Protein AF-A0A8E2EYZ4-F1 (afdb_monomer)

Sequence (538 aa):
MAEGPAAAPPRPPRYFRNDAELSRRDPYKQLTASLNRLVTEHPPDKIAPGGGLYYGPISVAYLFYTLHKLYPDLTVDDYSMNTWSAAYIEQAQANMKQYAGPTTAACGISDDIMALLALFAASAKDRDTVQELCDYAAVTTDEDASNEWLYGRAGYLYLLRLVRASFVDDDDDNDDDDKKTLELIDDTAAEVIDAVLDAPRPWKWHGKAYLGAAHGAVGIITQVVLTDPTMAPRLEPELAALLSYQFESGNFPSHIPPGKDRLVQFCHGAPGVVASLLSIRRFFPALDDRIERVVARARECVLERGLLTKEPCLCHGISGNALALEDREFEHFLSYTTGHEIKCMERDGVLEKSDDPASLWCGEAGRAWAWAVADKRLEKRFLGPLHYLSFHLPSPNLGDFDLPVHLPSPQPPIEQLTYQKRAARNNTPCHSTSTSSAVSQEENLLAESLLAVSPPAPDPFILQHHRCRRPRPCCGARPASQVGLWVAQANGFGSGSGADEVGKWDGVGDRDVAGMDSAGGGGDGRSGCSLGGEWEVW

Solvent-accessible surface area (backbone atoms only — not comparable to full-atom values): 32646 Å² total; per-residue (Å²): 131,84,80,73,84,76,78,77,77,82,77,76,68,71,38,48,81,72,80,73,80,88,44,68,71,63,33,62,62,50,22,53,55,29,52,50,45,35,54,70,79,45,33,52,95,71,46,60,84,52,35,10,54,39,27,28,29,44,9,39,14,52,49,25,47,58,46,22,80,77,40,73,88,49,59,56,96,88,36,43,30,54,57,53,15,50,48,15,43,49,48,41,61,76,45,51,92,72,57,67,73,75,36,33,82,35,38,10,36,33,25,43,54,57,32,48,32,27,51,48,19,38,73,66,67,37,64,69,42,45,50,65,46,54,64,48,46,69,43,44,52,40,86,81,26,33,48,22,26,49,33,4,38,25,9,38,48,49,38,52,46,37,30,47,49,53,57,64,55,98,84,70,78,54,49,82,63,42,48,51,52,49,50,53,51,53,55,52,48,50,55,41,46,52,43,60,66,73,45,71,80,77,60,52,50,97,86,38,31,25,38,12,32,31,58,6,55,50,18,26,55,38,33,46,36,74,71,42,55,83,51,28,77,80,43,46,69,57,53,59,51,58,70,65,55,53,44,98,68,24,32,31,30,50,31,60,78,73,64,73,92,79,52,58,15,25,45,26,7,21,27,14,48,36,46,39,44,72,75,47,38,87,59,39,71,96,42,37,81,56,48,54,57,49,40,52,36,16,36,54,30,40,59,58,50,17,48,30,28,33,42,45,2,26,38,63,9,23,34,30,33,21,42,44,48,56,74,66,58,22,40,26,41,48,49,61,58,38,82,63,44,51,53,47,32,49,74,71,72,53,49,43,74,50,96,44,53,52,8,26,30,44,6,37,39,16,33,23,51,44,24,47,33,61,54,71,65,47,79,63,64,77,96,65,57,87,67,89,84,78,84,93,74,88,76,81,94,73,82,90,80,92,80,88,87,86,84,86,82,88,81,85,89,82,81,90,85,82,92,78,83,91,74,90,87,89,89,85,82,88,87,87,83,89,83,89,76,89,86,83,92,90,87,81,89,79,91,86,80,89,81,90,89,87,86,86,87,89,85,88,85,82,89,86,88,87,81,89,80,86,89,85,86,85,89,83,84,83,89,89,81,87,87,82,85,83,84,86,83,85,88,80,92,83,91,83,89,86,84,84,85,92,83,83,83,90,83,88,84,90,82,89,84,90,85,86,86,83,88,87,90,83,83,90,82,94,77,83,85,75,86,82,78,84,78,87,79,128

Organism: NCBI:txid574774

InterPro domains:
  IPR007822 Lanthionine synthetase C-like [PF05147] (52-326)
  IPR007822 Lanthionine synthetase C-like [PR01950] (50-68)
  IPR007822 Lanthionine synthetase C-like [PR01950] (147-162)
  IPR007822 Lanthionine synthetase C-like [PR01950] (210-226)
  IPR007822 Lanthionine synthetase C-like [PR01950] (263-283)
  IPR007822 Lanthionine synthetase C-like [PR01950] (312-325)
  IPR007822 Lanthionine synthetase C-like [PR01950] (357-374)
  IPR007822 Lanthionine synthetase C-like [SM01260] (47-387)
  IPR012341 Six-hairpin glycosidase-like superfamily [G3DSA:1.50.10.10] (13-384)

Mean predicted aligned error: 15.12 Å

Radius of gyration: 31.79 Å; Cα contacts (8 Å, |Δi|>4): 752; chains: 1; bounding box: 100×89×92 Å

Nearest PDB structures (foldseek):
  8czl-assembly1_A  TM=7.558E-01  e=1.091E-15  Homo sapiens
  8d0v-assembly2_B  TM=7.241E-01  e=7.813E-16  Homo sapiens
  3t33-assembly1_A  TM=7.001E-01  e=3.777E-15  Arabidopsis thaliana
  7sa3-assembly1_C  TM=1.143E-01  e=8.397E+00  Synechococcus sp. PCC 7335

Foldseek 3Di:
DDDDPDDDPDDFDFFDFLPDPQDFDQLVVQLLVLLQCLCPVPNLVRWDAFFFCFFTLLVLLLLLLVVCVVPVPDDHPNHHSNVSSVRSLVSNVVCVVVFDAAALQADARGRSLLSSLLSVCLNPVDLVSLVVNLVCLVRQLPQSHAQFHRGHLLRSLQSLLLNLLSLDDPVPPRDPSSVVSNVSSLVSNVSNLVSNVPHDPPGDDPRFAFLALGRHDLVNLLSSCVSPLVCLVVCLVVVVVSLVQQDPQLKHARTPVRDDPRALWRNGMLLVNLQSCVSNVVSRVVCVVVNVVSLVSSQSNCSGGVRGLEQQFQGGHLLVSLLSYDLSSSSRSLVCNGPVNQVVSVVVVSYPYFPRQNGCGRHSSVNSVSSSCNNSVNNSHRDGNPDDDPDDDDDDDDDDDDDDDDDDDDDDDDDDDDDDDDDDDDDDYDDDDDDDDDDDDDDDDDDDDDDDDDDDDDDDDDDDDDDDDDDDDDDDDDDDDDDDDDDDDDDDDDDDDDDDDDDDDDDDDDDDDDDDDDDDDDDDDDDDDDDDDDPPDD

Secondary structure (DSSP, 8-state):
-PPPPPPPPPPPPSB----SPP----HHHHHHHHHHHHHHHS-GGGSPP--TTTSHHHHHHHHHHHHHHH-TT-EETTEEHHHHHHHHHHHHHHHGGGSPPPBTTB-STT-HHHHHHHHHHHHHT-HHHHHHHHTTHHHHSSTT---STTTSHHHHHHHHHHHHTTT--TTS---HHHHHHHHHHHHHHHHHHHHHHHSPSSP-BTTBEE-STTTSHHHHHHHHHHH-GGGHHHHHHHHHHHTT---TTS---SEETT--S---SSSSSHHHHHHHHHHHGGG-TTTHHHHHHHHHHHHHHHHHH-SBSB-S-TTTSHHHHHTTS-HHHHHHHHHTTSHHHHHHHHHTT--B--SSSSSTTTSHHHHHHHHHHHHHT--S--S--S-SSSS-SPPP-----------PPPPPPPP----------------------------------------PPP-------------------------PPPP-PPP-----------------------------------------------

Structure (mmCIF, N/CA/C/O backbone):
data_AF-A0A8E2EYZ4-F1
#
_entry.id   AF-A0A8E2EYZ4-F1
#
loop_
_atom_site.group_PDB
_atom_site.id
_atom_site.type_symbol
_atom_site.label_atom_id
_atom_site.label_alt_id
_atom_site.label_comp_id
_atom_site.label_asym_id
_atom_site.label_entity_id
_atom_site.label_seq_id
_atom_site.pdbx_PDB_ins_code
_atom_site.Cartn_x
_atom_site.Cartn_y
_atom_site.Cartn_z
_atom_site.occupancy
_atom_site.B_iso_or_equiv
_atom_site.auth_seq_id
_atom_site.auth_comp_id
_atom_site.auth_asym_id
_atom_site.auth_atom_id
_atom_site.pdbx_PDB_model_num
ATOM 1 N N . MET A 1 1 ? 51.562 -24.174 -4.746 1.00 48.34 1 MET A N 1
ATOM 2 C CA . MET A 1 1 ? 51.046 -22.838 -4.371 1.00 48.34 1 MET A CA 1
ATOM 3 C C . MET A 1 1 ? 49.693 -23.069 -3.723 1.00 48.34 1 MET A C 1
ATOM 5 O O . MET A 1 1 ? 49.038 -24.015 -4.140 1.00 48.34 1 MET A O 1
ATOM 9 N N . ALA A 1 2 ? 49.300 -22.303 -2.706 1.00 45.34 2 ALA A N 1
ATOM 10 C CA . ALA A 1 2 ? 47.922 -22.359 -2.221 1.00 45.34 2 ALA A CA 1
ATOM 11 C C . ALA A 1 2 ? 47.065 -21.487 -3.143 1.00 45.34 2 ALA A C 1
ATOM 13 O O . ALA A 1 2 ? 47.414 -20.328 -3.370 1.00 45.34 2 ALA A O 1
ATOM 14 N N . GLU A 1 3 ? 45.993 -22.043 -3.697 1.00 50.00 3 GLU A N 1
ATOM 15 C CA . GLU A 1 3 ? 44.996 -21.244 -4.406 1.00 50.00 3 GLU A CA 1
ATOM 16 C C . GLU A 1 3 ? 44.261 -20.379 -3.377 1.00 50.00 3 GLU A C 1
ATOM 18 O O . GLU A 1 3 ? 43.858 -20.862 -2.316 1.00 50.00 3 GLU A O 1
ATOM 23 N N . GLY A 1 4 ? 44.149 -19.078 -3.654 1.00 56.31 4 GLY A N 1
ATOM 24 C CA . GLY A 1 4 ? 43.351 -18.184 -2.818 1.00 56.31 4 GLY A CA 1
ATOM 25 C C . GLY A 1 4 ? 41.870 -18.576 -2.880 1.00 56.31 4 GLY A C 1
ATOM 26 O O . GLY A 1 4 ? 41.450 -19.166 -3.879 1.00 56.31 4 GLY A O 1
ATOM 27 N N . PRO A 1 5 ? 41.065 -18.254 -1.850 1.00 56.38 5 PRO A N 1
ATOM 28 C CA . PRO A 1 5 ? 39.633 -18.525 -1.887 1.00 56.38 5 PRO A CA 1
ATOM 29 C C . PRO A 1 5 ? 39.025 -17.889 -3.140 1.00 56.38 5 PRO A C 1
ATOM 31 O O . PRO A 1 5 ? 39.233 -16.701 -3.400 1.00 56.38 5 PRO A O 1
ATOM 34 N N . ALA A 1 6 ? 38.308 -18.694 -3.927 1.00 61.69 6 ALA A N 1
ATOM 35 C CA . ALA A 1 6 ? 37.685 -18.235 -5.159 1.00 61.69 6 ALA A CA 1
ATOM 36 C C . ALA A 1 6 ? 36.777 -17.032 -4.868 1.00 61.69 6 ALA A C 1
ATOM 38 O O . ALA A 1 6 ? 35.992 -17.053 -3.916 1.00 61.69 6 ALA A O 1
ATOM 39 N N . ALA A 1 7 ? 36.894 -15.981 -5.682 1.00 58.97 7 ALA A N 1
ATOM 40 C CA . ALA A 1 7 ? 36.037 -14.812 -5.551 1.00 58.97 7 ALA A CA 1
ATOM 41 C C . ALA A 1 7 ? 34.569 -15.244 -5.677 1.00 58.97 7 ALA A C 1
ATOM 43 O O . ALA A 1 7 ? 34.216 -15.981 -6.601 1.00 58.97 7 ALA A O 1
ATOM 44 N N . ALA A 1 8 ? 33.725 -14.794 -4.745 1.00 55.47 8 ALA A N 1
ATOM 45 C CA . ALA A 1 8 ? 32.296 -15.072 -4.799 1.00 55.47 8 ALA A CA 1
ATOM 46 C C . ALA A 1 8 ? 31.726 -14.603 -6.153 1.00 55.47 8 ALA A C 1
ATOM 48 O O . ALA A 1 8 ? 32.134 -13.539 -6.636 1.00 55.47 8 ALA A O 1
ATOM 49 N N . PRO A 1 9 ? 30.808 -15.368 -6.776 1.00 59.56 9 PRO A N 1
ATOM 50 C CA . PRO A 1 9 ? 30.248 -14.996 -8.068 1.00 59.56 9 PRO A CA 1
ATOM 51 C C . PRO A 1 9 ? 29.597 -13.605 -7.988 1.00 59.56 9 PRO A C 1
ATOM 53 O O . PRO A 1 9 ? 29.031 -13.252 -6.945 1.00 59.56 9 PRO A O 1
ATOM 56 N N . PRO A 1 10 ? 29.675 -12.796 -9.062 1.00 66.81 10 PRO A N 1
ATOM 57 C CA . PRO A 1 10 ? 29.058 -11.478 -9.074 1.00 66.81 10 PRO A CA 1
ATOM 58 C C . PRO A 1 10 ? 27.557 -11.622 -8.813 1.00 66.81 10 PRO A C 1
ATOM 60 O O . PRO A 1 10 ? 26.882 -12.414 -9.470 1.00 66.81 10 PRO A O 1
ATOM 63 N N . ARG A 1 11 ? 27.034 -10.864 -7.840 1.00 69.31 11 ARG A N 1
ATOM 64 C CA . ARG A 1 11 ? 25.590 -10.837 -7.572 1.00 69.31 11 ARG A CA 1
ATOM 65 C C . ARG A 1 11 ? 24.854 -10.366 -8.840 1.00 69.31 11 ARG A C 1
ATOM 67 O O . ARG A 1 11 ? 25.371 -9.465 -9.508 1.00 69.31 11 ARG A O 1
ATOM 74 N N . PRO A 1 12 ? 23.678 -10.934 -9.168 1.00 73.44 12 PRO A N 1
ATOM 75 C CA . PRO A 1 12 ? 22.893 -10.488 -10.314 1.00 73.44 12 PRO A CA 1
ATOM 76 C C . PRO A 1 12 ? 22.527 -8.995 -10.194 1.00 73.44 12 PRO A C 1
ATOM 78 O O . PRO A 1 12 ? 22.523 -8.441 -9.086 1.00 73.44 12 PRO A O 1
ATOM 81 N N . PRO A 1 13 ? 22.232 -8.315 -11.318 1.00 87.69 13 PRO A N 1
ATOM 82 C CA . PRO A 1 13 ? 21.749 -6.940 -11.280 1.00 87.69 13 PRO A CA 1
ATOM 83 C C . PRO A 1 13 ? 20.433 -6.854 -10.494 1.00 87.69 13 PRO A C 1
ATOM 85 O O . PRO A 1 13 ? 19.676 -7.818 -10.421 1.00 87.69 13 PRO A O 1
ATOM 88 N N . ARG A 1 14 ? 20.142 -5.685 -9.909 1.00 91.38 14 ARG A N 1
ATOM 89 C CA . ARG A 1 14 ? 18.889 -5.446 -9.162 1.00 91.38 14 ARG A CA 1
ATOM 90 C C . ARG A 1 14 ? 17.683 -5.138 -10.054 1.00 91.38 14 ARG A C 1
ATOM 92 O O . ARG A 1 14 ? 16.562 -5.113 -9.556 1.00 91.38 14 ARG A O 1
ATOM 99 N N . TYR A 1 15 ? 17.923 -4.865 -11.332 1.00 95.12 15 TYR A N 1
ATOM 100 C CA . TYR A 1 15 ? 16.916 -4.521 -12.327 1.00 95.12 15 TYR A CA 1
ATOM 101 C C . TYR A 1 15 ? 17.407 -4.862 -13.740 1.00 95.12 15 TYR A C 1
ATOM 103 O O . TYR A 1 15 ? 18.614 -4.914 -13.996 1.00 95.12 15 TYR A O 1
ATOM 111 N N . PHE A 1 16 ? 16.463 -5.080 -14.649 1.00 91.25 16 PHE A N 1
ATOM 112 C CA . PHE A 1 16 ? 16.680 -5.181 -16.088 1.00 91.25 16 PHE A CA 1
ATOM 113 C C . PHE A 1 16 ? 16.762 -3.789 -16.712 1.00 91.25 16 PHE A C 1
ATOM 115 O O . PHE A 1 16 ? 16.158 -2.840 -16.213 1.00 91.25 16 PHE A O 1
ATOM 122 N N . ARG A 1 17 ? 17.477 -3.659 -17.833 1.00 92.56 17 ARG A N 1
ATOM 123 C CA . ARG A 1 17 ? 17.424 -2.425 -18.622 1.00 92.56 17 ARG A CA 1
ATOM 124 C C . ARG A 1 17 ? 16.048 -2.283 -19.260 1.00 92.56 17 ARG A C 1
ATOM 126 O O . ARG A 1 17 ? 15.509 -3.244 -19.795 1.00 92.56 17 ARG A O 1
ATOM 133 N N . ASN A 1 18 ? 15.522 -1.067 -19.228 1.00 94.06 18 ASN A N 1
ATOM 134 C CA . ASN A 1 18 ? 14.309 -0.691 -19.935 1.00 94.06 18 ASN A CA 1
ATOM 135 C C . ASN A 1 18 ? 14.674 -0.139 -21.328 1.00 94.06 18 ASN A C 1
ATOM 137 O O . ASN A 1 18 ? 14.583 1.061 -21.574 1.00 94.06 18 ASN A O 1
ATOM 141 N N . ASP A 1 19 ? 15.198 -1.009 -22.199 1.00 92.75 19 ASP A N 1
ATOM 142 C CA . ASP A 1 19 ? 15.650 -0.678 -23.563 1.00 92.75 19 ASP A CA 1
ATOM 143 C C . ASP A 1 19 ? 14.827 -1.362 -24.680 1.00 92.75 19 ASP A C 1
ATOM 145 O O . ASP A 1 19 ? 15.145 -1.231 -25.864 1.00 92.75 19 ASP A O 1
ATOM 149 N N . ALA A 1 20 ? 13.730 -2.034 -24.316 1.00 92.69 20 ALA A N 1
ATOM 150 C CA . ALA A 1 20 ? 12.758 -2.613 -25.244 1.00 92.69 20 ALA A CA 1
ATOM 151 C C . ALA A 1 20 ? 11.732 -1.582 -25.761 1.00 92.69 20 ALA A C 1
ATOM 153 O O . ALA A 1 20 ? 11.531 -0.515 -25.181 1.00 92.69 20 ALA A O 1
ATOM 154 N N . GLU A 1 21 ? 11.024 -1.919 -26.845 1.00 94.12 21 GLU A N 1
ATOM 155 C CA . GLU A 1 21 ? 9.879 -1.121 -27.300 1.00 94.12 21 GLU A CA 1
ATOM 156 C C . GLU A 1 21 ? 8.703 -1.208 -26.312 1.00 94.12 21 GLU A C 1
ATOM 158 O O . GLU A 1 21 ? 8.389 -2.283 -25.787 1.00 94.12 21 GLU A O 1
ATOM 163 N N . LEU A 1 22 ? 8.009 -0.078 -26.113 1.00 95.38 22 LEU A N 1
ATOM 164 C CA . LEU A 1 22 ? 6.796 -0.014 -25.296 1.00 95.38 22 LEU A CA 1
ATOM 165 C C . LEU A 1 22 ? 5.761 -1.023 -25.801 1.00 95.38 22 LEU A C 1
ATOM 167 O O . LEU A 1 22 ? 5.350 -1.019 -26.962 1.00 95.38 22 LEU A O 1
ATOM 171 N N . SER A 1 23 ? 5.328 -1.881 -24.890 1.00 96.12 23 SER A N 1
ATOM 172 C CA . SER A 1 23 ? 4.532 -3.069 -25.168 1.00 96.12 23 SER A CA 1
ATOM 173 C C . SER A 1 23 ? 3.387 -3.179 -24.164 1.00 96.12 23 SER A C 1
ATOM 175 O O . SER A 1 23 ? 3.317 -2.415 -23.207 1.00 96.12 23 SER A O 1
ATOM 177 N N . ARG A 1 24 ? 2.466 -4.122 -24.377 1.00 96.88 24 ARG A N 1
ATOM 178 C CA . ARG A 1 24 ? 1.363 -4.376 -23.443 1.00 96.88 24 ARG A CA 1
ATOM 179 C C . ARG A 1 24 ? 0.855 -5.807 -23.512 1.00 96.88 24 ARG A C 1
ATOM 181 O O . ARG A 1 24 ? 1.319 -6.614 -24.327 1.00 96.88 24 ARG A O 1
ATOM 188 N N . ARG A 1 25 ? -0.103 -6.120 -22.643 1.00 98.00 25 ARG A N 1
ATOM 189 C CA . ARG A 1 25 ? -0.832 -7.392 -22.569 1.00 98.00 25 ARG A CA 1
ATOM 190 C C . ARG A 1 25 ? -2.323 -7.099 -22.372 1.00 98.00 25 ARG A C 1
ATOM 192 O O . ARG A 1 25 ? -2.703 -5.966 -22.109 1.00 98.00 25 ARG A O 1
ATOM 199 N N . ASP A 1 26 ? -3.148 -8.125 -22.527 1.00 98.38 26 ASP A N 1
ATOM 200 C CA . ASP A 1 26 ? -4.588 -8.093 -22.246 1.00 98.38 26 ASP A CA 1
ATOM 201 C C . ASP A 1 26 ? -4.810 -8.163 -20.718 1.00 98.38 26 ASP A C 1
ATOM 203 O O . ASP A 1 26 ? -4.501 -9.215 -20.141 1.00 98.38 26 ASP A O 1
ATOM 207 N N . PRO A 1 27 ? -5.258 -7.081 -20.043 1.00 98.38 27 PRO A N 1
ATOM 208 C CA . PRO A 1 27 ? -5.242 -7.024 -18.582 1.00 98.38 27 PRO A CA 1
ATOM 209 C C . PRO A 1 27 ? -6.193 -8.034 -17.939 1.00 98.38 27 PRO A C 1
ATOM 211 O O . PRO A 1 27 ? -5.747 -8.812 -17.099 1.00 98.38 27 PRO A O 1
ATOM 214 N N . TYR A 1 28 ? -7.446 -8.120 -18.401 1.00 98.50 28 TYR A N 1
ATOM 215 C CA . TYR A 1 28 ? -8.415 -9.128 -17.964 1.00 98.50 28 TYR A CA 1
ATOM 216 C C . TYR A 1 28 ? -7.866 -10.561 -18.033 1.00 98.50 28 TYR A C 1
ATOM 218 O O . TYR A 1 28 ? -8.005 -11.332 -17.078 1.00 98.50 28 TYR A O 1
ATOM 226 N N . LYS A 1 29 ? -7.194 -10.939 -19.133 1.00 98.50 29 LYS A N 1
ATOM 227 C CA . LYS A 1 29 ? -6.576 -12.273 -19.251 1.00 98.50 29 LYS A CA 1
ATOM 228 C C . LYS A 1 29 ? -5.428 -12.476 -18.265 1.00 98.50 29 LYS A C 1
ATOM 230 O O . LYS A 1 29 ? -5.285 -13.585 -17.752 1.00 98.50 29 LYS A O 1
ATOM 235 N N . GLN A 1 30 ? -4.613 -11.455 -17.991 1.00 98.69 30 GLN A N 1
ATOM 236 C CA . GLN A 1 30 ? -3.520 -11.581 -17.020 1.00 98.69 30 GLN A CA 1
ATOM 237 C C . GLN A 1 30 ? -4.019 -11.592 -15.570 1.00 98.69 30 GLN A C 1
ATOM 239 O O . GLN A 1 30 ? -3.541 -12.422 -14.799 1.00 98.69 30 GLN A O 1
ATOM 244 N N . LEU A 1 31 ? -5.028 -10.783 -15.228 1.00 98.69 31 LEU A N 1
ATOM 245 C CA . LEU A 1 31 ? -5.760 -10.851 -13.959 1.00 98.69 31 LEU A CA 1
ATOM 246 C C . LEU A 1 31 ? -6.340 -12.253 -13.749 1.00 98.69 31 LEU A C 1
ATOM 248 O O . LEU A 1 31 ? -6.042 -12.906 -12.755 1.00 98.69 31 LEU A O 1
ATOM 252 N N . THR A 1 32 ? -7.098 -12.758 -14.724 1.00 98.38 32 THR A N 1
ATOM 253 C CA . THR A 1 32 ? -7.711 -14.093 -14.656 1.00 98.38 32 THR A CA 1
ATOM 254 C C . THR A 1 32 ? -6.645 -15.181 -14.497 1.00 98.38 32 THR A C 1
ATOM 256 O O . THR A 1 32 ? -6.789 -16.073 -13.664 1.00 98.38 32 THR A O 1
ATOM 259 N N . ALA A 1 33 ? -5.531 -15.104 -15.233 1.00 98.31 33 ALA A N 1
ATOM 260 C CA . ALA A 1 33 ? -4.421 -16.045 -15.081 1.00 98.31 33 ALA A CA 1
ATOM 261 C C . ALA A 1 33 ? -3.696 -15.916 -13.726 1.00 98.31 33 ALA A C 1
ATOM 263 O O . ALA A 1 33 ? -3.166 -16.908 -13.232 1.00 98.31 33 ALA A O 1
ATOM 264 N N . SER A 1 34 ? -3.647 -14.716 -13.142 1.00 98.50 34 SER A N 1
ATOM 265 C CA . SER A 1 34 ? -3.051 -14.425 -11.833 1.00 98.50 34 SER A CA 1
ATOM 266 C C . SER A 1 34 ? -3.895 -15.004 -10.696 1.00 98.50 34 SER A C 1
ATOM 268 O O . SER A 1 34 ? -3.383 -15.793 -9.906 1.00 98.50 34 SER A O 1
ATOM 270 N N . LEU A 1 35 ? -5.208 -14.753 -10.700 1.00 98.62 35 LEU A N 1
ATOM 271 C CA . LEU A 1 35 ? -6.150 -15.319 -9.729 1.00 98.62 35 LEU A CA 1
ATOM 272 C C . LEU A 1 35 ? -6.207 -16.854 -9.790 1.00 98.62 35 LEU A C 1
ATOM 274 O O . LEU A 1 35 ? -6.223 -17.506 -8.750 1.00 98.62 35 LEU A O 1
ATOM 278 N N . ASN A 1 36 ? -6.172 -17.448 -10.990 1.00 98.06 36 ASN A N 1
ATOM 279 C CA . ASN A 1 36 ? -6.128 -18.908 -11.125 1.00 98.06 36 ASN A CA 1
ATOM 280 C C . ASN A 1 36 ? -4.834 -19.512 -10.547 1.00 98.06 36 ASN A C 1
ATOM 282 O O . ASN A 1 36 ? -4.902 -20.551 -9.895 1.00 98.06 36 ASN A O 1
ATOM 286 N N . ARG A 1 37 ? -3.663 -18.877 -10.727 1.00 97.31 37 ARG A N 1
ATOM 287 C CA . ARG A 1 37 ? -2.426 -19.325 -10.053 1.00 97.31 37 ARG A CA 1
ATOM 288 C C . ARG A 1 37 ? -2.529 -19.171 -8.540 1.00 97.31 37 ARG A C 1
ATOM 290 O O . ARG A 1 37 ? -2.204 -20.110 -7.828 1.00 97.31 37 ARG A O 1
ATOM 297 N N . LEU A 1 38 ? -3.045 -18.040 -8.061 1.00 97.50 38 LEU A N 1
ATOM 298 C CA . LEU A 1 38 ? -3.212 -17.769 -6.634 1.00 97.50 38 LEU A CA 1
ATOM 299 C C . LEU A 1 38 ? -4.008 -18.881 -5.929 1.00 97.50 38 LEU A C 1
ATOM 301 O O . LEU A 1 38 ? -3.512 -19.438 -4.958 1.00 97.50 38 LEU A O 1
ATOM 305 N N . VAL A 1 39 ? -5.169 -19.291 -6.455 1.00 97.31 39 VAL A N 1
ATOM 306 C CA . VAL A 1 39 ? -5.984 -20.340 -5.804 1.00 97.31 39 VAL A CA 1
ATOM 307 C C . VAL A 1 39 ? -5.477 -21.771 -6.031 1.00 97.31 39 VAL A C 1
ATOM 309 O O . VAL A 1 39 ? -5.738 -22.642 -5.207 1.00 97.31 39 VAL A O 1
ATOM 312 N N . THR A 1 40 ? -4.743 -22.050 -7.117 1.00 96.88 40 THR A N 1
ATOM 313 C CA . THR A 1 40 ? -4.247 -23.415 -7.413 1.00 96.88 40 THR A CA 1
ATOM 314 C C . THR A 1 40 ? -2.874 -23.704 -6.801 1.00 96.88 40 THR A C 1
ATOM 316 O O . THR A 1 40 ? -2.644 -24.793 -6.262 1.00 96.88 40 THR A O 1
ATOM 319 N N . GLU A 1 41 ? -1.966 -22.729 -6.841 1.00 96.69 41 GLU A N 1
ATOM 320 C CA . GLU A 1 41 ? -0.612 -22.815 -6.288 1.00 96.69 41 GLU A CA 1
ATOM 321 C C . GLU A 1 41 ? -0.615 -22.452 -4.783 1.00 96.69 41 GLU A C 1
ATOM 323 O O . GLU A 1 41 ? 0.070 -23.120 -4.002 1.00 96.69 41 GLU A O 1
ATOM 328 N N . HIS A 1 42 ? -1.477 -21.516 -4.346 1.00 96.69 42 HIS A N 1
ATOM 329 C CA . HIS A 1 42 ? -1.604 -21.044 -2.952 1.00 96.69 42 HIS A CA 1
ATOM 330 C C . HIS A 1 42 ? -3.052 -21.087 -2.380 1.00 96.69 42 HIS A C 1
ATOM 332 O O . HIS A 1 42 ? -3.549 -20.075 -1.873 1.00 96.69 42 HIS A O 1
ATOM 338 N N . PRO A 1 43 ? -3.761 -22.237 -2.419 1.00 97.00 43 PRO A N 1
ATOM 339 C CA . PRO A 1 43 ? -5.060 -22.384 -1.752 1.00 97.00 43 PRO A CA 1
ATOM 340 C C . PRO A 1 43 ? -4.958 -22.141 -0.229 1.00 97.00 43 PRO A C 1
ATOM 342 O O . PRO A 1 43 ? -3.864 -22.278 0.332 1.00 97.00 43 PRO A O 1
ATOM 345 N N . PRO A 1 44 ? -6.074 -21.805 0.456 1.00 96.56 44 PRO A N 1
ATOM 346 C CA . PRO A 1 44 ? -6.072 -21.383 1.860 1.00 96.56 44 PRO A CA 1
ATOM 347 C C . PRO A 1 44 ? -5.299 -22.305 2.809 1.00 96.56 44 PRO A C 1
ATOM 349 O O . PRO A 1 44 ? -4.510 -21.817 3.612 1.00 96.56 44 PRO A O 1
ATOM 352 N N . ASP A 1 45 ? -5.441 -23.625 2.664 1.00 94.31 45 ASP A N 1
ATOM 353 C CA . ASP A 1 45 ? -4.797 -24.641 3.508 1.00 94.31 45 ASP A CA 1
ATOM 354 C C . ASP A 1 45 ? -3.258 -24.638 3.448 1.00 94.31 45 ASP A C 1
ATOM 356 O O . ASP A 1 45 ? -2.608 -25.172 4.349 1.00 94.31 45 ASP A O 1
ATOM 360 N N . LYS A 1 46 ? -2.668 -24.032 2.408 1.00 94.62 46 LYS A N 1
ATOM 361 C CA . LYS A 1 46 ? -1.213 -23.972 2.191 1.00 94.62 46 LYS A CA 1
ATOM 362 C C . LYS A 1 46 ? -0.582 -22.624 2.530 1.00 94.62 46 LYS A C 1
ATOM 364 O O . LYS A 1 46 ? 0.646 -22.545 2.549 1.00 94.62 46 LYS A O 1
ATOM 369 N N . ILE A 1 47 ? -1.368 -21.570 2.762 1.00 94.00 47 ILE A N 1
ATOM 370 C CA . ILE A 1 47 ? -0.809 -20.271 3.152 1.00 94.00 47 ILE A CA 1
ATOM 371 C C . ILE A 1 47 ? -0.475 -20.295 4.646 1.00 94.00 47 ILE A C 1
ATOM 373 O O . ILE A 1 47 ? -1.318 -20.633 5.482 1.00 94.00 47 ILE A O 1
ATOM 377 N N . ALA A 1 48 ? 0.765 -19.922 4.974 1.00 92.81 48 ALA A N 1
ATOM 378 C CA . ALA A 1 48 ? 1.221 -19.788 6.351 1.00 92.81 48 ALA A CA 1
ATOM 379 C C . ALA A 1 48 ? 0.454 -18.657 7.070 1.00 92.81 48 ALA A C 1
ATOM 381 O O . ALA A 1 48 ? 0.292 -17.577 6.498 1.00 92.81 48 ALA A O 1
ATOM 382 N N . PRO A 1 49 ? -0.025 -18.868 8.308 1.00 92.44 49 PRO A N 1
ATOM 383 C CA . PRO A 1 49 ? -0.695 -17.820 9.066 1.00 92.44 49 PRO A CA 1
ATOM 384 C C . PRO A 1 49 ? 0.316 -16.762 9.534 1.00 92.44 49 PRO A C 1
ATOM 386 O O . PRO A 1 49 ? 1.329 -17.108 10.139 1.00 92.44 49 PRO A O 1
ATOM 389 N N . GLY A 1 50 ? 0.013 -15.482 9.303 1.00 93.19 50 GLY A N 1
ATOM 390 C CA . GLY A 1 50 ? 0.750 -14.356 9.882 1.00 93.19 50 GLY A CA 1
ATOM 391 C C . GLY A 1 50 ? 0.859 -13.129 8.970 1.00 93.19 50 GLY A C 1
ATOM 392 O O . GLY A 1 50 ? 0.862 -13.255 7.744 1.00 93.19 50 GLY A O 1
ATOM 393 N N . GLY A 1 51 ? 1.031 -11.954 9.578 1.00 94.50 51 GLY A N 1
ATOM 394 C CA . GLY A 1 51 ? 1.382 -10.696 8.915 1.00 94.50 51 GLY A CA 1
ATOM 395 C C . GLY A 1 51 ? 0.224 -9.896 8.302 1.00 94.50 51 GLY A C 1
ATOM 396 O O . GLY A 1 51 ? 0.474 -9.049 7.434 1.00 94.50 51 GLY A O 1
ATOM 397 N N . GLY A 1 52 ? -1.014 -10.116 8.750 1.00 97.00 52 GLY A N 1
ATOM 398 C CA . GLY A 1 52 ? -2.132 -9.182 8.575 1.00 97.00 52 GLY A CA 1
ATOM 399 C C . GLY A 1 52 ? -2.490 -8.858 7.119 1.00 97.00 52 GLY A C 1
ATOM 400 O O . GLY A 1 52 ? -2.596 -9.740 6.270 1.00 97.00 52 GLY A O 1
ATOM 401 N N . LEU A 1 53 ? -2.688 -7.575 6.798 1.00 97.56 53 LEU A N 1
ATOM 402 C CA . LEU A 1 53 ? -2.977 -7.128 5.425 1.00 97.56 53 LEU A CA 1
ATOM 403 C C . LEU A 1 53 ? -1.736 -7.116 4.515 1.00 97.56 53 LEU A C 1
ATOM 405 O O . LEU A 1 53 ? -1.858 -6.798 3.328 1.00 97.56 53 LEU A O 1
ATOM 409 N N . TYR A 1 54 ? -0.552 -7.441 5.043 1.00 97.31 54 TYR A N 1
ATOM 410 C CA . TYR A 1 54 ? 0.691 -7.434 4.280 1.00 97.31 54 TYR A CA 1
ATOM 411 C C . TYR A 1 54 ? 1.045 -8.817 3.711 1.00 97.31 54 TYR A C 1
ATOM 413 O O . TYR A 1 54 ? 1.272 -8.940 2.503 1.00 97.31 54 TYR A O 1
ATOM 421 N N . TYR A 1 55 ? 1.053 -9.838 4.574 1.00 94.38 55 TYR A N 1
ATOM 422 C CA . TYR A 1 55 ? 1.421 -11.231 4.282 1.00 94.38 55 TYR A CA 1
ATOM 423 C C . TYR A 1 55 ? 0.253 -12.203 4.512 1.00 94.38 55 TYR A C 1
ATOM 425 O O . TYR A 1 55 ? -0.825 -11.811 4.958 1.00 94.38 55 TYR A O 1
ATOM 433 N N . GLY A 1 56 ? 0.453 -13.484 4.198 1.00 94.94 56 GLY A N 1
ATOM 434 C CA . GLY A 1 56 ? -0.420 -14.547 4.693 1.00 94.94 56 GLY A CA 1
ATOM 435 C C . GLY A 1 56 ? -1.885 -14.463 4.219 1.00 94.94 56 GLY A C 1
ATOM 436 O O . GLY A 1 56 ? -2.199 -13.787 3.229 1.00 94.94 56 GLY A O 1
ATOM 437 N N . PRO A 1 57 ? -2.812 -15.178 4.888 1.00 97.12 57 PRO A N 1
ATOM 438 C CA . PRO A 1 57 ? -4.163 -15.393 4.375 1.00 97.12 57 PRO A CA 1
ATOM 439 C C . PRO A 1 57 ? -5.036 -14.132 4.410 1.00 97.12 57 PRO A C 1
ATOM 441 O O . PRO A 1 57 ? -5.834 -13.935 3.497 1.00 97.12 57 PRO A O 1
ATOM 444 N N . ILE A 1 58 ? -4.876 -13.248 5.402 1.00 97.94 58 ILE A N 1
ATOM 445 C CA . ILE A 1 58 ? -5.721 -12.048 5.537 1.00 97.94 58 ILE A CA 1
ATOM 446 C C . ILE A 1 58 ? -5.425 -11.063 4.390 1.00 97.94 58 ILE A C 1
ATOM 448 O O . ILE A 1 58 ? -6.354 -10.515 3.794 1.00 97.94 58 ILE A O 1
ATOM 452 N N . SER A 1 59 ? -4.157 -10.916 3.985 1.00 98.06 59 SER A N 1
ATOM 453 C CA . SER A 1 59 ? -3.776 -10.112 2.814 1.00 98.06 59 SER A CA 1
ATOM 454 C C . SER A 1 59 ? -4.414 -10.616 1.507 1.00 98.06 59 SER A C 1
ATOM 456 O O . SER A 1 59 ? -4.870 -9.821 0.680 1.00 98.06 59 SER A O 1
ATOM 458 N N . VAL A 1 60 ? -4.516 -11.940 1.339 1.00 98.50 60 VAL A N 1
ATOM 459 C CA . VAL A 1 60 ? -5.143 -12.576 0.170 1.00 98.50 60 VAL A CA 1
ATOM 460 C C . VAL A 1 60 ? -6.669 -12.454 0.223 1.00 98.50 60 VAL A C 1
ATOM 462 O O . VAL A 1 60 ? -7.290 -12.128 -0.790 1.00 98.50 60 VAL A O 1
ATOM 465 N N . ALA A 1 61 ? -7.283 -12.620 1.398 1.00 98.31 61 ALA A N 1
ATOM 466 C CA . ALA A 1 61 ? -8.708 -12.363 1.594 1.00 98.31 61 ALA A CA 1
ATOM 467 C C . ALA A 1 61 ? -9.083 -10.918 1.224 1.00 98.31 61 ALA A C 1
ATOM 469 O O . ALA A 1 61 ? -10.038 -10.688 0.485 1.00 98.31 61 ALA A O 1
ATOM 470 N N . TYR A 1 62 ? -8.284 -9.943 1.665 1.00 98.25 62 TYR A N 1
ATOM 471 C CA . TYR A 1 62 ? -8.505 -8.525 1.392 1.00 98.25 62 TYR A CA 1
ATOM 472 C C . TYR A 1 62 ? -8.444 -8.187 -0.108 1.00 98.25 62 TYR A C 1
ATOM 474 O O . TYR A 1 62 ? -9.269 -7.401 -0.587 1.00 98.25 62 TYR A O 1
ATOM 482 N N . LEU A 1 63 ? -7.560 -8.835 -0.885 1.00 98.38 63 LEU A N 1
ATOM 483 C CA . LEU A 1 63 ? -7.619 -8.768 -2.350 1.00 98.38 63 LEU A CA 1
ATOM 484 C C . LEU A 1 63 ? -8.983 -9.248 -2.861 1.00 98.38 63 LEU A C 1
ATOM 486 O O . LEU A 1 63 ? -9.638 -8.530 -3.613 1.00 98.38 63 LEU A O 1
ATOM 490 N N . PHE A 1 64 ? -9.400 -10.457 -2.485 1.00 98.44 64 PHE A N 1
ATOM 491 C CA . PHE A 1 64 ? -10.614 -11.078 -3.016 1.00 98.44 64 PHE A CA 1
ATOM 492 C C . PHE A 1 64 ? -11.891 -10.301 -2.651 1.00 98.44 64 PHE A C 1
ATOM 494 O O . PHE A 1 64 ? -12.742 -10.100 -3.520 1.00 98.44 64 PHE A O 1
ATOM 501 N N . TYR A 1 65 ? -11.987 -9.775 -1.426 1.00 96.69 65 TYR A N 1
ATOM 502 C CA . TYR A 1 65 ? -13.024 -8.829 -0.999 1.00 96.69 65 TYR A CA 1
ATOM 503 C C . TYR A 1 65 ? -13.059 -7.575 -1.889 1.00 96.69 65 TYR A C 1
ATOM 505 O O . TYR A 1 65 ? -14.104 -7.203 -2.428 1.00 96.69 65 TYR A O 1
ATOM 513 N N . THR A 1 66 ? -11.897 -6.956 -2.107 1.00 95.88 66 THR A N 1
ATOM 514 C CA . THR A 1 66 ? -11.761 -5.725 -2.900 1.00 95.88 66 THR A CA 1
ATOM 515 C C . THR A 1 66 ? -12.100 -5.956 -4.375 1.00 95.88 66 THR A C 1
ATOM 517 O O . THR A 1 66 ? -12.815 -5.162 -4.988 1.00 95.88 66 THR A O 1
ATOM 520 N N . LEU A 1 67 ? -11.640 -7.068 -4.953 1.00 96.50 67 LEU A N 1
ATOM 521 C CA . LEU A 1 67 ? -11.945 -7.434 -6.333 1.00 96.50 67 LEU A CA 1
ATOM 522 C C . LEU A 1 67 ? -13.413 -7.831 -6.520 1.00 96.50 67 LEU A C 1
ATOM 524 O O . LEU A 1 67 ? -13.962 -7.545 -7.581 1.00 96.50 67 LEU A O 1
ATOM 528 N N . HIS A 1 68 ? -14.081 -8.427 -5.525 1.00 95.75 68 HIS A N 1
ATOM 529 C CA . HIS A 1 68 ? -15.507 -8.754 -5.634 1.00 95.75 68 HIS A CA 1
ATOM 530 C C . HIS A 1 68 ? -16.368 -7.502 -5.865 1.00 95.75 68 HIS A C 1
ATOM 532 O O . HIS A 1 68 ? -17.230 -7.524 -6.742 1.00 95.75 68 HIS A O 1
ATOM 538 N N . LYS A 1 69 ? -16.067 -6.382 -5.187 1.00 92.38 69 LYS A N 1
ATOM 539 C CA . LYS A 1 69 ? -16.734 -5.087 -5.436 1.00 92.38 69 LYS A CA 1
ATOM 540 C C . LYS A 1 69 ? -16.537 -4.582 -6.877 1.00 92.38 69 LYS A C 1
ATOM 542 O O . LYS A 1 69 ? -17.409 -3.916 -7.424 1.00 92.38 69 LYS A O 1
ATOM 547 N N . LEU A 1 70 ? -15.402 -4.902 -7.507 1.00 94.25 70 LEU A N 1
ATOM 548 C CA . LEU A 1 70 ? -15.044 -4.450 -8.859 1.00 94.25 70 LEU A CA 1
ATOM 549 C C . LEU A 1 70 ? -15.529 -5.392 -9.978 1.00 94.25 70 LEU A C 1
ATOM 551 O O . LEU A 1 70 ? -15.741 -4.938 -11.106 1.00 94.25 70 LEU A O 1
ATOM 555 N N . TYR A 1 71 ? -15.686 -6.687 -9.697 1.00 96.25 71 TYR A N 1
ATOM 556 C CA . TYR A 1 71 ? -16.136 -7.721 -10.637 1.00 96.25 71 TYR A CA 1
ATOM 557 C C . TYR A 1 71 ? -17.087 -8.701 -9.908 1.00 96.25 71 TYR A C 1
ATOM 559 O O . TYR A 1 71 ? -16.679 -9.820 -9.586 1.00 96.25 71 TYR A O 1
ATOM 567 N N . PRO A 1 72 ? -18.346 -8.311 -9.625 1.00 94.62 72 PRO A N 1
ATOM 568 C CA . PRO A 1 72 ? -19.263 -9.135 -8.831 1.00 94.62 72 PRO A CA 1
ATOM 569 C C . PRO A 1 72 ? -19.535 -10.508 -9.465 1.00 94.62 72 PRO A C 1
ATOM 571 O O . PRO A 1 72 ? -19.596 -11.506 -8.748 1.00 94.62 72 PRO A O 1
ATOM 574 N N . ASP A 1 73 ? -19.610 -10.567 -10.798 1.00 96.00 73 ASP A N 1
ATOM 575 C CA . ASP A 1 73 ? -19.901 -11.781 -11.576 1.00 96.00 73 ASP A CA 1
ATOM 576 C C . ASP A 1 73 ? -18.666 -12.651 -11.895 1.00 96.00 73 ASP A C 1
ATOM 578 O O . ASP A 1 73 ? -18.797 -13.692 -12.542 1.00 96.00 73 ASP A O 1
ATOM 582 N N . LEU A 1 74 ? -17.450 -12.237 -11.511 1.00 96.38 74 LEU A N 1
ATOM 583 C CA . LEU A 1 74 ? -16.227 -12.973 -11.852 1.00 96.38 74 LEU A CA 1
ATOM 584 C C . LEU A 1 74 ? -15.989 -14.138 -10.881 1.00 96.38 74 LEU A C 1
ATOM 586 O O . LEU A 1 74 ? -15.755 -13.947 -9.684 1.00 96.38 74 LEU A O 1
ATOM 590 N N . THR A 1 75 ? -15.984 -15.348 -11.435 1.00 97.44 75 THR A N 1
ATOM 591 C CA . THR A 1 75 ? -15.651 -16.593 -10.737 1.00 97.44 75 THR A CA 1
ATOM 592 C C . THR A 1 75 ? -14.216 -17.048 -11.001 1.00 97.44 75 THR A C 1
ATOM 594 O O . THR A 1 75 ? -13.690 -16.882 -12.103 1.00 97.44 75 THR A O 1
ATOM 597 N N . VAL A 1 76 ? -13.610 -17.703 -10.012 1.00 97.06 76 VAL A N 1
ATOM 598 C CA . VAL A 1 76 ? -12.309 -18.381 -10.102 1.00 97.06 76 VAL A CA 1
ATOM 599 C C . VAL A 1 76 ? -12.513 -19.813 -9.604 1.00 97.06 76 VAL A C 1
ATOM 601 O O . VAL A 1 76 ? -13.037 -19.994 -8.507 1.00 97.06 76 VAL A O 1
ATOM 604 N N . ASP A 1 77 ? -12.157 -20.813 -10.417 1.00 94.81 77 ASP A N 1
ATOM 605 C CA . ASP A 1 77 ? -12.484 -22.238 -10.187 1.00 94.81 77 ASP A CA 1
ATOM 606 C C . ASP A 1 77 ? -13.977 -22.465 -9.838 1.00 94.81 77 ASP A C 1
ATOM 608 O O . ASP A 1 77 ? -14.320 -23.067 -8.829 1.00 94.81 77 ASP A O 1
ATOM 612 N N . ASP A 1 78 ? -14.879 -21.885 -10.642 1.00 95.69 78 ASP A N 1
ATOM 613 C CA . ASP A 1 78 ? -16.347 -21.848 -10.466 1.00 95.69 78 ASP A CA 1
ATOM 614 C C . ASP A 1 78 ? -16.890 -21.173 -9.175 1.00 95.69 78 ASP A C 1
ATOM 616 O O . ASP A 1 78 ? -18.101 -20.969 -9.060 1.00 95.69 78 ASP A O 1
ATOM 620 N N . TYR A 1 79 ? -16.043 -20.726 -8.238 1.00 97.56 79 TYR A N 1
ATOM 621 C CA . TYR A 1 79 ? -16.457 -19.989 -7.031 1.00 97.56 79 TYR A CA 1
ATOM 622 C C . TYR A 1 79 ? -16.370 -18.467 -7.200 1.00 97.56 79 TYR A C 1
ATOM 624 O O . TYR A 1 79 ? -15.495 -17.949 -7.892 1.00 97.56 79 TYR A O 1
ATOM 632 N N . SER A 1 80 ? -17.249 -17.720 -6.521 1.00 97.06 80 SER A N 1
ATOM 633 C CA . SER A 1 80 ? -17.183 -16.250 -6.511 1.00 97.06 80 SER A CA 1
ATOM 634 C C . SER A 1 80 ? -15.962 -15.743 -5.736 1.00 97.06 80 SER A C 1
ATOM 636 O O . SER A 1 80 ? -15.496 -16.391 -4.796 1.00 97.06 80 SER A O 1
ATOM 638 N N . MET A 1 81 ? -15.476 -14.541 -6.055 1.00 96.38 81 MET A N 1
ATOM 639 C CA . MET A 1 81 ? -14.378 -13.940 -5.286 1.00 96.38 81 MET A CA 1
ATOM 640 C C . MET A 1 81 ? -14.741 -13.679 -3.814 1.00 96.38 81 MET A C 1
ATOM 642 O O . MET A 1 81 ? -13.870 -13.804 -2.959 1.00 96.38 81 MET A O 1
ATOM 646 N N . ASN A 1 82 ? -16.013 -13.440 -3.471 1.00 95.75 82 ASN A N 1
ATOM 647 C CA . ASN A 1 82 ? -16.420 -13.354 -2.062 1.00 95.75 82 ASN A CA 1
ATOM 648 C C . ASN A 1 82 ? -16.273 -14.704 -1.333 1.00 95.75 82 ASN A C 1
ATOM 650 O O . ASN A 1 82 ? -15.847 -14.756 -0.183 1.00 95.75 82 ASN A O 1
ATOM 654 N N . THR A 1 83 ? -16.561 -15.813 -2.024 1.00 97.50 83 THR A N 1
ATOM 655 C CA . THR A 1 83 ? -16.358 -17.173 -1.499 1.00 97.50 83 THR A CA 1
ATOM 656 C C . THR A 1 83 ? -14.879 -17.444 -1.215 1.00 97.50 83 THR A C 1
ATOM 658 O O . THR A 1 83 ? -14.554 -17.979 -0.158 1.00 97.50 83 THR A O 1
ATOM 661 N N . TRP A 1 84 ? -13.978 -17.019 -2.108 1.00 98.00 84 TRP A N 1
ATOM 662 C CA . TRP A 1 84 ? -12.535 -17.097 -1.862 1.00 98.00 84 TRP A CA 1
ATOM 663 C C . TRP A 1 84 ? -12.102 -16.217 -0.687 1.00 98.00 84 TRP A C 1
ATOM 665 O O . TRP A 1 84 ? -11.395 -16.702 0.192 1.00 98.00 84 TRP A O 1
ATOM 675 N N . SER A 1 85 ? -12.579 -14.969 -0.609 1.00 97.81 85 SER A N 1
ATOM 676 C CA . SER A 1 85 ? -12.312 -14.080 0.532 1.00 97.81 85 SER A CA 1
ATOM 677 C C . SER A 1 85 ? -12.693 -14.732 1.864 1.00 97.81 85 SER A C 1
ATOM 679 O O . SER A 1 85 ? -11.877 -14.782 2.782 1.00 97.81 85 SER A O 1
ATOM 681 N N . ALA A 1 86 ? -13.903 -15.292 1.952 1.00 97.19 86 ALA A N 1
ATOM 682 C CA . ALA A 1 86 ? -14.381 -15.989 3.142 1.00 97.19 86 ALA A CA 1
ATOM 683 C C . ALA A 1 86 ? -13.517 -17.213 3.504 1.00 97.19 86 ALA A C 1
ATOM 685 O O . ALA A 1 86 ? -13.210 -17.404 4.676 1.00 97.19 86 ALA A O 1
ATOM 686 N N . ALA A 1 87 ? -13.059 -18.000 2.523 1.00 97.56 87 ALA A N 1
ATOM 687 C CA . ALA A 1 87 ? -12.210 -19.169 2.772 1.00 97.56 87 ALA A CA 1
ATOM 688 C C . ALA A 1 87 ? -10.811 -18.801 3.314 1.00 97.56 87 ALA A C 1
ATOM 690 O O . ALA A 1 87 ? -10.272 -19.498 4.175 1.00 97.56 87 ALA A O 1
ATOM 691 N N . TYR A 1 88 ? -10.225 -17.687 2.860 1.00 97.94 88 TYR A N 1
ATOM 692 C CA . TYR A 1 88 ? -8.972 -17.176 3.430 1.00 97.94 88 TYR A CA 1
ATOM 693 C C . TYR A 1 88 ? -9.184 -16.513 4.813 1.00 97.94 88 TYR A C 1
ATOM 695 O O . TYR A 1 88 ? -8.312 -16.630 5.675 1.00 97.94 88 TYR A O 1
ATOM 703 N N . ILE A 1 89 ? -10.351 -15.906 5.083 1.00 96.88 89 ILE A N 1
ATOM 704 C CA . ILE A 1 89 ? -10.741 -15.453 6.437 1.00 96.88 89 ILE A CA 1
ATOM 705 C C . ILE A 1 89 ? -10.900 -16.647 7.392 1.00 96.88 89 ILE A C 1
ATOM 707 O O . ILE A 1 89 ? -10.374 -16.603 8.502 1.00 96.88 89 ILE A O 1
ATOM 711 N N . GLU A 1 90 ? -11.551 -17.733 6.965 1.00 95.56 90 GLU A N 1
ATOM 712 C CA . GLU A 1 90 ? -11.712 -18.956 7.768 1.00 95.56 90 GLU A CA 1
ATOM 713 C C . GLU A 1 90 ? -10.348 -19.576 8.122 1.00 95.56 90 GLU A C 1
ATOM 715 O O . GLU A 1 90 ? -10.116 -19.928 9.279 1.00 95.56 90 GLU A O 1
ATOM 720 N N . GLN A 1 91 ? -9.401 -19.616 7.174 1.00 95.50 91 GLN A N 1
ATOM 721 C CA . GLN A 1 91 ? -8.015 -20.028 7.441 1.00 95.50 91 GLN A CA 1
ATOM 722 C C . GLN A 1 91 ? -7.337 -19.136 8.496 1.00 95.50 91 GLN A C 1
ATOM 724 O O . GLN A 1 91 ? -6.640 -19.652 9.372 1.00 95.50 91 GLN A O 1
ATOM 729 N N . ALA A 1 92 ? -7.532 -17.815 8.459 1.00 95.44 92 ALA A N 1
ATOM 730 C CA . ALA A 1 92 ? -6.982 -16.919 9.478 1.00 95.44 92 ALA A CA 1
ATOM 731 C C . ALA A 1 92 ? -7.623 -17.164 10.859 1.00 95.44 92 ALA A C 1
ATOM 733 O O . ALA A 1 92 ? -6.924 -17.368 11.852 1.00 95.44 92 ALA A O 1
ATOM 734 N N . GLN A 1 93 ? -8.956 -17.247 10.919 1.00 94.69 93 GLN A N 1
ATOM 735 C CA . GLN A 1 93 ? -9.714 -17.518 12.146 1.00 94.69 93 GLN A CA 1
ATOM 736 C C . GLN A 1 93 ? -9.349 -18.874 12.774 1.00 94.69 93 GLN A C 1
ATOM 738 O O . GLN A 1 93 ? -9.162 -18.963 13.990 1.00 94.69 93 GLN A O 1
ATOM 743 N N . ALA A 1 94 ? -9.160 -19.921 11.965 1.00 95.12 94 ALA A N 1
ATOM 744 C CA . ALA A 1 94 ? -8.715 -21.238 12.426 1.00 95.12 94 ALA A CA 1
ATOM 745 C C . ALA A 1 94 ? -7.332 -21.197 13.106 1.00 95.12 94 ALA A C 1
ATOM 747 O O . ALA A 1 94 ? -7.066 -21.974 14.029 1.00 95.12 94 ALA A O 1
ATOM 748 N N . ASN A 1 95 ? -6.468 -20.266 12.690 1.00 94.31 95 ASN A N 1
ATOM 749 C CA . ASN A 1 95 ? -5.127 -20.077 13.236 1.00 94.31 95 ASN A CA 1
ATOM 750 C C . ASN A 1 95 ? -5.038 -18.974 14.311 1.00 94.31 95 ASN A C 1
ATOM 752 O O . ASN A 1 95 ? -3.978 -18.842 14.917 1.00 94.31 95 ASN A O 1
ATOM 756 N N . MET A 1 96 ? -6.133 -18.267 14.635 1.00 93.31 96 MET A N 1
ATOM 757 C CA . MET A 1 96 ? -6.157 -17.076 15.511 1.00 93.31 96 MET A CA 1
ATOM 758 C C . MET A 1 96 ? -5.394 -17.226 16.842 1.00 93.31 96 MET A C 1
ATOM 760 O O . MET A 1 96 ? -4.773 -16.285 17.318 1.00 93.31 96 MET A O 1
ATOM 764 N N . LYS A 1 97 ? -5.378 -18.429 17.428 1.00 91.88 97 LYS A N 1
ATOM 765 C CA . LYS A 1 97 ? -4.673 -18.741 18.691 1.00 91.88 97 LYS A CA 1
ATOM 766 C C . LYS A 1 97 ? -3.138 -18.752 18.592 1.00 91.88 97 LYS A C 1
ATOM 768 O O . LYS A 1 97 ? -2.484 -18.967 19.609 1.00 91.88 97 LYS A O 1
ATOM 773 N N . GLN A 1 98 ? -2.580 -18.613 17.391 1.00 91.94 98 GLN A N 1
ATOM 774 C CA . GLN A 1 98 ? -1.138 -18.540 17.131 1.00 91.94 98 GLN A CA 1
ATOM 775 C C . GLN A 1 98 ? -0.652 -17.101 16.933 1.00 91.94 98 GLN A C 1
ATOM 777 O O . GLN A 1 98 ? 0.551 -16.861 17.022 1.00 91.94 98 GLN A O 1
ATOM 782 N N . TYR A 1 99 ? -1.559 -16.157 16.669 1.00 93.69 99 TYR A N 1
ATOM 783 C CA . TYR A 1 99 ? -1.203 -14.754 16.506 1.00 93.69 99 TYR A CA 1
ATOM 784 C C . TYR A 1 99 ? -0.794 -14.142 17.847 1.00 93.69 99 TYR A C 1
ATOM 786 O O . TYR A 1 99 ? -1.383 -14.426 18.894 1.00 93.69 99 TYR A O 1
ATOM 794 N N . ALA A 1 100 ? 0.219 -13.278 17.805 1.00 91.56 100 ALA A N 1
ATOM 795 C CA . ALA A 1 100 ? 0.407 -12.301 18.864 1.00 91.56 100 ALA A CA 1
ATOM 796 C C . ALA A 1 100 ? -0.767 -11.309 18.826 1.00 91.56 100 ALA A C 1
ATOM 798 O O . ALA A 1 100 ? -1.305 -11.029 17.757 1.00 91.56 100 ALA A O 1
ATOM 799 N N . GLY A 1 101 ? -1.165 -10.793 19.989 1.00 91.75 101 GLY A N 1
ATOM 800 C CA . GLY A 1 101 ? -2.025 -9.612 20.031 1.00 91.75 101 GLY A CA 1
ATOM 801 C C . GLY A 1 101 ? -1.216 -8.334 19.764 1.00 91.75 101 GLY A C 1
ATOM 802 O O . GLY A 1 101 ? 0.013 -8.372 19.906 1.00 91.75 101 GLY A O 1
ATOM 803 N N . PRO A 1 102 ? -1.888 -7.209 19.463 1.00 96.94 102 PRO A N 1
ATOM 804 C CA . PRO A 1 102 ? -1.242 -5.923 19.226 1.00 96.94 102 PRO A CA 1
ATOM 805 C C . PRO A 1 102 ? -0.291 -5.508 20.347 1.00 96.94 102 PRO A C 1
ATOM 807 O O . PRO A 1 102 ? -0.564 -5.699 21.535 1.00 96.94 102 PRO A O 1
ATOM 810 N N . THR A 1 103 ? 0.821 -4.882 19.966 1.00 97.75 103 THR A N 1
ATOM 811 C CA . THR A 1 103 ? 1.809 -4.311 20.892 1.00 97.75 103 THR A CA 1
ATOM 812 C C . THR A 1 103 ? 2.296 -2.954 20.395 1.00 97.75 103 THR A C 1
ATOM 814 O O . THR A 1 103 ? 2.205 -2.647 19.210 1.00 97.75 103 THR A O 1
ATOM 817 N N . THR A 1 104 ? 2.910 -2.157 21.267 1.00 96.81 104 THR A N 1
ATOM 818 C CA . THR A 1 104 ? 3.553 -0.885 20.890 1.00 96.81 104 THR A CA 1
ATOM 819 C C . THR A 1 104 ? 4.582 -1.048 19.757 1.00 96.81 104 THR A C 1
ATOM 821 O O . THR A 1 104 ? 4.706 -0.187 18.888 1.00 96.81 104 THR A O 1
ATOM 824 N N . ALA A 1 105 ? 5.273 -2.192 19.700 1.00 94.50 105 ALA A N 1
ATOM 825 C CA . ALA A 1 105 ? 6.229 -2.528 18.643 1.00 94.50 105 ALA A CA 1
ATOM 826 C C . ALA A 1 105 ? 5.599 -3.126 17.364 1.00 94.50 105 ALA A C 1
ATOM 828 O O . ALA A 1 105 ? 6.295 -3.234 16.355 1.00 94.50 105 ALA A O 1
ATOM 829 N N . ALA A 1 106 ? 4.328 -3.538 17.411 1.00 95.62 106 ALA A N 1
ATOM 830 C CA . ALA A 1 106 ? 3.581 -4.134 16.306 1.00 95.62 106 ALA A CA 1
ATOM 831 C C . ALA A 1 106 ? 2.074 -3.860 16.473 1.00 95.62 106 ALA A C 1
ATOM 833 O O . ALA A 1 106 ? 1.349 -4.637 17.090 1.00 95.62 106 ALA A O 1
ATOM 834 N N . CYS A 1 107 ? 1.629 -2.726 15.934 1.00 97.50 107 CYS A N 1
ATOM 835 C CA . CYS A 1 107 ? 0.242 -2.257 15.920 1.00 97.50 107 CYS A CA 1
ATOM 836 C C . CYS A 1 107 ? -0.150 -1.601 14.573 1.00 97.50 107 CYS A C 1
ATOM 838 O O . CYS A 1 107 ? -1.016 -0.732 14.519 1.00 97.50 107 CYS A O 1
ATOM 840 N N . GLY A 1 108 ? 0.506 -1.998 13.477 1.00 97.69 108 GLY A N 1
ATOM 841 C CA . GLY A 1 108 ? 0.225 -1.514 12.119 1.00 97.69 108 GLY A CA 1
ATOM 842 C C . GLY A 1 108 ? -0.539 -2.527 11.263 1.00 97.69 108 GLY A C 1
ATOM 843 O O . GLY A 1 108 ? -1.102 -3.489 11.781 1.00 97.69 108 GLY A O 1
ATOM 844 N N . ILE A 1 109 ? -0.548 -2.346 9.934 1.00 97.75 109 ILE A N 1
ATOM 845 C CA . ILE A 1 109 ? -1.341 -3.210 9.037 1.00 97.75 109 ILE A CA 1
ATOM 846 C C . ILE A 1 109 ? -0.883 -4.680 8.981 1.00 97.75 109 ILE A C 1
ATOM 848 O O . ILE A 1 109 ? -1.608 -5.504 8.422 1.00 97.75 109 ILE A O 1
ATOM 852 N N . SER A 1 110 ? 0.299 -5.023 9.507 1.00 97.25 110 SER A N 1
ATOM 853 C CA . SER A 1 110 ? 0.755 -6.416 9.612 1.00 97.25 110 SER A CA 1
ATOM 854 C C . SER A 1 110 ? 0.340 -7.120 10.904 1.00 97.25 110 SER A C 1
ATOM 856 O O . SER A 1 110 ? 0.673 -8.292 11.058 1.00 97.25 110 SER A O 1
ATOM 858 N N . ASP A 1 111 ? -0.327 -6.444 11.843 1.00 98.00 111 ASP A N 1
ATOM 859 C CA . ASP A 1 111 ? -0.912 -7.126 12.999 1.00 98.00 111 ASP A CA 1
ATOM 860 C C . ASP A 1 111 ? -2.091 -8.000 12.548 1.00 98.00 111 ASP A C 1
ATOM 862 O O . ASP A 1 111 ? -3.036 -7.513 11.926 1.00 98.00 111 ASP A O 1
ATOM 866 N N . ASP A 1 112 ? -2.031 -9.298 12.841 1.00 97.69 112 ASP A N 1
ATOM 867 C CA . ASP A 1 112 ? -3.031 -10.262 12.381 1.00 97.69 112 ASP A CA 1
ATOM 868 C C . ASP A 1 112 ? -4.404 -10.077 13.036 1.00 97.69 112 ASP A C 1
ATOM 870 O O . ASP A 1 112 ? -5.419 -10.315 12.383 1.00 97.69 112 ASP A O 1
ATOM 874 N N . ILE A 1 113 ? -4.463 -9.647 14.300 1.00 98.00 113 ILE A N 1
ATOM 875 C CA . ILE A 1 113 ? -5.726 -9.492 15.026 1.00 98.00 113 ILE A CA 1
ATOM 876 C C . ILE A 1 113 ? -6.476 -8.270 14.500 1.00 98.00 113 ILE A C 1
ATOM 878 O O . ILE A 1 113 ? -7.615 -8.399 14.056 1.00 98.00 113 ILE A O 1
ATOM 882 N N . MET A 1 114 ? -5.834 -7.103 14.457 1.00 98.19 114 MET A N 1
ATOM 883 C CA . MET A 1 114 ? -6.465 -5.878 13.962 1.00 98.19 114 MET A CA 1
ATOM 884 C C . MET A 1 114 ? -6.736 -5.933 12.456 1.00 98.19 114 MET A C 1
ATOM 886 O O . MET A 1 114 ? -7.771 -5.437 12.016 1.00 98.19 114 MET A O 1
ATOM 890 N N . ALA A 1 115 ? -5.876 -6.574 11.655 1.00 98.12 115 ALA A N 1
ATOM 891 C CA . ALA A 1 115 ? -6.160 -6.803 10.237 1.00 98.12 115 ALA A CA 1
ATOM 892 C C . ALA A 1 115 ? -7.386 -7.707 10.027 1.00 98.12 115 ALA A C 1
ATOM 894 O O . ALA A 1 115 ? -8.197 -7.441 9.136 1.00 98.12 115 ALA A O 1
ATOM 895 N N . LEU A 1 116 ? -7.538 -8.760 10.841 1.00 97.50 116 LEU A N 1
ATOM 896 C CA . LEU A 1 116 ? -8.674 -9.677 10.770 1.00 97.50 116 LEU A CA 1
ATOM 897 C C . LEU A 1 116 ? -9.972 -9.018 11.252 1.00 97.50 116 LEU A C 1
ATOM 899 O O . LEU A 1 116 ? -10.986 -9.151 10.570 1.00 97.50 116 LEU A O 1
ATOM 903 N N . LEU A 1 117 ? -9.937 -8.269 12.361 1.00 97.81 117 LEU A N 1
ATOM 904 C CA . LEU A 1 117 ? -11.071 -7.473 12.850 1.00 97.81 117 LEU A CA 1
ATOM 905 C C . LEU A 1 117 ? -11.499 -6.433 11.806 1.00 97.81 117 LEU A C 1
ATOM 907 O O . LEU A 1 117 ? -12.666 -6.393 11.421 1.00 97.81 117 LEU A O 1
ATOM 911 N N . ALA A 1 118 ? -10.555 -5.652 11.269 1.00 98.00 118 ALA A N 1
ATOM 912 C CA . ALA A 1 118 ? -10.846 -4.622 10.275 1.00 98.00 118 ALA A CA 1
ATOM 913 C C . ALA A 1 118 ? -11.442 -5.199 8.981 1.00 98.00 118 ALA A C 1
ATOM 915 O O . ALA A 1 118 ? -12.423 -4.666 8.461 1.00 98.00 118 ALA A O 1
ATOM 916 N N . LEU A 1 119 ? -10.889 -6.306 8.466 1.00 97.00 119 LEU A N 1
ATOM 917 C CA . LEU A 1 119 ? -11.433 -6.962 7.277 1.00 97.00 119 LEU A CA 1
ATOM 918 C C . LEU A 1 119 ? -12.799 -7.608 7.556 1.00 97.00 119 LEU A C 1
ATOM 920 O O . LEU A 1 119 ? -13.688 -7.516 6.710 1.00 97.00 119 LEU A O 1
ATOM 924 N N . PHE A 1 120 ? -12.993 -8.228 8.725 1.00 95.88 120 PHE A N 1
ATOM 925 C CA . PHE A 1 120 ? -14.271 -8.840 9.090 1.00 95.88 120 PHE A CA 1
ATOM 926 C C . PHE A 1 120 ? -15.373 -7.781 9.228 1.00 95.88 120 PHE A C 1
ATOM 928 O O . PHE A 1 120 ? -16.380 -7.881 8.523 1.00 95.88 120 PHE A O 1
ATOM 935 N N . ALA A 1 121 ? -15.141 -6.720 10.010 1.00 95.69 121 ALA A N 1
ATOM 936 C CA . ALA A 1 121 ? -16.060 -5.591 10.166 1.00 95.69 121 ALA A CA 1
ATOM 937 C C . ALA A 1 121 ? -16.426 -4.959 8.811 1.00 95.69 121 ALA A C 1
ATOM 939 O O . ALA A 1 121 ? -17.607 -4.813 8.494 1.00 95.69 121 ALA A O 1
ATOM 940 N N . ALA A 1 122 ? -15.428 -4.679 7.962 1.00 93.62 122 ALA A N 1
ATOM 941 C CA . ALA A 1 122 ? -15.639 -4.151 6.612 1.00 93.62 122 ALA A CA 1
ATOM 942 C C . ALA A 1 122 ? -16.400 -5.122 5.682 1.00 93.62 122 ALA A C 1
ATOM 944 O O . ALA A 1 122 ? -17.100 -4.694 4.761 1.00 93.62 122 ALA A O 1
ATOM 945 N N . SER A 1 123 ? -16.273 -6.437 5.890 1.00 92.06 123 SER A N 1
ATOM 946 C CA . SER A 1 123 ? -16.977 -7.454 5.095 1.00 92.06 123 SER A CA 1
ATOM 947 C C . SER A 1 123 ? -18.428 -7.691 5.521 1.00 92.06 123 SER A C 1
ATOM 949 O O . SER A 1 123 ? -19.254 -8.035 4.676 1.00 92.06 123 SER A O 1
ATOM 951 N N . ALA A 1 124 ? -18.742 -7.482 6.802 1.00 92.12 124 ALA A N 1
ATOM 952 C CA . ALA A 1 124 ? -20.033 -7.810 7.403 1.00 92.12 124 ALA A CA 1
ATOM 953 C C . ALA A 1 124 ? -20.903 -6.586 7.770 1.00 92.12 124 ALA A C 1
ATOM 955 O O . ALA A 1 124 ? -22.067 -6.778 8.115 1.00 92.12 124 ALA A O 1
ATOM 956 N N . LYS A 1 125 ? -20.358 -5.355 7.714 1.00 92.19 125 LYS A N 1
ATOM 957 C CA . LYS A 1 125 ? -20.868 -4.166 8.440 1.00 92.19 125 LYS A CA 1
ATOM 958 C C . LYS A 1 125 ? -21.103 -4.471 9.940 1.00 92.19 125 LYS A C 1
ATOM 960 O O . LYS A 1 125 ? -22.081 -4.027 10.535 1.00 92.19 125 LYS A O 1
ATOM 96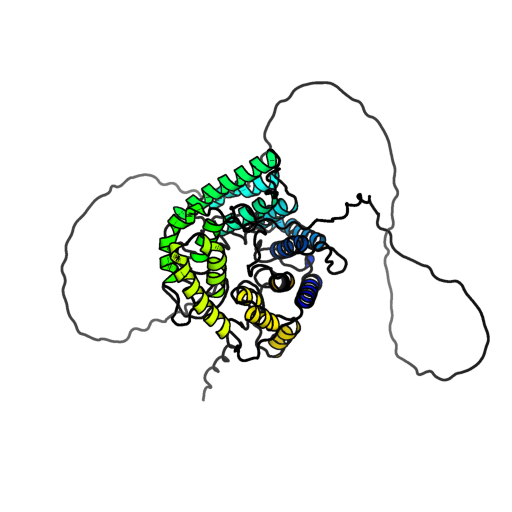5 N N . ASP A 1 126 ? -20.218 -5.258 10.558 1.00 95.25 126 ASP A N 1
ATOM 966 C CA . ASP A 1 126 ? -20.385 -5.703 11.950 1.00 95.25 126 ASP A CA 1
ATOM 967 C C . ASP A 1 126 ? -19.875 -4.655 12.953 1.00 95.25 126 ASP A C 1
ATOM 969 O O . ASP A 1 126 ? -18.673 -4.403 13.039 1.00 95.25 126 ASP A O 1
ATOM 973 N N . ARG A 1 127 ? -20.810 -4.034 13.687 1.00 96.38 127 ARG A N 1
ATOM 974 C CA . ARG A 1 127 ? -20.565 -2.892 14.589 1.00 96.38 127 ARG A CA 1
ATOM 975 C C . ARG A 1 127 ? -19.851 -3.288 15.889 1.00 96.38 127 ARG A C 1
ATOM 977 O O . ARG A 1 127 ? -19.015 -2.526 16.366 1.00 96.38 127 ARG A O 1
ATOM 984 N N . ASP A 1 128 ? -20.107 -4.486 16.421 1.00 97.56 128 ASP A N 1
ATOM 985 C CA . ASP A 1 128 ? -19.419 -4.987 17.622 1.00 97.56 128 ASP A CA 1
ATOM 986 C C . ASP A 1 128 ? -17.921 -5.214 17.325 1.00 97.56 128 ASP A C 1
ATOM 988 O O . ASP A 1 128 ? -17.059 -4.812 18.106 1.00 97.56 128 ASP A O 1
ATOM 992 N N . THR A 1 129 ? -17.592 -5.736 16.136 1.00 97.88 129 THR A N 1
ATOM 993 C CA . THR A 1 129 ? -16.205 -5.867 15.651 1.00 97.88 129 THR A CA 1
ATOM 994 C C . THR A 1 129 ? -15.520 -4.504 15.453 1.00 97.88 129 THR A C 1
ATOM 996 O O . THR A 1 129 ? -14.303 -4.404 15.619 1.00 97.88 129 THR A O 1
ATOM 999 N N . VAL A 1 130 ? -16.262 -3.430 15.133 1.00 98.44 130 VAL A N 1
ATOM 1000 C CA . VAL A 1 130 ? -15.687 -2.068 15.111 1.00 98.44 130 VAL A CA 1
ATOM 1001 C C . VAL A 1 130 ? -15.252 -1.644 16.509 1.00 98.44 130 VAL A C 1
ATOM 1003 O O . VAL A 1 130 ? -14.145 -1.135 16.651 1.00 98.44 130 VAL A O 1
ATOM 1006 N N . GLN A 1 131 ? -16.067 -1.895 17.538 1.00 98.38 131 GLN A N 1
ATOM 1007 C CA . GLN A 1 131 ? -15.682 -1.603 18.921 1.00 98.38 131 GLN A CA 1
ATOM 1008 C C . GLN A 1 131 ? -14.455 -2.427 19.344 1.00 98.38 131 GLN A C 1
ATOM 1010 O O . GLN A 1 131 ? -13.516 -1.855 19.887 1.00 98.38 131 GLN A O 1
ATOM 1015 N N . GLU A 1 132 ? -14.403 -3.728 19.027 1.00 98.38 132 GLU A N 1
ATOM 1016 C CA . GLU A 1 132 ? -13.219 -4.562 19.309 1.00 98.38 132 GLU A CA 1
ATOM 1017 C C . GLU A 1 132 ? -11.948 -4.061 18.599 1.00 98.38 132 GLU A C 1
ATOM 1019 O O . GLU A 1 132 ? -10.858 -4.164 19.160 1.00 98.38 132 GLU A O 1
ATOM 1024 N N . LEU A 1 133 ? -12.060 -3.492 17.390 1.00 98.62 133 LEU A N 1
ATOM 1025 C CA . LEU A 1 133 ? -10.931 -2.828 16.733 1.00 98.62 133 LEU A CA 1
ATOM 1026 C C . LEU A 1 133 ? -10.562 -1.524 17.453 1.00 98.62 133 LEU A C 1
ATOM 1028 O O . LEU A 1 133 ? -9.392 -1.334 17.776 1.00 98.62 133 LEU A O 1
ATOM 1032 N N . CYS A 1 134 ? -11.541 -0.652 17.711 1.00 98.75 134 CYS A N 1
ATOM 1033 C CA . CYS A 1 134 ? -11.351 0.654 18.344 1.00 98.75 134 CYS A CA 1
ATOM 1034 C C . CYS A 1 134 ? -10.759 0.560 19.758 1.00 98.75 134 CYS A C 1
ATOM 1036 O O . CYS A 1 134 ? -9.949 1.408 20.124 1.00 98.75 134 CYS A O 1
ATOM 1038 N N . ASP A 1 135 ? -11.067 -0.489 20.525 1.00 98.50 135 ASP A N 1
ATOM 1039 C CA . ASP A 1 135 ? -10.493 -0.734 21.856 1.00 98.50 135 ASP A CA 1
ATOM 1040 C C . ASP A 1 135 ? -8.951 -0.873 21.826 1.00 98.50 135 ASP A C 1
ATOM 1042 O O . ASP A 1 135 ? -8.276 -0.564 22.816 1.00 98.50 135 ASP A O 1
ATOM 1046 N N . TYR A 1 136 ? -8.354 -1.248 20.684 1.00 98.44 136 TYR A N 1
ATOM 1047 C CA . TYR A 1 136 ? -6.895 -1.253 20.505 1.00 98.44 136 TYR A CA 1
ATOM 1048 C C . TYR A 1 136 ? -6.268 0.140 20.363 1.00 98.44 136 TYR A C 1
ATOM 1050 O O . TYR A 1 136 ? -5.036 0.247 20.379 1.00 98.44 136 TYR A O 1
ATOM 1058 N N . ALA A 1 137 ? -7.068 1.215 20.351 1.00 97.88 137 ALA A N 1
ATOM 1059 C CA . ALA A 1 137 ? -6.585 2.585 20.512 1.00 97.88 137 ALA A CA 1
ATOM 1060 C C . ALA A 1 137 ? -5.595 2.687 21.678 1.00 97.88 137 ALA A C 1
ATOM 1062 O O . ALA A 1 137 ? -4.499 3.209 21.491 1.00 97.88 137 ALA A O 1
ATOM 1063 N N . ALA A 1 138 ? -5.907 2.058 22.818 1.00 97.62 138 ALA A N 1
ATOM 1064 C CA . ALA A 1 138 ? -5.077 2.039 24.025 1.00 97.62 138 ALA A CA 1
ATOM 1065 C C . ALA A 1 138 ? -3.671 1.419 23.849 1.00 97.62 138 ALA A C 1
ATOM 1067 O O . ALA A 1 138 ? -2.785 1.694 24.654 1.00 97.62 138 ALA A O 1
ATOM 1068 N N . VAL A 1 139 ? -3.441 0.597 22.816 1.00 97.94 139 VAL A N 1
ATOM 1069 C CA . VAL A 1 139 ? -2.100 0.085 22.456 1.00 97.94 139 VAL A CA 1
ATOM 1070 C C . VAL A 1 139 ? -1.362 1.062 21.536 1.00 97.94 139 VAL A C 1
ATOM 1072 O O . VAL A 1 139 ? -0.135 1.124 21.543 1.00 97.94 139 VAL A O 1
ATOM 1075 N N . THR A 1 140 ? -2.104 1.828 20.738 1.00 97.25 140 THR A N 1
ATOM 1076 C CA . THR A 1 140 ? -1.558 2.775 19.756 1.00 97.25 140 THR A CA 1
ATOM 1077 C C . THR A 1 140 ? -1.331 4.180 20.318 1.00 97.25 140 THR A C 1
ATOM 1079 O O . THR A 1 140 ? -0.462 4.887 19.816 1.00 97.25 140 THR A O 1
ATOM 1082 N N . THR A 1 141 ? -2.057 4.596 21.357 1.00 97.81 141 THR A N 1
ATOM 1083 C CA . THR A 1 141 ? -1.894 5.902 22.022 1.00 97.81 141 THR A CA 1
ATOM 1084 C C . THR A 1 141 ? -0.871 5.879 23.164 1.00 97.81 141 THR A C 1
ATOM 1086 O O . THR A 1 141 ? -0.427 6.941 23.593 1.00 97.81 141 THR A O 1
ATOM 1089 N N . ASP A 1 142 ? -0.422 4.693 23.595 1.00 98.00 142 ASP A N 1
ATOM 1090 C CA . ASP A 1 142 ? 0.766 4.506 24.443 1.00 98.00 142 ASP A CA 1
ATOM 1091 C C . ASP A 1 142 ? 1.998 5.188 23.817 1.00 98.00 142 ASP A C 1
ATOM 1093 O O . ASP A 1 142 ? 2.184 5.124 22.599 1.00 98.00 142 ASP A O 1
ATOM 1097 N N . GLU A 1 143 ? 2.834 5.856 24.620 1.00 96.06 143 GLU A N 1
ATOM 1098 C CA . GLU A 1 143 ? 3.928 6.702 24.121 1.00 96.06 143 GLU A CA 1
ATOM 1099 C C . GLU A 1 143 ? 5.000 5.926 23.332 1.00 96.06 143 GLU A C 1
ATOM 1101 O O . GLU A 1 143 ? 5.473 6.423 22.302 1.00 96.06 143 GLU A O 1
ATOM 1106 N N . ASP A 1 144 ? 5.303 4.683 23.729 1.00 96.19 144 ASP A N 1
ATOM 1107 C CA . ASP A 1 144 ? 6.313 3.824 23.094 1.00 96.19 144 ASP A CA 1
ATOM 1108 C C . ASP A 1 144 ? 5.837 3.225 21.752 1.00 96.19 144 ASP A C 1
ATOM 1110 O O . ASP A 1 144 ? 6.629 2.601 21.033 1.00 96.19 144 ASP A O 1
ATOM 1114 N N . ALA A 1 145 ? 4.563 3.402 21.375 1.00 97.69 145 ALA A N 1
ATOM 1115 C CA . ALA A 1 145 ? 4.034 2.840 20.135 1.00 97.69 145 ALA A CA 1
ATOM 1116 C C . ALA A 1 145 ? 4.744 3.386 18.882 1.00 97.69 145 ALA A C 1
ATOM 1118 O O . ALA A 1 145 ? 5.032 4.584 18.742 1.00 97.69 145 ALA A O 1
ATOM 1119 N N . SER A 1 146 ? 5.032 2.495 17.928 1.00 97.50 146 SER A N 1
ATOM 1120 C CA . SER A 1 146 ? 5.675 2.885 16.675 1.00 97.50 146 SER A CA 1
ATOM 1121 C C . SER A 1 146 ? 4.753 3.758 15.829 1.00 97.50 146 SER A C 1
ATOM 1123 O O . SER A 1 146 ? 3.534 3.664 15.913 1.00 97.50 146 SER A O 1
ATOM 1125 N N . ASN A 1 147 ? 5.321 4.622 14.987 1.00 98.44 147 ASN A N 1
ATOM 1126 C CA . ASN A 1 147 ? 4.531 5.572 14.195 1.00 98.44 147 ASN A CA 1
ATOM 1127 C C . ASN A 1 147 ? 4.275 5.127 12.756 1.00 98.44 147 ASN A C 1
ATOM 1129 O O . ASN A 1 147 ? 3.352 5.642 12.136 1.00 98.44 147 ASN A O 1
ATOM 1133 N N . GLU A 1 148 ? 5.099 4.234 12.205 1.00 98.38 148 GLU A N 1
ATOM 1134 C CA . GLU A 1 148 ? 5.093 3.925 10.773 1.00 98.38 148 GLU A CA 1
ATOM 1135 C C . GLU A 1 148 ? 3.957 2.978 10.341 1.00 98.38 148 GLU A C 1
ATOM 1137 O O . GLU A 1 148 ? 3.088 2.627 11.136 1.00 98.38 148 GLU A O 1
ATOM 1142 N N . TRP A 1 149 ? 3.862 2.675 9.043 1.00 98.38 149 TRP A N 1
ATOM 1143 C CA . TRP A 1 149 ? 2.643 2.092 8.477 1.00 98.38 149 TRP A CA 1
ATOM 1144 C C . TRP A 1 149 ? 2.569 0.560 8.565 1.00 98.38 149 TRP A C 1
ATOM 1146 O O . TRP A 1 149 ? 1.461 0.021 8.590 1.00 98.38 149 TRP A O 1
ATOM 1156 N N . LEU A 1 150 ? 3.697 -0.158 8.648 1.00 98.00 150 LEU A N 1
ATOM 1157 C CA . LEU A 1 150 ? 3.645 -1.622 8.709 1.00 98.00 150 LEU A CA 1
ATOM 1158 C C . LEU A 1 150 ? 3.338 -2.128 10.126 1.00 98.00 150 LEU A C 1
ATOM 1160 O O . LEU A 1 150 ? 2.475 -2.987 10.289 1.00 98.00 150 LEU A O 1
ATOM 1164 N N . TYR A 1 151 ? 3.975 -1.536 11.138 1.00 98.44 151 TYR A N 1
ATOM 1165 C CA . TYR A 1 151 ? 3.976 -1.972 12.537 1.00 98.44 151 TYR A CA 1
ATOM 1166 C C . TYR A 1 151 ? 3.529 -0.885 13.539 1.00 98.44 151 TYR A C 1
ATOM 1168 O O . TYR A 1 151 ? 3.604 -1.129 14.742 1.00 98.44 151 TYR A O 1
ATOM 1176 N N . GLY A 1 152 ? 3.067 0.290 13.098 1.00 98.50 152 GLY A N 1
ATOM 1177 C CA . GLY A 1 152 ? 2.735 1.418 13.978 1.00 98.50 152 GLY A CA 1
ATOM 1178 C C . GLY A 1 152 ? 1.393 2.118 13.727 1.00 98.50 152 GLY A C 1
ATOM 1179 O O . GLY A 1 152 ? 0.592 1.715 12.881 1.00 98.50 152 GLY A O 1
ATOM 1180 N N . ARG A 1 153 ? 1.185 3.228 14.453 1.00 98.75 153 ARG A N 1
ATOM 1181 C CA . ARG A 1 153 ? -0.012 4.095 14.452 1.00 98.75 153 ARG A CA 1
ATOM 1182 C C . ARG A 1 153 ? -0.526 4.432 13.045 1.00 98.75 153 ARG A C 1
ATOM 1184 O O . ARG A 1 153 ? -1.726 4.359 12.797 1.00 98.75 153 ARG A O 1
ATOM 1191 N N . ALA A 1 154 ? 0.354 4.759 12.092 1.00 98.62 154 ALA A N 1
ATOM 1192 C CA . ALA A 1 154 ? -0.052 5.052 10.713 1.00 98.62 154 ALA A CA 1
ATOM 1193 C C . ALA A 1 154 ? -0.683 3.837 10.001 1.00 98.62 154 ALA A C 1
ATOM 1195 O O . ALA A 1 154 ? -1.517 4.002 9.109 1.00 98.62 154 ALA A O 1
ATOM 1196 N N . GLY A 1 155 ? -0.318 2.617 10.399 1.00 98.56 155 GLY A N 1
ATOM 1197 C CA . GLY A 1 155 ? -0.953 1.386 9.945 1.00 98.56 155 GLY A CA 1
ATOM 1198 C C . GLY A 1 155 ? -2.339 1.190 10.551 1.00 98.56 155 GLY A C 1
ATOM 1199 O O . GLY A 1 155 ? -3.286 0.906 9.822 1.00 98.56 155 GLY A O 1
ATOM 1200 N N . TYR A 1 156 ? -2.500 1.445 11.850 1.00 98.81 156 TYR A N 1
ATOM 1201 C CA . TYR A 1 156 ? -3.815 1.436 12.498 1.00 98.81 156 TYR A CA 1
ATOM 1202 C C . TYR A 1 156 ? -4.781 2.462 11.872 1.00 98.81 156 TYR A C 1
ATOM 1204 O O . TYR A 1 156 ? -5.911 2.113 11.536 1.00 98.81 156 TYR A O 1
ATOM 1212 N N . LEU A 1 157 ? -4.313 3.677 11.549 1.00 98.75 157 LEU A N 1
ATOM 1213 C CA . LEU A 1 157 ? -5.099 4.668 10.791 1.00 98.75 157 LEU A CA 1
ATOM 1214 C C . LEU A 1 157 ? -5.568 4.154 9.413 1.00 98.75 157 LEU A C 1
ATOM 1216 O O . LEU A 1 157 ? -6.635 4.543 8.941 1.00 98.75 157 LEU A O 1
ATOM 1220 N N . TYR A 1 158 ? -4.804 3.276 8.752 1.00 98.38 158 TYR A N 1
ATOM 1221 C CA . TYR A 1 158 ? -5.241 2.620 7.513 1.00 98.38 158 TYR A CA 1
ATOM 1222 C C . TYR A 1 158 ? -6.363 1.601 7.780 1.00 98.38 158 TYR A C 1
ATOM 1224 O O . TYR A 1 158 ? -7.316 1.542 7.000 1.00 98.38 158 TYR A O 1
ATOM 1232 N N . LEU A 1 159 ? -6.278 0.830 8.872 1.00 98.50 159 LEU A N 1
ATOM 1233 C CA . LEU A 1 159 ? -7.301 -0.145 9.274 1.00 98.50 159 LEU A CA 1
ATOM 1234 C C . LEU A 1 159 ? -8.625 0.541 9.645 1.00 98.50 159 LEU A C 1
ATOM 1236 O O . LEU A 1 159 ? -9.673 0.142 9.140 1.00 98.50 159 LEU A O 1
ATOM 1240 N N . LEU A 1 160 ? -8.574 1.627 10.423 1.00 98.44 160 LEU A N 1
ATOM 1241 C CA . LEU A 1 160 ? -9.751 2.439 10.752 1.00 98.44 160 LEU A CA 1
ATOM 1242 C C . LEU A 1 160 ? -10.458 2.946 9.484 1.00 98.44 160 LEU A C 1
ATOM 1244 O O . LEU A 1 160 ? -11.666 2.768 9.338 1.00 98.44 160 LEU A O 1
ATOM 1248 N N . ARG A 1 161 ? -9.717 3.487 8.503 1.00 97.25 161 ARG A N 1
ATOM 1249 C CA . ARG A 1 161 ? -10.312 3.925 7.225 1.00 97.25 161 ARG A CA 1
ATOM 1250 C C . ARG A 1 161 ? -10.867 2.780 6.370 1.00 97.25 161 ARG A C 1
ATOM 1252 O O . ARG A 1 161 ? -11.814 3.015 5.622 1.00 97.25 161 ARG A O 1
ATOM 1259 N N . LEU A 1 162 ? -10.308 1.568 6.449 1.00 95.75 162 LEU A N 1
ATOM 1260 C CA . LEU A 1 162 ? -10.850 0.385 5.761 1.00 95.75 162 LEU A CA 1
ATOM 1261 C C . LEU A 1 162 ? -12.239 0.022 6.300 1.00 95.75 162 LEU A C 1
ATOM 1263 O O . LEU A 1 162 ? -13.163 -0.197 5.514 1.00 95.75 162 LEU A O 1
ATOM 1267 N N . VAL A 1 163 ? -12.393 0.021 7.625 1.00 96.00 163 VAL A N 1
ATOM 1268 C CA . VAL A 1 163 ? -13.689 -0.179 8.284 1.00 96.00 163 VAL A CA 1
ATOM 1269 C C . VAL A 1 163 ? -14.641 0.963 7.933 1.00 96.00 163 VAL A C 1
ATOM 1271 O O . VAL A 1 163 ? -15.720 0.712 7.398 1.00 96.00 163 VAL A O 1
ATOM 1274 N N . ARG A 1 164 ? -14.215 2.219 8.127 1.00 95.12 164 ARG A N 1
ATOM 1275 C CA . ARG A 1 164 ? -15.014 3.429 7.865 1.00 95.12 164 ARG A CA 1
ATOM 1276 C C . ARG A 1 164 ? -15.620 3.458 6.462 1.00 95.12 164 ARG A C 1
ATOM 1278 O O . ARG A 1 164 ? -16.796 3.765 6.311 1.00 95.12 164 ARG A O 1
ATOM 1285 N N . ALA A 1 165 ? -14.849 3.079 5.440 1.00 91.44 165 ALA A N 1
ATOM 1286 C CA . ALA A 1 165 ? -15.297 3.021 4.044 1.00 91.44 165 ALA A CA 1
ATOM 1287 C C . ALA A 1 165 ? -16.373 1.947 3.757 1.00 91.44 165 ALA A C 1
ATOM 1289 O O . ALA A 1 165 ? -16.801 1.800 2.614 1.00 91.44 165 ALA A O 1
ATOM 1290 N N . SER A 1 166 ? -16.799 1.185 4.769 1.00 90.00 166 SER A N 1
ATOM 1291 C CA . SER A 1 166 ? -17.925 0.244 4.704 1.00 90.00 166 SER A CA 1
ATOM 1292 C C . SER A 1 166 ? -19.160 0.730 5.476 1.00 90.00 166 SER A C 1
ATOM 1294 O O . SER A 1 166 ? -20.218 0.124 5.347 1.00 90.00 166 SER A O 1
ATOM 1296 N N . PHE A 1 167 ? -19.047 1.824 6.237 1.00 90.12 167 PHE A N 1
ATOM 1297 C CA . PHE A 1 167 ? -20.132 2.456 7.003 1.00 90.12 167 PHE A CA 1
ATOM 1298 C C . PHE A 1 167 ? -20.550 3.829 6.444 1.00 90.12 167 PHE A C 1
ATOM 1300 O O . PHE A 1 167 ? -21.397 4.488 7.030 1.00 90.12 167 PHE A O 1
ATOM 1307 N N . VAL A 1 168 ? -19.972 4.255 5.315 1.00 85.62 168 VAL A N 1
ATOM 1308 C CA . VAL A 1 168 ? -20.397 5.444 4.560 1.00 85.62 168 VAL A CA 1
ATOM 1309 C C . VAL A 1 168 ? -21.200 4.996 3.341 1.00 85.62 168 VAL A C 1
ATOM 1311 O O . VAL A 1 168 ? -20.613 4.511 2.374 1.00 85.62 168 VAL A O 1
ATOM 1314 N N . ASP A 1 169 ? -22.516 5.188 3.378 1.00 75.44 169 ASP A N 1
ATOM 1315 C CA . ASP A 1 169 ? -23.389 5.059 2.208 1.00 75.44 169 ASP A CA 1
ATOM 1316 C C . ASP A 1 169 ? -23.487 6.415 1.459 1.00 75.44 169 ASP A C 1
ATOM 1318 O O . ASP A 1 169 ? -23.478 7.484 2.078 1.00 75.44 169 ASP A O 1
ATOM 1322 N N . ASP A 1 170 ? -23.544 6.383 0.118 1.00 65.25 170 ASP A N 1
ATOM 1323 C CA . ASP A 1 170 ? -23.269 7.546 -0.759 1.00 65.25 170 ASP A CA 1
ATOM 1324 C C . ASP A 1 170 ? -24.244 8.743 -0.607 1.00 65.25 170 ASP A C 1
ATOM 1326 O O . ASP A 1 170 ? -23.870 9.877 -0.922 1.00 65.25 170 ASP A O 1
ATOM 1330 N N . ASP A 1 171 ? -25.467 8.508 -0.112 1.00 65.25 171 ASP A N 1
ATOM 1331 C CA . ASP A 1 171 ? -26.551 9.502 0.040 1.00 65.25 171 ASP A CA 1
ATOM 1332 C C . ASP A 1 171 ? -26.693 10.078 1.478 1.00 65.25 171 ASP A C 1
ATOM 1334 O O . ASP A 1 171 ? -27.615 10.845 1.750 1.00 65.25 171 ASP A O 1
ATOM 1338 N N . ASP A 1 172 ? -25.811 9.703 2.418 1.00 65.94 172 ASP A N 1
ATOM 1339 C CA . ASP A 1 172 ? -25.887 10.000 3.872 1.00 65.94 172 ASP A CA 1
ATOM 1340 C C . ASP A 1 172 ? -27.166 9.501 4.600 1.00 65.94 172 ASP A C 1
ATOM 1342 O O . ASP A 1 172 ? -27.459 9.867 5.743 1.00 65.94 172 ASP A O 1
ATOM 1346 N N . ASP A 1 173 ? -27.895 8.558 3.997 1.00 72.88 173 ASP A N 1
ATOM 1347 C CA . ASP A 1 173 ? -29.045 7.858 4.605 1.00 72.88 173 ASP A CA 1
ATOM 1348 C C . ASP A 1 173 ? -28.619 6.776 5.635 1.00 72.88 173 ASP A C 1
ATOM 1350 O O . ASP A 1 173 ? -29.380 5.870 5.967 1.00 72.88 173 ASP A O 1
ATOM 1354 N N . ASN A 1 174 ? -27.383 6.872 6.151 1.00 79.56 174 ASN A N 1
ATOM 1355 C CA . ASN A 1 174 ? -26.808 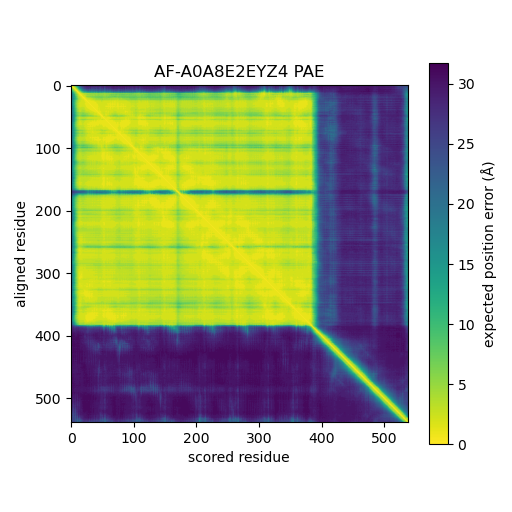5.998 7.183 1.00 79.56 174 ASN A CA 1
ATOM 1356 C C . ASN A 1 174 ? -27.721 5.951 8.426 1.00 79.56 174 ASN A C 1
ATOM 1358 O O . ASN A 1 174 ? -28.161 7.012 8.884 1.00 79.56 174 ASN A O 1
ATOM 1362 N N . ASP A 1 175 ? -27.972 4.773 9.009 1.00 87.81 175 ASP A N 1
ATOM 1363 C CA . ASP A 1 175 ? -28.849 4.674 10.186 1.00 87.81 175 ASP A CA 1
ATOM 1364 C C . ASP A 1 175 ? -28.225 5.302 11.454 1.00 87.81 175 ASP A C 1
ATOM 1366 O O . ASP A 1 175 ? -27.032 5.612 11.504 1.00 87.81 175 ASP A O 1
ATOM 1370 N N . ASP A 1 176 ? -29.041 5.525 12.492 1.00 91.56 176 ASP A N 1
ATOM 1371 C CA . ASP A 1 176 ? -28.589 6.158 13.739 1.00 91.56 176 ASP A CA 1
ATOM 1372 C C . ASP A 1 176 ? -27.415 5.409 14.400 1.00 91.56 176 ASP A C 1
ATOM 1374 O O . ASP A 1 176 ? -26.665 6.021 15.155 1.00 91.56 176 ASP A O 1
ATOM 1378 N N . ASP A 1 177 ? -27.262 4.098 14.203 1.00 92.81 177 ASP A N 1
ATOM 1379 C CA . ASP A 1 177 ? -26.192 3.281 14.788 1.00 92.81 177 ASP A CA 1
ATOM 1380 C C . ASP A 1 177 ? -24.950 3.220 13.879 1.00 92.81 177 ASP A C 1
ATOM 1382 O O . ASP A 1 177 ? -23.832 3.241 14.394 1.00 92.81 177 ASP A O 1
ATOM 1386 N N . ASP A 1 178 ? -25.103 3.241 12.551 1.00 92.50 178 ASP A N 1
ATOM 1387 C CA . ASP A 1 178 ? -23.987 3.464 11.617 1.00 92.50 178 ASP A CA 1
ATOM 1388 C C . ASP A 1 178 ? -23.377 4.857 11.816 1.00 92.50 178 ASP A C 1
ATOM 1390 O O . ASP A 1 178 ? -22.155 4.989 11.854 1.00 92.50 178 ASP A O 1
ATOM 1394 N N . LYS A 1 179 ? -24.200 5.888 12.062 1.00 93.12 179 LYS A N 1
ATOM 1395 C CA . LYS A 1 179 ? -23.715 7.235 12.406 1.00 93.12 179 LYS A CA 1
ATOM 1396 C C . LYS A 1 179 ? -22.882 7.236 13.700 1.00 93.12 179 LYS A C 1
ATOM 1398 O O . LYS A 1 179 ? -21.770 7.754 13.681 1.00 93.12 179 LYS A O 1
ATOM 1403 N N . LYS A 1 180 ? -23.324 6.550 14.766 1.00 96.25 180 LYS A N 1
ATOM 1404 C CA . LYS A 1 180 ? -22.507 6.333 15.988 1.00 96.25 180 LYS A CA 1
ATOM 1405 C C . LYS A 1 180 ? -21.227 5.533 15.717 1.00 96.25 180 LYS A C 1
ATOM 1407 O O . LYS A 1 180 ? -20.208 5.761 16.359 1.00 96.25 180 LYS A O 1
ATOM 1412 N N . THR A 1 181 ? -21.277 4.581 14.784 1.00 97.06 181 THR A N 1
ATOM 1413 C CA . THR A 1 181 ? -20.118 3.758 14.399 1.00 97.06 181 THR A CA 1
ATOM 1414 C C . THR A 1 181 ? -19.074 4.602 13.659 1.00 97.06 181 THR A C 1
ATOM 1416 O O . THR A 1 181 ? -17.881 4.460 13.915 1.00 97.06 181 THR A O 1
ATOM 1419 N N . LEU A 1 182 ? -19.504 5.533 12.800 1.00 95.94 182 LEU A N 1
ATOM 1420 C CA . LEU A 1 182 ? -18.630 6.528 12.173 1.00 95.94 182 LEU A CA 1
ATOM 1421 C C . LEU A 1 182 ? -18.043 7.508 13.200 1.00 95.94 182 LEU A C 1
ATOM 1423 O O . LEU A 1 182 ? -16.837 7.733 13.169 1.00 95.94 182 LEU A O 1
ATOM 1427 N N . GLU A 1 183 ? -18.859 8.035 14.123 1.00 97.25 183 GLU A N 1
ATOM 1428 C CA . GLU A 1 183 ? -18.402 8.904 15.224 1.00 97.25 183 GLU A CA 1
ATOM 1429 C C . GLU A 1 183 ? -17.312 8.214 16.064 1.00 97.25 183 GLU A C 1
ATOM 1431 O O . GLU A 1 183 ? -16.238 8.780 16.252 1.00 97.25 183 GLU A O 1
ATOM 1436 N N . LEU A 1 184 ? -17.528 6.956 16.474 1.00 98.44 184 LEU A N 1
ATOM 1437 C CA . LEU A 1 184 ? -16.538 6.152 17.202 1.00 98.44 184 LEU A CA 1
ATOM 1438 C C . LEU A 1 184 ? -15.218 6.001 16.427 1.00 98.44 184 LEU A C 1
ATOM 1440 O O . LEU A 1 184 ? -14.144 6.138 17.016 1.00 98.44 184 LEU A O 1
ATOM 1444 N N . ILE A 1 185 ? -15.276 5.712 15.122 1.00 98.38 185 ILE A N 1
ATOM 1445 C CA . ILE A 1 185 ? -14.074 5.557 14.289 1.00 98.38 185 ILE A CA 1
ATOM 1446 C C . ILE A 1 185 ? -13.325 6.889 14.146 1.00 98.38 185 ILE A C 1
ATOM 1448 O O . ILE A 1 185 ? -12.094 6.892 14.196 1.00 98.38 185 ILE A O 1
ATOM 1452 N N . ASP A 1 186 ? -14.037 8.004 13.979 1.00 97.94 186 ASP A N 1
ATOM 1453 C CA . ASP A 1 186 ? -13.434 9.325 13.776 1.00 97.94 186 ASP A CA 1
ATOM 1454 C C . ASP A 1 186 ? -12.838 9.904 15.070 1.00 97.94 186 ASP A C 1
ATOM 1456 O O . ASP A 1 186 ? -11.718 10.419 15.032 1.00 97.94 186 ASP A O 1
ATOM 1460 N N . ASP A 1 187 ? -13.499 9.730 16.220 1.00 98.56 187 ASP A N 1
ATOM 1461 C CA . ASP A 1 187 ? -12.929 10.060 17.536 1.00 98.56 187 ASP A CA 1
ATOM 1462 C C . ASP A 1 187 ? -11.675 9.207 17.814 1.00 98.56 187 ASP A C 1
ATOM 1464 O O . ASP A 1 187 ? -10.613 9.739 18.151 1.00 98.56 187 ASP A O 1
ATOM 1468 N N . THR A 1 188 ? -11.749 7.889 17.572 1.00 98.81 188 THR A N 1
ATOM 1469 C CA . THR A 1 188 ? -10.597 6.972 17.698 1.00 98.81 188 THR A CA 1
ATOM 1470 C C . THR A 1 188 ? -9.434 7.409 16.803 1.00 98.81 188 THR A C 1
ATOM 1472 O O . THR A 1 188 ? -8.268 7.382 17.201 1.00 98.81 188 THR A O 1
ATOM 1475 N N . ALA A 1 189 ? -9.734 7.816 15.570 1.00 98.75 189 ALA A N 1
ATOM 1476 C CA . ALA A 1 189 ? -8.738 8.283 14.621 1.00 98.75 189 ALA A CA 1
ATOM 1477 C C . ALA A 1 189 ? -8.080 9.604 15.055 1.00 98.75 189 ALA A C 1
ATOM 1479 O O . ALA A 1 189 ? -6.877 9.770 14.841 1.00 98.75 189 ALA A O 1
ATOM 1480 N N . ALA A 1 190 ? -8.832 10.517 15.677 1.00 98.75 190 ALA A N 1
ATOM 1481 C CA . ALA A 1 190 ? -8.310 11.778 16.193 1.00 98.75 190 ALA A CA 1
ATOM 1482 C C . ALA A 1 190 ? -7.297 11.562 17.334 1.00 98.75 190 ALA A C 1
ATOM 1484 O O . ALA A 1 190 ? -6.194 12.109 17.269 1.00 98.75 190 ALA A O 1
ATOM 1485 N N . GLU A 1 191 ? -7.607 10.703 18.316 1.00 98.69 191 GLU A N 1
ATOM 1486 C CA . GLU A 1 191 ? -6.676 10.368 19.411 1.00 98.69 191 GLU A CA 1
ATOM 1487 C C . GLU A 1 191 ? -5.342 9.806 18.885 1.00 98.69 191 GLU A C 1
ATOM 1489 O O . GLU A 1 191 ? -4.258 10.193 19.330 1.00 98.69 191 GLU A O 1
ATOM 1494 N N . VAL A 1 192 ? -5.409 8.924 17.884 1.00 98.81 192 VAL A N 1
ATOM 1495 C CA . VAL A 1 192 ? -4.225 8.318 17.254 1.00 98.81 192 VAL A CA 1
ATOM 1496 C C . VAL A 1 192 ? -3.433 9.340 16.438 1.00 98.81 192 VAL A C 1
ATOM 1498 O O . VAL A 1 192 ? -2.202 9.276 16.408 1.00 98.81 192 VAL A O 1
ATOM 1501 N N . ILE A 1 193 ? -4.103 10.292 15.783 1.00 98.88 193 ILE A N 1
ATOM 1502 C CA . ILE A 1 193 ? -3.446 11.378 15.049 1.00 98.88 193 ILE A CA 1
ATOM 1503 C C . ILE A 1 193 ? -2.674 12.289 16.002 1.00 98.88 193 ILE A C 1
ATOM 1505 O O . ILE A 1 193 ? -1.500 12.549 15.737 1.00 98.88 193 ILE A O 1
ATOM 1509 N N . ASP A 1 194 ? -3.261 12.734 17.114 1.00 98.62 194 ASP A N 1
ATOM 1510 C CA . ASP A 1 194 ? -2.521 13.574 18.061 1.00 98.62 194 ASP A CA 1
ATOM 1511 C C . ASP A 1 194 ? -1.360 12.793 18.713 1.00 98.62 194 ASP A C 1
ATOM 1513 O O . ASP A 1 194 ? -0.250 13.323 18.781 1.00 98.62 194 ASP A O 1
ATOM 1517 N N . ALA A 1 195 ? -1.519 11.495 19.015 1.00 98.56 195 ALA A N 1
ATOM 1518 C CA . ALA A 1 195 ? -0.405 10.637 19.448 1.00 98.56 195 ALA A CA 1
ATOM 1519 C C . ALA A 1 195 ? 0.723 10.505 18.393 1.00 98.56 195 ALA A C 1
ATOM 1521 O O . ALA A 1 195 ? 1.905 10.474 18.744 1.00 98.56 195 ALA A O 1
ATOM 1522 N N . VAL A 1 196 ? 0.402 10.475 17.091 1.00 98.62 196 VAL A N 1
ATOM 1523 C CA . VAL A 1 196 ? 1.400 10.538 15.998 1.00 98.62 196 VAL A CA 1
ATOM 1524 C C . VAL A 1 196 ? 2.088 11.904 15.926 1.00 98.62 196 VAL A C 1
ATOM 1526 O O . VAL A 1 196 ? 3.267 11.995 15.558 1.00 98.62 196 VAL A O 1
ATOM 1529 N N . LEU A 1 197 ? 1.360 12.980 16.229 1.00 97.94 197 LEU A N 1
ATOM 1530 C CA . LEU A 1 197 ? 1.851 14.344 16.079 1.00 97.94 197 LEU A CA 1
ATOM 1531 C C . LEU A 1 197 ? 2.750 14.776 17.240 1.00 97.94 197 LEU A C 1
ATOM 1533 O O . LEU A 1 197 ? 3.798 15.364 16.953 1.00 97.94 197 LEU A O 1
ATOM 1537 N N . ASP A 1 198 ? 2.401 14.406 18.474 1.00 97.50 198 ASP A N 1
ATOM 1538 C CA . ASP A 1 198 ? 3.181 14.652 19.695 1.00 97.50 198 ASP A CA 1
ATOM 1539 C C . ASP A 1 198 ? 4.412 13.731 19.824 1.00 97.50 198 ASP A C 1
ATOM 1541 O O . ASP A 1 198 ? 5.371 14.064 20.528 1.00 97.50 198 ASP A O 1
ATOM 1545 N N . ALA A 1 199 ? 4.444 12.602 19.102 1.00 97.25 199 ALA A N 1
ATOM 1546 C CA . ALA A 1 199 ? 5.583 11.686 19.103 1.00 97.25 199 ALA A CA 1
ATOM 1547 C C . ALA A 1 199 ? 6.915 12.372 18.689 1.00 97.25 199 ALA A C 1
ATOM 1549 O O . ALA A 1 199 ? 6.945 13.142 17.718 1.00 97.25 199 ALA A O 1
ATOM 1550 N N . PRO A 1 200 ? 8.055 12.057 19.348 1.00 96.00 200 PRO A N 1
ATOM 1551 C CA . PRO A 1 200 ? 9.339 12.717 19.101 1.00 96.00 200 PRO A CA 1
ATOM 1552 C C . PRO A 1 200 ? 9.820 12.683 17.642 1.00 96.00 200 PRO A C 1
ATOM 1554 O O . PRO A 1 200 ? 9.835 11.638 16.986 1.00 96.00 200 PRO A O 1
A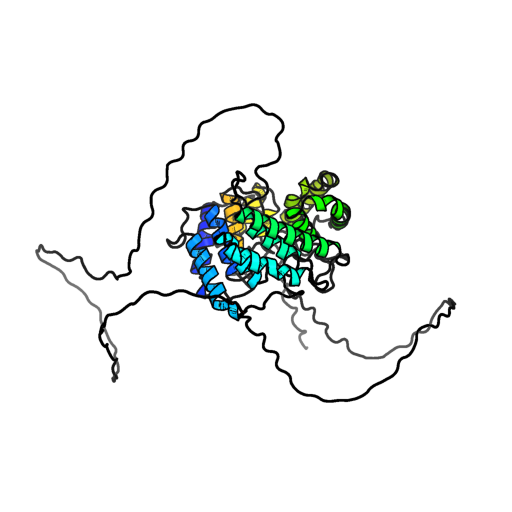TOM 1557 N N . ARG A 1 201 ? 10.294 13.836 17.150 1.00 94.94 201 ARG A N 1
ATOM 1558 C CA . ARG A 1 201 ? 10.726 14.025 15.754 1.00 94.94 201 ARG A CA 1
ATOM 1559 C C . ARG A 1 201 ? 12.256 14.036 15.579 1.00 94.94 201 ARG A C 1
ATOM 1561 O O . ARG A 1 201 ? 12.969 14.494 16.472 1.00 94.94 201 ARG A O 1
ATOM 1568 N N . PRO A 1 202 ? 12.787 13.596 14.418 1.00 96.44 202 PRO A N 1
ATOM 1569 C CA . PRO A 1 202 ? 12.074 12.881 13.355 1.00 96.44 202 PRO A CA 1
ATOM 1570 C C . PRO A 1 202 ? 11.613 11.504 13.847 1.00 96.44 202 PRO A C 1
ATOM 1572 O O . PRO A 1 202 ? 12.328 10.874 14.631 1.00 96.44 202 PRO A O 1
ATOM 1575 N N . TRP A 1 203 ? 10.451 11.040 13.372 1.00 97.88 203 TRP A N 1
ATOM 1576 C CA . TRP A 1 203 ? 9.954 9.697 13.686 1.00 97.88 203 TRP A CA 1
ATOM 1577 C C . TRP A 1 203 ? 11.001 8.634 13.318 1.00 97.88 203 TRP A C 1
ATOM 1579 O O . TRP A 1 203 ? 11.711 8.761 12.314 1.00 97.88 203 TRP A O 1
ATOM 1589 N N . LYS A 1 204 ? 11.100 7.574 14.127 1.00 97.31 204 LYS A N 1
ATOM 1590 C CA . LYS A 1 204 ? 12.079 6.494 13.946 1.00 97.31 204 LYS A CA 1
ATOM 1591 C C . LYS A 1 204 ? 11.427 5.125 14.061 1.00 97.31 204 LYS A C 1
ATOM 1593 O O . LYS A 1 204 ? 10.597 4.905 14.934 1.00 97.31 204 LYS A O 1
ATOM 1598 N N . TRP A 1 205 ? 11.916 4.194 13.251 1.00 97.31 205 TRP A N 1
ATOM 1599 C CA . TRP A 1 205 ? 11.664 2.759 13.377 1.00 97.31 205 TRP A CA 1
ATOM 1600 C C . TRP A 1 205 ? 13.021 2.046 13.472 1.00 97.31 205 TRP A C 1
ATOM 1602 O O . TRP A 1 205 ? 13.970 2.421 12.778 1.00 97.31 205 TRP A O 1
ATOM 1612 N N . HIS A 1 206 ? 13.172 1.123 14.430 1.00 94.75 206 HIS A N 1
ATOM 1613 C CA . HIS A 1 206 ? 14.466 0.557 14.860 1.00 94.75 206 HIS A CA 1
ATOM 1614 C C . HIS A 1 206 ? 15.616 1.592 14.942 1.00 94.75 206 HIS A C 1
ATOM 1616 O O . HIS A 1 206 ? 16.721 1.386 14.438 1.00 94.75 206 HIS A O 1
ATOM 1622 N N . GLY A 1 207 ? 15.335 2.756 15.544 1.00 95.38 207 GLY A N 1
ATOM 1623 C CA . GLY A 1 207 ? 16.294 3.849 15.756 1.00 95.38 207 GLY A CA 1
ATOM 1624 C C . GLY A 1 207 ? 16.658 4.690 14.520 1.00 95.38 207 GLY A C 1
ATOM 1625 O O . GLY A 1 207 ? 17.325 5.715 14.674 1.00 95.38 207 GLY A O 1
ATOM 1626 N N . LYS A 1 208 ? 16.212 4.319 13.312 1.00 97.12 208 LYS A N 1
ATOM 1627 C CA . LYS A 1 208 ? 16.514 5.022 12.052 1.00 97.12 208 LYS A CA 1
ATOM 1628 C C . LYS A 1 208 ? 15.338 5.898 11.615 1.00 97.12 208 LYS A C 1
ATOM 1630 O O . LYS A 1 208 ? 14.189 5.466 11.667 1.00 97.12 208 LYS A O 1
ATOM 1635 N N . ALA A 1 209 ? 15.629 7.104 11.130 1.00 97.94 209 ALA A N 1
ATOM 1636 C CA . ALA A 1 209 ? 14.630 8.005 10.556 1.00 97.94 209 ALA A CA 1
ATOM 1637 C C . ALA A 1 209 ? 14.381 7.644 9.082 1.00 97.94 209 ALA A C 1
ATOM 1639 O O . ALA A 1 209 ? 15.017 8.190 8.179 1.00 97.94 209 ALA A O 1
ATOM 1640 N N . TYR A 1 210 ? 13.515 6.661 8.832 1.00 98.50 210 TYR A N 1
ATOM 1641 C CA . TYR A 1 210 ? 13.154 6.245 7.474 1.00 98.50 210 TYR A CA 1
ATOM 1642 C C . TYR A 1 210 ? 12.354 7.333 6.740 1.00 98.50 210 TYR A C 1
ATOM 1644 O O . TYR A 1 210 ? 11.594 8.090 7.344 1.00 98.50 210 TYR A O 1
ATOM 1652 N N . LEU A 1 211 ? 12.518 7.405 5.416 1.00 98.31 211 LEU A N 1
ATOM 1653 C CA . LEU A 1 211 ? 11.837 8.385 4.562 1.00 98.31 211 LEU A CA 1
ATOM 1654 C C . LEU A 1 211 ? 10.630 7.781 3.831 1.00 98.31 211 LEU A C 1
ATOM 1656 O O . LEU A 1 211 ? 9.599 8.439 3.760 1.00 98.31 211 LEU A O 1
ATOM 1660 N N . GLY A 1 212 ? 10.765 6.559 3.300 1.00 95.75 212 GLY A N 1
ATOM 1661 C CA . GLY A 1 212 ? 9.819 5.935 2.356 1.00 95.75 212 GLY A CA 1
ATOM 1662 C C . GLY A 1 212 ? 8.412 5.618 2.890 1.00 95.75 212 GLY A C 1
ATOM 1663 O O . GLY A 1 212 ? 8.096 5.862 4.051 1.00 95.75 212 GLY A O 1
ATOM 1664 N N . ALA A 1 213 ? 7.561 5.061 2.021 1.00 96.94 213 ALA A N 1
ATOM 1665 C CA . ALA A 1 213 ? 6.120 4.937 2.272 1.00 96.94 213 ALA A CA 1
ATOM 1666 C C . ALA A 1 213 ? 5.721 3.846 3.284 1.00 96.94 213 ALA A C 1
ATOM 1668 O O . ALA A 1 213 ? 4.651 3.954 3.874 1.00 96.94 213 ALA A O 1
ATOM 1669 N N . ALA A 1 214 ? 6.562 2.828 3.507 1.00 96.94 214 ALA A N 1
ATOM 1670 C CA . ALA A 1 214 ? 6.301 1.805 4.524 1.00 96.94 214 ALA A CA 1
ATOM 1671 C C . ALA A 1 214 ? 6.737 2.280 5.923 1.00 96.94 214 ALA A C 1
ATOM 1673 O O . ALA A 1 214 ? 5.915 2.673 6.744 1.00 96.94 214 ALA A O 1
ATOM 1674 N N . HIS A 1 215 ? 8.050 2.310 6.165 1.00 97.75 215 HIS A N 1
ATOM 1675 C CA . HIS A 1 215 ? 8.617 2.538 7.500 1.00 97.75 215 HIS A CA 1
ATOM 1676 C C . HIS A 1 215 ? 8.885 4.008 7.858 1.00 97.75 215 HIS A C 1
ATOM 1678 O O . HIS A 1 215 ? 9.461 4.284 8.909 1.00 97.75 215 HIS A O 1
ATOM 1684 N N . GLY A 1 216 ? 8.566 4.952 6.967 1.00 97.56 216 GLY A N 1
ATOM 1685 C CA . GLY A 1 216 ? 9.119 6.304 7.001 1.00 97.56 216 GLY A CA 1
ATOM 1686 C C . GLY A 1 216 ? 8.115 7.451 7.024 1.00 97.56 216 GLY A C 1
ATOM 1687 O O . GLY A 1 216 ? 6.910 7.280 6.857 1.00 97.56 216 GLY A O 1
ATOM 1688 N N . ALA A 1 217 ? 8.655 8.655 7.213 1.00 98.56 217 ALA A N 1
ATOM 1689 C CA . ALA A 1 217 ? 7.886 9.880 7.416 1.00 98.56 217 ALA A CA 1
ATOM 1690 C C . ALA A 1 217 ? 6.920 10.218 6.263 1.00 98.56 217 ALA A C 1
ATOM 1692 O O . ALA A 1 217 ? 5.833 10.727 6.520 1.00 98.56 217 ALA A O 1
ATOM 1693 N N . VAL A 1 218 ? 7.257 9.892 5.005 1.00 98.56 218 VAL A N 1
ATOM 1694 C CA . VAL A 1 218 ? 6.325 10.075 3.875 1.00 98.56 218 VAL A CA 1
ATOM 1695 C C . VAL A 1 218 ? 5.115 9.146 4.015 1.00 98.56 218 VAL A C 1
ATOM 1697 O O . VAL A 1 218 ? 3.990 9.579 3.767 1.00 98.56 218 VAL A O 1
ATOM 1700 N N . GLY A 1 219 ? 5.319 7.909 4.478 1.00 98.31 219 GLY A N 1
ATOM 1701 C CA . GLY A 1 219 ? 4.237 6.991 4.839 1.00 98.31 219 GLY A CA 1
ATOM 1702 C C . GLY A 1 219 ? 3.343 7.571 5.932 1.00 98.31 219 GLY A C 1
ATOM 1703 O O . GLY A 1 219 ? 2.141 7.710 5.726 1.00 98.31 219 GLY A O 1
ATOM 1704 N N . ILE A 1 220 ? 3.935 8.001 7.048 1.00 98.81 220 ILE A N 1
ATOM 1705 C CA . ILE A 1 220 ? 3.209 8.538 8.212 1.00 98.81 220 ILE A CA 1
ATOM 1706 C C . ILE A 1 220 ? 2.354 9.757 7.829 1.00 98.81 220 ILE A C 1
ATOM 1708 O O . ILE A 1 220 ? 1.146 9.757 8.065 1.00 98.81 220 ILE A O 1
ATOM 1712 N N . ILE A 1 221 ? 2.943 10.747 7.143 1.00 98.81 221 ILE A N 1
ATOM 1713 C CA . ILE A 1 221 ? 2.227 11.934 6.640 1.00 98.81 221 ILE A CA 1
ATOM 1714 C C . ILE A 1 221 ? 1.082 11.531 5.700 1.00 98.81 221 ILE A C 1
ATOM 1716 O O . ILE A 1 221 ? 0.003 12.114 5.769 1.00 98.81 221 ILE A O 1
ATOM 1720 N N . THR A 1 222 ? 1.283 10.513 4.854 1.00 98.50 222 THR A N 1
ATOM 1721 C CA . THR A 1 222 ? 0.229 10.006 3.959 1.00 98.50 222 THR A CA 1
ATOM 1722 C C . THR A 1 222 ? -0.962 9.471 4.747 1.00 98.50 222 THR A C 1
ATOM 1724 O O . THR A 1 222 ? -2.097 9.796 4.415 1.00 98.50 222 THR A O 1
ATOM 1727 N N . GLN A 1 223 ? -0.730 8.669 5.789 1.00 98.44 223 GLN A N 1
ATOM 1728 C CA . GLN A 1 223 ? -1.826 8.059 6.547 1.00 98.44 223 GLN A CA 1
ATOM 1729 C C . GLN A 1 223 ? -2.565 9.078 7.418 1.00 98.44 223 GLN A C 1
ATOM 1731 O O . GLN A 1 223 ? -3.789 9.026 7.459 1.00 98.44 223 GLN A O 1
ATOM 1736 N N . VAL A 1 224 ? -1.860 10.033 8.037 1.00 98.69 224 VAL A N 1
ATOM 1737 C CA . VAL A 1 224 ? -2.499 11.126 8.792 1.00 98.69 224 VAL A CA 1
ATOM 1738 C C . VAL A 1 224 ? -3.374 11.979 7.871 1.00 98.69 224 VAL A C 1
ATOM 1740 O O . VAL A 1 224 ? -4.553 12.150 8.150 1.00 98.69 224 VAL A O 1
ATOM 1743 N N . VAL A 1 225 ? -2.846 12.450 6.735 1.00 98.44 225 VAL A N 1
ATOM 1744 C CA . VAL A 1 225 ? -3.571 13.368 5.831 1.00 98.44 225 VAL A CA 1
ATOM 1745 C C . VAL A 1 225 ? -4.700 12.686 5.044 1.00 98.44 225 VAL A C 1
ATOM 1747 O O . VAL A 1 225 ? -5.651 13.351 4.641 1.00 98.44 225 VAL A O 1
ATOM 1750 N N . LEU A 1 226 ? -4.633 11.367 4.826 1.00 96.44 226 LEU A N 1
ATOM 1751 C CA . LEU A 1 226 ? -5.756 10.603 4.263 1.00 96.44 226 LEU A CA 1
ATOM 1752 C C . LEU A 1 226 ? -6.852 10.281 5.289 1.00 96.44 226 LEU A C 1
ATOM 1754 O O . LEU A 1 226 ? -7.938 9.886 4.872 1.00 96.44 226 LEU A O 1
ATOM 1758 N N . THR A 1 227 ? -6.583 10.424 6.590 1.00 97.19 227 THR A N 1
ATOM 1759 C CA . THR A 1 227 ? -7.594 10.317 7.651 1.00 97.19 227 THR A CA 1
ATOM 1760 C C . THR A 1 227 ? -8.174 11.688 7.990 1.00 97.19 227 THR A C 1
ATOM 1762 O O . THR A 1 227 ? -9.376 11.874 7.851 1.00 97.19 227 THR A O 1
ATOM 1765 N N . ASP A 1 228 ? -7.329 12.663 8.334 1.00 97.31 228 ASP A N 1
ATOM 1766 C CA . ASP A 1 228 ? -7.725 14.058 8.535 1.00 97.31 228 ASP A CA 1
ATOM 1767 C C . ASP A 1 228 ? -6.940 15.005 7.601 1.00 97.31 228 ASP A C 1
ATOM 1769 O O . ASP A 1 228 ? -5.796 15.392 7.886 1.00 97.31 228 ASP A O 1
ATOM 1773 N N . PRO A 1 229 ? -7.562 15.448 6.493 1.00 97.00 229 PRO A N 1
ATOM 1774 C CA . PRO A 1 229 ? -7.013 16.474 5.613 1.00 97.00 229 PRO A CA 1
ATOM 1775 C C . PRO A 1 229 ? -6.656 17.802 6.296 1.00 97.00 229 PRO A C 1
ATOM 1777 O O . PRO A 1 229 ? -5.789 18.522 5.794 1.00 97.00 229 PRO A O 1
ATOM 1780 N N . THR A 1 230 ? -7.285 18.154 7.425 1.00 97.06 230 THR A N 1
ATOM 1781 C CA . THR A 1 230 ? -7.021 19.416 8.136 1.00 97.06 230 THR A CA 1
ATOM 1782 C C . THR A 1 230 ? -5.653 19.438 8.824 1.00 97.06 230 THR A C 1
ATOM 1784 O O . THR A 1 230 ? -5.136 20.516 9.124 1.00 97.06 230 THR A O 1
ATOM 1787 N N . MET A 1 231 ? -4.997 18.280 8.970 1.00 98.06 231 MET A N 1
ATOM 1788 C CA . MET A 1 231 ? -3.622 18.174 9.468 1.00 98.06 231 MET A CA 1
ATOM 1789 C C . MET A 1 231 ? -2.552 18.549 8.432 1.00 98.06 231 MET A C 1
ATOM 1791 O O . MET A 1 231 ? -1.403 18.790 8.812 1.00 98.06 231 MET A O 1
ATOM 1795 N N . ALA A 1 232 ? -2.883 18.647 7.137 1.00 98.06 232 ALA A N 1
ATOM 1796 C CA . ALA A 1 232 ? -1.890 18.926 6.094 1.00 98.06 232 ALA A CA 1
ATOM 1797 C C . ALA A 1 232 ? -1.067 20.218 6.338 1.00 98.06 232 ALA A C 1
ATOM 1799 O O . ALA A 1 232 ? 0.161 20.142 6.264 1.00 98.06 232 ALA A O 1
ATOM 1800 N N . PRO A 1 233 ? -1.643 21.367 6.758 1.00 98.19 233 PRO A N 1
ATOM 1801 C CA . PRO A 1 233 ? -0.863 22.565 7.088 1.00 98.19 233 PRO A CA 1
ATOM 1802 C C . PRO A 1 233 ? 0.097 22.403 8.282 1.00 98.19 233 PRO A C 1
ATOM 1804 O O . PRO A 1 233 ? 1.125 23.078 8.316 1.00 98.19 233 PRO A O 1
ATOM 1807 N N . ARG A 1 234 ? -0.183 21.502 9.246 1.00 97.88 234 ARG A N 1
ATOM 1808 C CA . ARG A 1 234 ? 0.759 21.169 10.344 1.00 97.88 234 ARG A CA 1
ATOM 1809 C C . ARG A 1 234 ? 1.977 20.392 9.816 1.00 97.88 234 ARG A C 1
ATOM 1811 O O . ARG A 1 234 ? 3.063 20.511 10.376 1.00 97.88 234 ARG A O 1
ATOM 1818 N N . LEU A 1 235 ? 1.801 19.614 8.744 1.00 98.38 235 LEU A N 1
ATOM 1819 C CA . LEU A 1 235 ? 2.802 18.696 8.181 1.00 98.38 235 LEU A CA 1
ATOM 1820 C C . LEU A 1 235 ? 3.535 19.244 6.940 1.00 98.38 235 LEU A C 1
ATOM 1822 O O . LEU A 1 235 ? 4.573 18.704 6.555 1.00 98.38 235 LEU A O 1
ATOM 1826 N N . GLU A 1 236 ? 3.048 20.328 6.328 1.00 98.62 236 GLU A N 1
ATOM 1827 C CA . GLU A 1 236 ? 3.641 20.932 5.124 1.00 98.62 236 GLU A CA 1
ATOM 1828 C C . GLU A 1 236 ? 5.146 21.254 5.259 1.00 98.62 236 GLU A C 1
ATOM 1830 O O . GLU A 1 236 ? 5.895 20.901 4.341 1.00 98.62 236 GLU A O 1
ATOM 1835 N N . PRO A 1 237 ? 5.655 21.825 6.375 1.00 98.31 237 PRO A N 1
ATOM 1836 C CA . PRO A 1 237 ? 7.086 22.108 6.517 1.00 98.31 237 PRO A CA 1
ATOM 1837 C C . PRO A 1 237 ? 7.954 20.842 6.558 1.00 98.31 237 PRO A C 1
ATOM 1839 O O . PRO A 1 237 ? 9.076 20.841 6.047 1.00 98.31 237 PRO A O 1
ATOM 1842 N N . GLU A 1 238 ? 7.442 19.753 7.137 1.00 97.88 238 GLU A N 1
ATOM 1843 C CA . GLU A 1 238 ? 8.139 18.467 7.208 1.00 97.88 238 GLU A CA 1
ATOM 1844 C C . GLU A 1 238 ? 8.134 17.774 5.842 1.00 97.88 238 GLU A C 1
ATOM 1846 O O . GLU A 1 238 ? 9.189 17.351 5.367 1.00 97.88 238 GLU A O 1
ATOM 1851 N N . LEU A 1 239 ? 6.995 17.761 5.140 1.00 98.69 239 LEU A N 1
ATOM 1852 C CA . LEU A 1 239 ? 6.922 17.270 3.762 1.00 98.69 239 LEU A CA 1
ATOM 1853 C C . LEU A 1 239 ? 7.860 18.068 2.838 1.00 98.69 239 LEU A C 1
ATOM 1855 O O . LEU A 1 239 ? 8.623 17.485 2.066 1.00 98.69 239 LEU A O 1
ATOM 1859 N N . ALA A 1 240 ? 7.897 19.396 2.975 1.00 98.56 240 ALA A N 1
ATOM 1860 C CA . ALA A 1 240 ? 8.826 20.261 2.253 1.00 98.56 240 ALA A CA 1
ATOM 1861 C C . ALA A 1 240 ? 10.306 19.986 2.591 1.00 98.56 240 ALA A C 1
ATOM 1863 O O . ALA A 1 240 ? 11.171 20.184 1.731 1.00 98.56 240 ALA A O 1
ATOM 1864 N N . ALA A 1 241 ? 10.625 19.511 3.797 1.00 98.12 241 ALA A N 1
ATOM 1865 C CA . ALA A 1 241 ? 11.970 19.058 4.145 1.00 98.12 241 ALA A CA 1
ATOM 1866 C C . ALA A 1 241 ? 12.289 17.686 3.523 1.00 98.12 241 ALA A C 1
ATOM 1868 O O . ALA A 1 241 ? 13.353 17.521 2.926 1.00 98.12 241 ALA A O 1
ATOM 1869 N N . LEU A 1 242 ? 11.361 16.723 3.584 1.00 98.38 242 LEU A N 1
ATOM 1870 C CA . LEU A 1 242 ? 11.517 15.377 3.011 1.00 98.38 242 LEU A CA 1
ATOM 1871 C C . LEU A 1 242 ? 11.739 15.423 1.489 1.00 98.38 242 LEU A C 1
ATOM 1873 O O . LEU A 1 242 ? 12.639 14.762 0.969 1.00 98.38 242 LEU A O 1
ATOM 1877 N N . LEU A 1 243 ? 11.006 16.294 0.787 1.00 98.50 243 LEU A N 1
ATOM 1878 C CA . LEU A 1 243 ? 11.163 16.560 -0.650 1.00 98.50 243 LEU A CA 1
ATOM 1879 C C . LEU A 1 243 ? 12.515 17.197 -1.030 1.00 98.50 243 LEU A C 1
ATOM 1881 O O . LEU A 1 243 ? 12.767 17.430 -2.212 1.00 98.50 243 LEU A O 1
ATOM 1885 N N . SER A 1 244 ? 13.374 17.546 -0.067 1.00 97.81 244 SER A N 1
ATOM 1886 C CA . SER A 1 244 ? 14.731 18.061 -0.323 1.00 97.81 244 SER A CA 1
ATOM 1887 C C . SER A 1 244 ? 15.782 16.949 -0.406 1.00 97.81 244 SER A C 1
ATOM 1889 O O . SER A 1 244 ? 16.887 17.200 -0.873 1.00 97.81 244 SER A O 1
ATOM 1891 N N . TYR A 1 245 ? 15.447 15.721 0.005 1.00 98.31 245 TYR A N 1
ATOM 1892 C CA . TYR A 1 245 ? 16.353 14.565 -0.018 1.00 98.31 245 TYR A CA 1
ATOM 1893 C C . TYR A 1 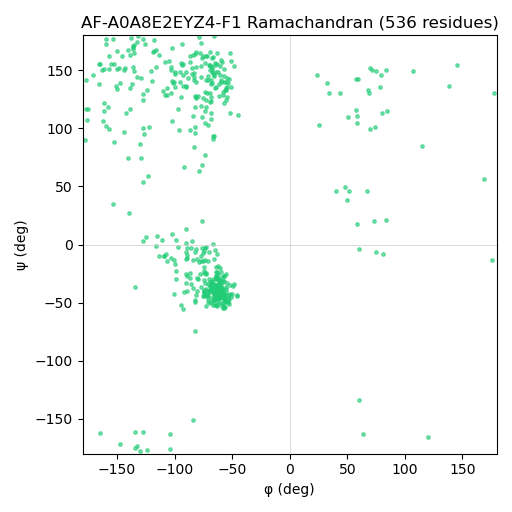245 ? 16.291 13.750 -1.324 1.00 98.31 245 TYR A C 1
ATOM 1895 O O . TYR A 1 245 ? 16.806 12.633 -1.372 1.00 98.31 245 TYR A O 1
ATOM 1903 N N . GLN A 1 246 ? 15.674 14.279 -2.388 1.00 98.56 246 GLN A N 1
ATOM 1904 C CA . GLN A 1 246 ? 15.692 13.632 -3.703 1.00 98.56 246 GLN A CA 1
ATOM 1905 C C . GLN A 1 246 ? 17.114 13.667 -4.287 1.00 98.56 246 GLN A C 1
ATOM 1907 O O . GLN A 1 246 ? 17.688 14.740 -4.471 1.00 98.56 246 GLN A O 1
ATOM 1912 N N . PHE A 1 247 ? 17.669 12.502 -4.619 1.00 98.62 247 PHE A N 1
ATOM 1913 C CA . PHE A 1 247 ? 18.978 12.368 -5.257 1.00 98.62 247 PHE A CA 1
ATOM 1914 C C . PHE A 1 247 ? 19.016 13.026 -6.651 1.00 98.62 247 PHE A C 1
ATOM 1916 O O . PHE A 1 247 ? 17.984 13.299 -7.273 1.00 98.62 247 PHE A O 1
ATOM 1923 N N . GLU A 1 248 ? 20.218 13.239 -7.196 1.00 97.69 248 GLU A N 1
ATOM 1924 C CA . GLU A 1 248 ? 20.427 13.735 -8.571 1.00 97.69 248 GLU A CA 1
ATOM 1925 C C . GLU A 1 248 ? 19.764 12.832 -9.626 1.00 97.69 248 GLU A C 1
ATOM 1927 O O . GLU A 1 248 ? 19.217 13.319 -10.613 1.00 97.69 248 GLU A O 1
ATOM 1932 N N . SER A 1 249 ? 19.697 11.532 -9.342 1.00 98.00 249 SER A N 1
ATOM 1933 C CA . SER A 1 249 ? 19.027 10.496 -10.132 1.00 98.00 249 SER A CA 1
ATOM 1934 C C . SER A 1 249 ? 17.491 10.513 -10.080 1.00 98.00 249 SER A C 1
ATOM 1936 O O . SER A 1 249 ? 16.857 9.641 -10.665 1.00 98.00 249 SER A O 1
ATOM 1938 N N . GLY A 1 250 ? 16.883 11.415 -9.299 1.00 98.44 250 GLY A N 1
ATOM 1939 C CA . GLY A 1 250 ? 15.437 11.451 -9.051 1.00 98.44 250 GLY A CA 1
ATOM 1940 C C . GLY A 1 250 ? 14.933 10.466 -7.986 1.00 98.44 250 GLY A C 1
ATOM 1941 O O . GLY A 1 250 ? 13.776 10.560 -7.573 1.00 98.44 250 GLY A O 1
ATOM 1942 N N . ASN A 1 251 ? 15.777 9.556 -7.489 1.00 98.69 251 ASN A N 1
ATOM 1943 C CA . ASN A 1 251 ? 15.405 8.617 -6.428 1.00 98.69 251 ASN A CA 1
ATOM 1944 C C . ASN A 1 251 ? 15.390 9.259 -5.025 1.00 98.69 251 ASN A C 1
ATOM 1946 O O . ASN A 1 251 ? 15.844 10.385 -4.841 1.00 98.69 251 ASN A O 1
ATOM 1950 N N . PHE A 1 252 ? 14.930 8.514 -4.019 1.00 98.62 252 PHE A N 1
ATOM 1951 C CA . PHE A 1 252 ? 14.971 8.898 -2.606 1.00 98.62 252 PHE A CA 1
ATOM 1952 C C . PHE A 1 252 ? 15.770 7.890 -1.761 1.00 98.62 252 PHE A C 1
ATOM 1954 O O . PHE A 1 252 ? 15.780 6.698 -2.078 1.00 98.62 252 PHE A O 1
ATOM 1961 N N . PRO A 1 253 ? 16.431 8.325 -0.672 1.00 98.00 253 PRO A N 1
ATOM 1962 C CA . PRO A 1 253 ? 17.072 7.417 0.270 1.00 98.00 253 PRO A CA 1
ATOM 1963 C C . PRO A 1 253 ? 16.033 6.629 1.078 1.00 98.00 253 PRO A C 1
ATOM 1965 O O . PRO A 1 253 ? 14.925 7.100 1.329 1.00 98.00 253 PRO A O 1
ATOM 1968 N N . SER A 1 254 ? 16.413 5.445 1.564 1.00 96.25 254 SER A N 1
ATOM 1969 C CA . SER A 1 254 ? 15.587 4.665 2.498 1.00 96.25 254 SER A CA 1
ATOM 1970 C C . SER A 1 254 ? 15.375 5.390 3.833 1.00 96.25 254 SER A C 1
ATOM 1972 O O . SER A 1 254 ? 14.288 5.332 4.401 1.00 96.25 254 SER A O 1
ATOM 1974 N N . HIS A 1 255 ? 16.410 6.072 4.332 1.00 96.69 255 HIS A N 1
ATOM 1975 C CA . HIS A 1 255 ? 16.433 6.781 5.612 1.00 96.69 255 HIS A CA 1
ATOM 1976 C C . HIS A 1 255 ? 17.375 7.992 5.574 1.00 96.69 255 HIS A C 1
ATOM 1978 O O . HIS A 1 255 ? 18.185 8.130 4.657 1.00 96.69 255 HIS A O 1
ATOM 1984 N N . ILE A 1 256 ? 17.254 8.853 6.582 1.00 96.12 256 ILE A N 1
ATOM 1985 C CA . ILE A 1 256 ? 18.074 10.043 6.823 1.00 96.12 256 ILE A CA 1
ATOM 1986 C C . ILE A 1 256 ? 19.017 9.746 8.015 1.00 96.12 256 ILE A C 1
ATOM 1988 O O . ILE A 1 256 ? 18.540 9.216 9.023 1.00 96.12 256 ILE A O 1
ATOM 1992 N N . PRO A 1 257 ? 20.326 10.081 7.958 1.00 95.25 257 PRO A N 1
ATOM 1993 C CA . PRO A 1 257 ? 21.049 10.697 6.839 1.00 95.25 257 PRO A CA 1
ATOM 1994 C C . PRO A 1 257 ? 21.070 9.827 5.566 1.00 95.25 257 PRO A C 1
ATOM 1996 O O . PRO A 1 257 ? 21.062 8.602 5.689 1.00 95.25 257 PRO A O 1
ATOM 1999 N N . PRO A 1 258 ? 21.097 10.423 4.355 1.00 93.44 258 PRO A N 1
ATOM 2000 C CA . PRO A 1 258 ? 21.018 9.671 3.104 1.00 93.44 258 PRO A CA 1
ATOM 2001 C C . PRO A 1 258 ? 22.119 8.616 2.948 1.00 93.44 258 PRO A C 1
ATOM 2003 O O . PRO A 1 258 ? 23.310 8.924 2.953 1.00 93.44 258 PRO A O 1
ATOM 2006 N N . GLY A 1 259 ? 21.694 7.363 2.775 1.00 91.50 259 GLY A N 1
ATOM 2007 C CA . GLY A 1 259 ? 22.562 6.238 2.430 1.00 91.50 259 GLY A CA 1
ATOM 2008 C C . GLY A 1 259 ? 22.836 6.121 0.924 1.00 91.50 259 GLY A C 1
ATOM 2009 O O . GLY A 1 259 ? 22.818 7.095 0.177 1.00 91.50 259 GLY A O 1
ATOM 2010 N N . LYS A 1 260 ? 23.078 4.889 0.460 1.00 93.06 260 LYS A N 1
ATOM 2011 C CA . LYS A 1 260 ? 23.328 4.584 -0.960 1.00 93.06 260 LYS A CA 1
ATOM 2012 C C . LYS A 1 260 ? 22.032 4.661 -1.778 1.00 93.06 260 LYS A C 1
ATOM 2014 O O . LYS A 1 260 ? 21.053 4.001 -1.431 1.00 93.06 260 LYS A O 1
ATOM 2019 N N . ASP A 1 261 ? 22.063 5.364 -2.909 1.00 97.00 261 ASP A N 1
ATOM 2020 C CA . ASP A 1 261 ? 21.029 5.293 -3.949 1.00 97.00 261 ASP A CA 1
ATOM 2021 C C . ASP A 1 261 ? 21.019 3.881 -4.579 1.00 97.00 261 ASP A C 1
ATOM 2023 O O . ASP A 1 261 ? 21.826 3.560 -5.452 1.00 97.00 261 ASP A O 1
ATOM 2027 N N . ARG A 1 262 ? 20.164 2.996 -4.046 1.00 95.25 262 ARG A N 1
ATOM 2028 C CA . ARG A 1 262 ? 20.119 1.554 -4.377 1.00 95.25 262 ARG A CA 1
ATOM 2029 C C . ARG A 1 262 ? 18.709 1.019 -4.618 1.00 95.25 262 ARG A C 1
ATOM 2031 O O . ARG A 1 262 ? 18.550 0.095 -5.410 1.00 95.25 262 ARG A O 1
ATOM 2038 N N . LEU A 1 263 ? 17.725 1.511 -3.866 1.00 97.44 263 LEU A N 1
ATOM 2039 C CA . LEU A 1 263 ? 16.385 0.927 -3.788 1.00 97.44 263 LEU A CA 1
ATOM 2040 C C . LEU A 1 263 ? 15.388 1.803 -4.545 1.00 97.44 263 LEU A C 1
ATOM 2042 O O . LEU A 1 263 ? 15.347 3.011 -4.334 1.00 97.44 263 LEU A O 1
ATOM 2046 N N . VAL A 1 264 ? 14.624 1.182 -5.441 1.00 98.44 264 VAL A N 1
ATOM 2047 C CA . VAL A 1 264 ? 13.577 1.806 -6.261 1.00 98.44 264 VAL A CA 1
ATOM 2048 C C . VAL A 1 264 ? 12.332 0.943 -6.072 1.00 98.44 264 VAL A C 1
ATOM 2050 O O . VAL A 1 264 ? 12.045 0.065 -6.880 1.00 98.44 264 VAL A O 1
ATOM 2053 N N . GLN A 1 265 ? 11.704 1.084 -4.903 1.00 98.19 265 GLN A N 1
ATOM 2054 C CA . GLN A 1 265 ? 10.661 0.202 -4.363 1.00 98.19 265 GLN A CA 1
ATOM 2055 C C . GLN A 1 265 ? 9.565 1.039 -3.668 1.00 98.19 265 GLN A C 1
ATOM 2057 O O . GLN A 1 265 ? 9.764 2.228 -3.402 1.00 98.19 265 GLN A O 1
ATOM 2062 N N . PHE A 1 266 ? 8.415 0.442 -3.334 1.00 98.31 266 PHE A N 1
ATOM 2063 C CA . PHE A 1 266 ? 7.389 1.107 -2.519 1.00 98.31 266 PHE A CA 1
ATOM 2064 C C . PHE A 1 266 ? 7.868 1.324 -1.074 1.00 98.31 266 PHE A C 1
ATOM 2066 O O . PHE A 1 266 ? 7.763 2.436 -0.555 1.00 98.31 266 PHE A O 1
ATOM 2073 N N . CYS A 1 267 ? 8.466 0.311 -0.434 1.00 97.44 267 CYS A N 1
ATOM 2074 C CA . CYS A 1 267 ? 9.013 0.476 0.919 1.00 97.44 267 CYS A CA 1
ATOM 2075 C C . CYS A 1 267 ? 10.105 1.558 0.972 1.00 97.44 267 CYS A C 1
ATOM 2077 O O . CYS A 1 267 ? 10.120 2.398 1.880 1.00 97.44 267 CYS A O 1
ATOM 2079 N N . HIS A 1 268 ? 10.999 1.564 -0.023 1.00 97.31 268 HIS A N 1
ATOM 2080 C CA . HIS A 1 268 ? 12.188 2.409 -0.073 1.00 97.31 268 HIS A CA 1
ATOM 2081 C C . HIS A 1 268 ? 12.483 2.907 -1.499 1.00 97.31 268 HIS A C 1
ATOM 2083 O O . HIS A 1 268 ? 12.890 2.136 -2.369 1.00 97.31 268 HIS A O 1
ATOM 2089 N N . GLY A 1 269 ? 12.353 4.218 -1.710 1.00 98.25 269 GLY A N 1
ATOM 2090 C CA . GLY A 1 269 ? 12.729 4.898 -2.953 1.00 98.25 269 GLY A CA 1
ATOM 2091 C C . GLY A 1 269 ? 11.569 5.614 -3.645 1.00 98.25 269 GLY A C 1
ATOM 2092 O O . GLY A 1 269 ? 10.514 5.858 -3.058 1.00 98.25 269 GLY A O 1
ATOM 2093 N N . ALA A 1 270 ? 11.794 5.974 -4.909 1.00 98.62 270 ALA A N 1
ATOM 2094 C CA . ALA A 1 270 ? 10.875 6.759 -5.731 1.00 98.62 270 ALA A CA 1
ATOM 2095 C C . ALA A 1 270 ? 9.424 6.224 -5.819 1.00 98.62 270 ALA A C 1
ATOM 2097 O O . ALA A 1 270 ? 8.523 7.041 -5.628 1.00 98.62 270 ALA A O 1
ATOM 2098 N N . PRO A 1 271 ? 9.145 4.921 -6.059 1.00 98.69 271 PRO A N 1
ATOM 2099 C CA . PRO A 1 271 ? 7.775 4.428 -6.242 1.00 98.69 271 PRO A CA 1
ATOM 2100 C C . PRO A 1 271 ? 6.834 4.740 -5.075 1.00 98.69 271 PRO A C 1
ATOM 2102 O O . PRO A 1 271 ? 5.740 5.261 -5.288 1.00 98.69 271 PRO A O 1
ATOM 2105 N N . GLY A 1 272 ? 7.277 4.477 -3.840 1.00 98.31 272 GLY A N 1
ATOM 2106 C CA . GLY A 1 272 ? 6.476 4.748 -2.645 1.00 98.31 272 GLY A CA 1
ATOM 2107 C C . GLY A 1 272 ? 6.230 6.238 -2.445 1.00 98.31 272 GLY A C 1
ATOM 2108 O O . GLY A 1 272 ? 5.101 6.652 -2.200 1.00 98.31 272 GLY A O 1
ATOM 2109 N N . VAL A 1 273 ? 7.271 7.058 -2.626 1.00 98.62 273 VAL A N 1
ATOM 2110 C CA . VAL A 1 273 ? 7.159 8.518 -2.501 1.00 98.62 273 VAL A CA 1
ATOM 2111 C C . VAL A 1 273 ? 6.206 9.094 -3.555 1.00 98.62 273 VAL A C 1
ATOM 2113 O O . VAL A 1 273 ? 5.376 9.931 -3.214 1.00 98.62 273 VAL A O 1
ATOM 2116 N N . VAL A 1 274 ? 6.248 8.619 -4.805 1.00 98.62 274 VAL A N 1
ATOM 2117 C CA . VAL A 1 274 ? 5.304 9.038 -5.859 1.00 98.62 274 VAL A CA 1
ATOM 2118 C C . VAL A 1 274 ? 3.863 8.673 -5.497 1.00 98.62 274 VAL A C 1
ATOM 2120 O O . VAL A 1 274 ? 2.991 9.537 -5.567 1.00 98.62 274 VAL A O 1
ATOM 2123 N N . ALA A 1 275 ? 3.607 7.433 -5.074 1.00 97.25 275 ALA A N 1
ATOM 2124 C CA . ALA A 1 275 ? 2.259 6.978 -4.730 1.00 97.25 275 ALA A CA 1
ATOM 2125 C C . ALA A 1 275 ? 1.662 7.742 -3.534 1.00 97.25 275 ALA A C 1
ATOM 2127 O O . ALA A 1 275 ? 0.508 8.180 -3.585 1.00 97.25 275 ALA A O 1
ATOM 2128 N N . SER A 1 276 ? 2.466 7.972 -2.492 1.00 97.81 276 SER A N 1
ATOM 2129 C CA . SER A 1 276 ? 2.120 8.841 -1.365 1.00 97.81 276 SER A CA 1
ATOM 2130 C C . SER A 1 276 ? 1.770 10.258 -1.819 1.00 97.81 276 SER A C 1
ATOM 2132 O O . SER A 1 276 ? 0.683 10.752 -1.520 1.00 97.81 276 SER A O 1
ATOM 2134 N N . LEU A 1 277 ? 2.653 10.901 -2.591 1.00 98.19 277 LEU A N 1
ATOM 2135 C CA . LEU A 1 277 ? 2.466 12.281 -3.037 1.00 98.19 277 LEU A CA 1
ATOM 2136 C C . LEU A 1 277 ? 1.225 12.460 -3.912 1.00 98.19 277 LEU A C 1
ATOM 2138 O O . LEU A 1 277 ? 0.448 13.381 -3.671 1.00 98.19 277 LEU A O 1
ATOM 2142 N N . LEU A 1 278 ? 0.993 11.578 -4.887 1.00 96.25 278 LEU A N 1
ATOM 2143 C CA . LEU A 1 278 ? -0.197 11.648 -5.743 1.00 96.25 278 LEU A CA 1
ATOM 2144 C C . LEU A 1 278 ? -1.498 11.481 -4.938 1.00 96.25 278 LEU A C 1
ATOM 2146 O O . LEU A 1 278 ? -2.488 12.155 -5.229 1.00 96.25 278 LEU A O 1
ATOM 2150 N N . SER A 1 279 ? -1.473 10.669 -3.875 1.00 94.75 279 SER A N 1
ATOM 2151 C CA . SER A 1 279 ? -2.620 10.472 -2.979 1.00 94.75 279 SER A CA 1
ATOM 2152 C C . SER A 1 279 ? -2.973 11.729 -2.168 1.00 94.75 279 SER A C 1
ATOM 2154 O O . SER A 1 279 ? -4.156 11.976 -1.921 1.00 94.75 279 SER A O 1
ATOM 2156 N N . ILE A 1 280 ? -1.986 12.553 -1.787 1.00 95.94 280 ILE A N 1
ATOM 2157 C CA . ILE A 1 280 ? -2.184 13.690 -0.863 1.00 95.94 280 ILE A CA 1
ATOM 2158 C C . ILE A 1 280 ? -1.989 15.088 -1.471 1.00 95.94 280 ILE A C 1
ATOM 2160 O O . ILE A 1 280 ? -2.356 16.064 -0.822 1.00 95.94 280 ILE A O 1
ATOM 2164 N N . ARG A 1 281 ? -1.471 15.234 -2.702 1.00 96.19 281 ARG A N 1
ATOM 2165 C CA . ARG A 1 281 ? -1.051 16.544 -3.258 1.00 96.19 281 ARG A CA 1
ATOM 2166 C C . ARG A 1 281 ? -2.096 17.662 -3.179 1.00 96.19 281 ARG A C 1
ATOM 2168 O O . ARG A 1 281 ? -1.735 18.802 -2.913 1.00 96.19 281 ARG A O 1
ATOM 2175 N N . ARG A 1 282 ? -3.389 17.332 -3.317 1.00 96.31 282 ARG A N 1
ATOM 2176 C CA . ARG A 1 282 ? -4.508 18.299 -3.251 1.00 96.31 282 ARG A CA 1
ATOM 2177 C C . ARG A 1 282 ? -4.553 19.087 -1.933 1.00 96.31 282 ARG A C 1
ATOM 2179 O O . ARG A 1 282 ? -5.092 20.186 -1.904 1.00 96.31 282 ARG A O 1
ATOM 2186 N N . PHE A 1 283 ? -4.024 18.504 -0.857 1.00 97.75 283 PHE A N 1
ATOM 2187 C CA . PHE A 1 283 ? -4.033 19.062 0.494 1.00 97.75 283 PHE A CA 1
ATOM 2188 C C . PHE A 1 283 ? -2.797 19.937 0.776 1.00 97.75 283 PHE A C 1
ATOM 2190 O O . PHE A 1 283 ? -2.743 20.602 1.804 1.00 97.75 283 PHE A O 1
ATOM 2197 N N . PHE A 1 284 ? -1.834 19.979 -0.154 1.00 98.06 284 PHE A N 1
ATOM 2198 C CA . PHE A 1 284 ? -0.600 20.766 -0.076 1.00 98.06 284 PHE A CA 1
ATOM 2199 C C . PHE A 1 284 ? -0.465 21.722 -1.281 1.00 98.06 284 PHE A C 1
ATOM 2201 O O . PHE A 1 284 ? 0.506 21.629 -2.039 1.00 98.06 284 PHE A O 1
ATOM 2208 N N . PRO A 1 285 ? -1.419 22.648 -1.511 1.00 97.81 285 PRO A N 1
ATOM 2209 C CA . PRO A 1 285 ? -1.425 23.505 -2.701 1.00 97.81 285 PRO A CA 1
ATOM 2210 C C . PRO A 1 285 ? -0.198 24.427 -2.805 1.00 97.81 285 PRO A C 1
ATOM 2212 O O . PRO A 1 285 ? 0.203 24.774 -3.912 1.00 97.81 285 PRO A O 1
ATOM 2215 N N . ALA A 1 286 ? 0.450 24.783 -1.688 1.00 98.06 286 ALA A N 1
ATOM 2216 C CA . ALA A 1 286 ? 1.706 25.539 -1.704 1.00 98.06 286 ALA A CA 1
ATOM 2217 C C . ALA A 1 286 ? 2.923 24.697 -2.151 1.00 98.06 286 ALA A C 1
ATOM 2219 O O . ALA A 1 286 ? 3.977 25.252 -2.467 1.00 98.06 286 ALA A O 1
ATOM 2220 N N . LEU A 1 287 ? 2.782 23.365 -2.210 1.00 98.31 287 LEU A N 1
ATOM 2221 C CA . LEU A 1 287 ? 3.806 22.431 -2.675 1.00 98.31 287 LEU A CA 1
ATOM 2222 C C . LEU A 1 287 ? 3.492 21.776 -4.027 1.00 98.31 287 LEU A C 1
ATOM 2224 O O . LEU A 1 287 ? 4.396 21.135 -4.551 1.00 98.31 287 LEU A O 1
ATOM 2228 N N . ASP A 1 288 ? 2.294 21.908 -4.609 1.00 97.38 288 ASP A N 1
ATOM 2229 C CA . ASP A 1 288 ? 1.873 21.153 -5.813 1.00 97.38 288 ASP A CA 1
ATOM 2230 C C . ASP A 1 288 ? 2.890 21.281 -6.966 1.00 97.38 288 ASP A C 1
ATOM 2232 O O . ASP A 1 288 ? 3.475 20.297 -7.412 1.00 97.38 288 ASP A O 1
ATOM 2236 N N . ASP A 1 289 ? 3.260 22.518 -7.293 1.00 98.25 289 ASP A N 1
ATOM 2237 C CA . ASP A 1 289 ? 4.311 22.919 -8.239 1.00 98.25 289 ASP A CA 1
ATOM 2238 C C . ASP A 1 289 ? 5.669 22.198 -8.012 1.00 98.25 289 ASP A C 1
ATOM 2240 O O . ASP A 1 289 ? 6.404 21.852 -8.943 1.00 98.25 289 ASP A O 1
ATOM 2244 N N . ARG A 1 290 ? 6.016 21.935 -6.744 1.00 98.44 290 ARG A N 1
ATOM 2245 C CA . ARG A 1 290 ? 7.221 21.197 -6.330 1.00 98.44 290 ARG A CA 1
ATOM 2246 C C . ARG A 1 290 ? 7.006 19.684 -6.360 1.00 98.44 290 ARG A C 1
ATOM 2248 O O . ARG A 1 290 ? 7.934 18.962 -6.726 1.00 98.44 290 ARG A O 1
ATOM 2255 N N . ILE A 1 291 ? 5.821 19.216 -5.980 1.00 98.69 291 ILE A N 1
ATOM 2256 C CA . ILE A 1 291 ? 5.419 17.811 -6.014 1.00 98.69 291 ILE A CA 1
ATOM 2257 C C . ILE A 1 291 ? 5.443 17.308 -7.458 1.00 98.69 291 ILE A C 1
ATOM 2259 O O . ILE A 1 291 ? 6.048 16.269 -7.701 1.00 98.69 291 ILE A O 1
ATOM 2263 N N . GLU A 1 292 ? 4.915 18.061 -8.427 1.00 98.50 292 GLU A N 1
ATOM 2264 C CA . GLU A 1 292 ? 4.961 17.684 -9.845 1.00 98.50 292 GLU A CA 1
ATOM 2265 C C . GLU A 1 292 ? 6.404 17.527 -10.355 1.00 98.50 292 GLU A C 1
ATOM 2267 O O . GLU A 1 292 ? 6.741 16.501 -10.949 1.00 98.50 292 GLU A O 1
ATOM 2272 N N . ARG A 1 293 ? 7.301 18.476 -10.041 1.00 98.62 293 ARG A N 1
ATOM 2273 C CA . ARG A 1 293 ? 8.734 18.376 -10.395 1.00 98.62 293 ARG A CA 1
ATOM 2274 C C . ARG A 1 293 ? 9.435 17.183 -9.740 1.00 98.62 293 ARG A C 1
ATOM 2276 O O . ARG A 1 293 ? 10.258 16.529 -10.383 1.00 98.62 293 ARG A O 1
ATOM 2283 N N . VAL A 1 294 ? 9.126 16.896 -8.475 1.00 98.56 294 VAL A N 1
ATOM 2284 C CA . VAL A 1 294 ? 9.666 15.728 -7.764 1.00 98.56 294 VAL A CA 1
ATOM 2285 C C . VAL A 1 294 ? 9.154 14.431 -8.387 1.00 98.56 294 VAL A C 1
ATOM 2287 O O . VAL A 1 294 ? 9.959 13.543 -8.661 1.00 98.56 294 VAL A O 1
ATOM 2290 N N . VAL A 1 295 ? 7.847 14.331 -8.643 1.00 98.75 295 VAL A N 1
ATOM 2291 C CA . VAL A 1 295 ? 7.190 13.151 -9.219 1.00 98.75 295 VAL A CA 1
ATOM 2292 C C . VAL A 1 295 ? 7.692 12.873 -10.636 1.00 98.75 295 VAL A C 1
ATOM 2294 O O . VAL A 1 295 ? 7.953 11.716 -10.951 1.00 98.75 295 VAL A O 1
ATOM 2297 N N . ALA A 1 296 ? 7.915 13.900 -11.463 1.00 98.75 296 ALA A N 1
ATOM 2298 C CA . ALA A 1 296 ? 8.513 13.744 -12.790 1.00 98.75 296 ALA A CA 1
ATOM 2299 C C . ALA A 1 296 ? 9.900 13.073 -12.719 1.00 98.75 296 ALA A C 1
ATOM 2301 O O . ALA A 1 296 ? 10.094 11.999 -13.287 1.00 98.75 296 ALA A O 1
ATOM 2302 N N . ARG A 1 297 ? 10.828 13.626 -11.925 1.00 98.75 297 ARG A N 1
ATOM 2303 C CA . ARG A 1 297 ? 12.177 13.050 -11.737 1.00 98.75 297 ARG A CA 1
ATOM 2304 C C . ARG A 1 297 ? 12.154 11.672 -11.071 1.00 98.75 297 ARG A C 1
ATOM 2306 O O . ARG A 1 297 ? 12.956 10.797 -11.388 1.00 98.75 297 ARG A O 1
ATOM 2313 N N . ALA A 1 298 ? 11.223 11.453 -10.147 1.00 98.81 298 ALA A N 1
ATOM 2314 C CA . ALA A 1 298 ? 11.035 10.156 -9.511 1.00 98.81 298 ALA A CA 1
ATOM 2315 C C . ALA A 1 298 ? 10.526 9.104 -10.511 1.00 98.81 298 ALA A C 1
ATOM 2317 O O . ALA A 1 298 ? 10.948 7.953 -10.446 1.00 98.81 298 ALA A O 1
ATOM 2318 N N . ARG A 1 299 ? 9.691 9.488 -11.483 1.00 98.69 299 ARG A N 1
ATOM 2319 C CA . ARG A 1 299 ? 9.261 8.611 -12.580 1.00 98.69 299 ARG A CA 1
ATOM 2320 C C . ARG A 1 299 ? 10.391 8.305 -13.555 1.00 98.69 299 ARG A C 1
ATOM 2322 O O . ARG A 1 299 ? 10.536 7.144 -13.909 1.00 98.69 299 ARG A O 1
ATOM 2329 N N . GLU A 1 300 ? 11.232 9.275 -13.913 1.00 98.50 300 GLU A N 1
ATOM 2330 C CA . GLU A 1 300 ? 12.449 9.038 -14.716 1.00 98.50 300 GLU A CA 1
ATOM 2331 C C . GLU A 1 300 ? 13.337 7.948 -14.080 1.00 98.50 300 GLU A C 1
ATOM 2333 O O . GLU A 1 300 ? 13.717 6.985 -14.747 1.00 98.50 300 GLU A O 1
ATOM 2338 N N . CYS A 1 301 ? 13.562 8.024 -12.761 1.00 98.56 301 CYS A N 1
ATOM 2339 C CA . CYS A 1 301 ? 14.241 6.980 -11.983 1.00 98.56 301 CYS A CA 1
ATOM 2340 C C . CYS A 1 301 ? 13.559 5.602 -12.089 1.00 98.56 301 CYS A C 1
ATOM 2342 O O . CYS A 1 301 ? 14.230 4.589 -12.302 1.00 98.56 301 CYS A O 1
ATOM 2344 N N . VAL A 1 302 ? 12.230 5.542 -11.937 1.00 98.69 302 VAL A N 1
ATOM 2345 C CA . VAL A 1 302 ? 11.480 4.277 -12.022 1.00 98.69 302 VAL A CA 1
ATOM 2346 C C . VAL A 1 302 ? 11.523 3.703 -13.438 1.00 98.69 302 VAL A C 1
ATOM 2348 O O . VAL A 1 302 ? 11.682 2.495 -13.577 1.00 98.69 302 VAL A O 1
ATOM 2351 N N . LEU A 1 303 ? 11.474 4.535 -14.481 1.00 98.06 303 LEU A N 1
ATOM 2352 C CA . LEU A 1 303 ? 11.626 4.096 -15.871 1.00 98.06 303 LEU A CA 1
ATOM 2353 C C . LEU A 1 303 ? 13.012 3.504 -16.145 1.00 98.06 303 LEU A C 1
ATOM 2355 O O . LEU A 1 303 ? 13.101 2.507 -16.853 1.00 98.06 303 LEU A O 1
ATOM 2359 N N . GLU A 1 304 ? 14.080 4.077 -15.589 1.00 97.62 304 GLU A N 1
ATOM 2360 C CA . GLU A 1 304 ? 15.447 3.568 -15.767 1.00 97.62 304 GLU A CA 1
ATOM 2361 C C . GLU A 1 304 ? 15.708 2.281 -14.956 1.00 97.62 304 GLU A C 1
ATOM 2363 O O . GLU A 1 304 ? 16.352 1.355 -15.452 1.00 97.62 304 GLU A O 1
ATOM 2368 N N . ARG A 1 305 ? 15.237 2.226 -13.699 1.00 98.00 305 ARG A N 1
ATOM 2369 C CA . ARG A 1 305 ? 15.716 1.265 -12.680 1.00 98.00 305 ARG A CA 1
ATOM 2370 C C . ARG A 1 305 ? 14.624 0.442 -11.985 1.00 98.00 305 ARG A C 1
ATOM 2372 O O . ARG A 1 305 ? 14.923 -0.324 -11.070 1.00 98.00 305 ARG A O 1
ATOM 2379 N N . GLY A 1 306 ? 13.362 0.598 -12.380 1.00 98.12 306 GLY A N 1
ATOM 2380 C CA . GLY A 1 306 ? 12.204 -0.008 -11.714 1.00 98.12 306 GLY A CA 1
ATOM 2381 C C . GLY A 1 306 ? 11.793 -1.401 -12.206 1.00 98.12 306 GLY A C 1
ATOM 2382 O O . GLY A 1 306 ? 10.963 -2.030 -11.548 1.00 98.12 306 GLY A O 1
ATOM 2383 N N . LEU A 1 307 ? 12.361 -1.910 -13.307 1.00 97.94 307 LEU A N 1
ATOM 2384 C CA . LEU A 1 307 ? 12.166 -3.293 -13.772 1.00 97.94 307 LEU A CA 1
ATOM 2385 C C . LEU A 1 307 ? 12.989 -4.269 -12.911 1.00 97.94 307 LEU A C 1
ATOM 2387 O O . LEU A 1 307 ? 13.996 -4.806 -13.359 1.00 97.94 307 LEU A O 1
ATOM 2391 N N . LEU A 1 308 ? 12.621 -4.433 -11.640 1.00 97.69 308 LEU A N 1
ATOM 2392 C CA . LEU A 1 308 ? 13.398 -5.195 -10.656 1.00 97.69 308 LEU A CA 1
ATOM 2393 C C . LEU A 1 308 ? 13.525 -6.691 -10.999 1.00 97.69 308 LEU A C 1
ATOM 2395 O O . LEU A 1 308 ? 12.601 -7.295 -11.532 1.00 97.69 308 LEU A O 1
ATOM 2399 N N . THR A 1 309 ? 14.649 -7.300 -10.610 1.00 96.50 309 THR A N 1
ATOM 2400 C CA . THR A 1 309 ? 14.891 -8.760 -10.685 1.00 96.50 309 THR A CA 1
ATOM 2401 C C . THR A 1 309 ? 14.195 -9.562 -9.578 1.00 96.50 309 THR A C 1
ATOM 2403 O O . THR A 1 309 ? 14.145 -10.790 -9.640 1.00 96.50 309 THR A O 1
ATOM 2406 N N . LYS A 1 310 ? 13.634 -8.877 -8.575 1.00 96.06 310 LYS A N 1
ATOM 2407 C CA . LYS A 1 310 ? 12.730 -9.461 -7.577 1.00 96.06 310 LYS A CA 1
ATOM 2408 C C . LYS A 1 310 ? 11.401 -9.879 -8.200 1.00 96.06 310 LYS A C 1
ATOM 2410 O O . LYS A 1 310 ? 10.929 -9.259 -9.154 1.00 96.06 310 LYS A O 1
ATOM 2415 N N . GLU A 1 311 ? 10.779 -10.897 -7.614 1.00 95.56 311 GLU A N 1
ATOM 2416 C CA . GLU A 1 311 ? 9.478 -11.392 -8.051 1.00 95.56 311 GLU A CA 1
ATOM 2417 C C . GLU A 1 311 ? 8.430 -10.258 -8.171 1.00 95.56 311 GLU A C 1
ATOM 2419 O O . GLU A 1 311 ? 8.356 -9.401 -7.285 1.00 95.56 311 GLU A O 1
ATOM 2424 N N . PRO A 1 312 ? 7.620 -10.196 -9.252 1.00 97.62 312 PRO A N 1
ATOM 2425 C CA . PRO A 1 312 ? 6.705 -9.075 -9.466 1.00 97.62 312 PRO A CA 1
ATOM 2426 C C . PRO A 1 312 ? 5.565 -8.978 -8.437 1.00 97.62 312 PRO A C 1
ATOM 2428 O O . PRO A 1 312 ? 4.488 -9.547 -8.627 1.00 97.62 312 PRO A O 1
ATOM 2431 N N . CYS A 1 313 ? 5.799 -8.193 -7.387 1.00 98.00 313 CYS A N 1
ATOM 2432 C CA . CYS A 1 313 ? 4.895 -7.887 -6.277 1.00 98.00 313 CYS A CA 1
ATOM 2433 C C . CYS A 1 313 ? 4.667 -6.368 -6.106 1.00 98.00 313 CYS A C 1
ATOM 2435 O O . CYS A 1 313 ? 5.180 -5.572 -6.900 1.00 98.00 313 CYS A O 1
ATOM 2437 N N . LEU A 1 314 ? 3.903 -5.951 -5.084 1.00 98.38 314 LEU A N 1
ATOM 2438 C CA . LEU A 1 314 ? 3.630 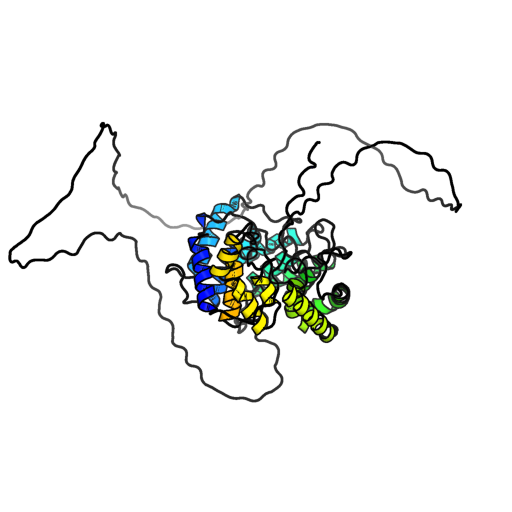-4.532 -4.810 1.00 98.38 314 LEU A CA 1
ATOM 2439 C C . LEU A 1 314 ? 4.754 -3.834 -4.027 1.00 98.38 314 LEU A C 1
ATOM 2441 O O . LEU A 1 314 ? 5.182 -2.753 -4.420 1.00 98.38 314 LEU A O 1
ATOM 2445 N N . CYS A 1 315 ? 5.264 -4.412 -2.938 1.00 98.25 315 CYS A N 1
ATOM 2446 C CA . CYS A 1 315 ? 6.216 -3.705 -2.076 1.00 98.25 315 CYS A CA 1
ATOM 2447 C C . CYS A 1 315 ? 7.540 -3.387 -2.790 1.00 98.25 315 CYS A C 1
ATOM 2449 O O . CYS A 1 315 ? 8.082 -2.284 -2.677 1.00 98.25 315 CYS A O 1
ATOM 2451 N N . HIS A 1 316 ? 8.090 -4.361 -3.510 1.00 97.62 316 HIS A N 1
ATOM 2452 C CA . HIS A 1 316 ? 9.459 -4.269 -4.009 1.00 97.62 316 HIS A CA 1
ATOM 2453 C C . HIS A 1 316 ? 9.706 -5.088 -5.283 1.00 97.62 316 HIS A C 1
ATOM 2455 O O . HIS A 1 316 ? 10.800 -5.619 -5.482 1.00 97.62 316 HIS A O 1
ATOM 2461 N N . GLY A 1 317 ? 8.692 -5.163 -6.147 1.00 97.94 317 GLY A N 1
ATOM 2462 C CA . GLY A 1 317 ? 8.743 -5.802 -7.459 1.00 97.94 317 GLY A CA 1
ATOM 2463 C C . GLY A 1 317 ? 8.153 -4.912 -8.555 1.00 97.94 317 GLY A C 1
ATOM 2464 O O . GLY A 1 317 ? 7.684 -3.798 -8.305 1.00 97.94 317 GLY A O 1
ATOM 2465 N N . ILE A 1 318 ? 8.177 -5.410 -9.793 1.00 98.56 318 ILE A N 1
ATOM 2466 C CA . ILE A 1 318 ? 7.761 -4.646 -10.982 1.00 98.56 318 ILE A CA 1
ATOM 2467 C C . ILE A 1 318 ? 6.300 -4.164 -10.880 1.00 98.56 318 ILE A C 1
ATOM 2469 O O . ILE A 1 318 ? 6.009 -3.032 -11.259 1.00 98.56 318 ILE A O 1
ATOM 2473 N N . SER A 1 319 ? 5.392 -4.984 -10.337 1.00 98.50 319 SER A N 1
ATOM 2474 C CA . SER A 1 319 ? 3.948 -4.702 -10.280 1.00 98.50 319 SER A CA 1
ATOM 2475 C C . SER A 1 319 ? 3.617 -3.424 -9.497 1.00 98.50 319 SER A C 1
ATOM 2477 O O . SER A 1 319 ? 2.815 -2.617 -9.959 1.00 98.50 319 SER A O 1
ATOM 2479 N N . GLY A 1 320 ? 4.255 -3.206 -8.342 1.00 98.38 320 GLY A N 1
ATOM 2480 C CA . GLY A 1 320 ? 4.090 -1.977 -7.559 1.00 98.38 320 GLY A CA 1
ATOM 2481 C C . GLY A 1 320 ? 4.851 -0.787 -8.133 1.00 98.38 320 GLY A C 1
ATOM 2482 O O . GLY A 1 320 ? 4.334 0.328 -8.145 1.00 98.38 320 GLY A O 1
ATOM 2483 N N . ASN A 1 321 ? 6.044 -1.017 -8.687 1.00 98.75 321 ASN A N 1
ATOM 2484 C CA . ASN A 1 321 ? 6.805 0.031 -9.369 1.00 98.75 321 ASN A CA 1
ATOM 2485 C C . ASN A 1 321 ? 6.041 0.611 -10.570 1.00 98.75 321 ASN A C 1
ATOM 2487 O O . ASN A 1 321 ? 6.089 1.818 -10.801 1.00 98.75 321 ASN A O 1
ATOM 2491 N N . ALA A 1 322 ? 5.285 -0.225 -11.285 1.00 98.62 322 ALA A N 1
ATOM 2492 C CA . ALA A 1 322 ? 4.437 0.188 -12.396 1.00 98.62 322 ALA A CA 1
ATOM 2493 C C . ALA A 1 322 ? 3.384 1.238 -11.979 1.00 98.62 322 ALA A C 1
ATOM 2495 O O . ALA A 1 322 ? 3.128 2.172 -12.736 1.00 98.62 322 ALA A O 1
ATOM 2496 N N . LEU A 1 323 ? 2.811 1.137 -10.769 1.00 98.31 323 LEU A N 1
ATOM 2497 C CA . LEU A 1 323 ? 1.767 2.055 -10.278 1.00 98.31 323 LEU A CA 1
ATOM 2498 C C . LEU A 1 323 ? 2.254 3.508 -10.129 1.00 98.31 323 LEU A C 1
ATOM 2500 O O . LEU A 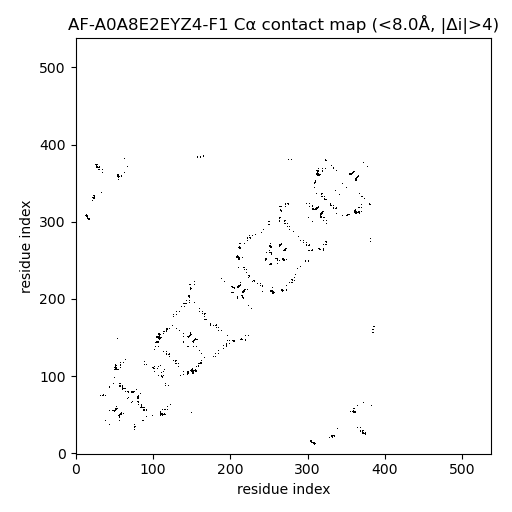1 323 ? 1.444 4.430 -10.133 1.00 98.31 323 LEU A O 1
ATOM 2504 N N . ALA A 1 324 ? 3.567 3.743 -10.048 1.00 98.00 324 ALA A N 1
ATOM 2505 C CA . ALA A 1 324 ? 4.126 5.093 -10.021 1.00 98.00 324 ALA A CA 1
ATOM 2506 C C . ALA A 1 324 ? 4.127 5.791 -11.400 1.00 98.00 324 ALA A C 1
ATOM 2508 O O . ALA A 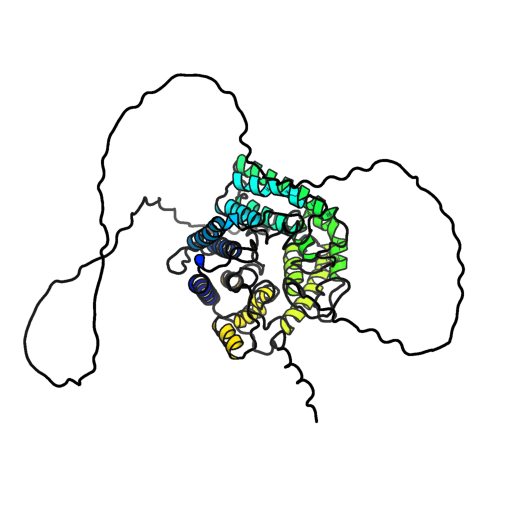1 324 ? 4.344 7.003 -11.463 1.00 98.00 324 ALA A O 1
ATOM 2509 N N . LEU A 1 325 ? 3.919 5.062 -12.503 1.00 98.38 325 LEU A N 1
ATOM 2510 C CA . LEU A 1 325 ? 4.149 5.527 -13.878 1.00 98.38 325 LEU A CA 1
ATOM 2511 C C . LEU A 1 325 ? 2.897 6.110 -14.564 1.00 98.38 325 LEU A C 1
ATOM 2513 O O . LEU A 1 325 ? 1.779 6.057 -14.045 1.00 98.38 325 LEU A O 1
ATOM 2517 N N . GLU A 1 326 ? 3.087 6.684 -15.757 1.00 96.25 326 GLU A N 1
ATOM 2518 C CA . GLU A 1 326 ? 1.974 7.031 -16.649 1.00 96.25 326 GLU A CA 1
ATOM 2519 C C . GLU A 1 326 ? 1.553 5.863 -17.551 1.00 96.25 326 GLU A C 1
ATOM 2521 O O . GLU A 1 326 ? 2.247 4.855 -17.636 1.00 96.25 326 GLU A O 1
ATOM 2526 N N . ASP A 1 327 ? 0.350 5.944 -18.130 1.00 95.75 327 ASP A N 1
ATOM 2527 C CA . ASP A 1 327 ? -0.423 4.771 -18.582 1.00 95.75 327 ASP A CA 1
ATOM 2528 C C . ASP A 1 327 ? 0.315 3.851 -19.565 1.00 95.75 327 ASP A C 1
ATOM 2530 O O . ASP A 1 327 ? 0.197 2.629 -19.480 1.00 95.75 327 ASP A O 1
ATOM 2534 N N . ARG A 1 328 ? 1.096 4.422 -20.488 1.00 96.81 328 ARG A N 1
ATOM 2535 C CA . ARG A 1 328 ? 1.821 3.660 -21.520 1.00 96.81 328 ARG A CA 1
ATOM 2536 C C . ARG A 1 328 ? 2.989 2.889 -20.917 1.00 96.81 328 ARG A C 1
ATOM 2538 O O . ARG A 1 328 ? 3.265 1.755 -21.296 1.00 96.81 328 ARG A O 1
ATOM 2545 N N . GLU A 1 329 ? 3.677 3.520 -19.979 1.00 97.94 329 GLU A N 1
ATOM 2546 C CA . GLU A 1 329 ? 4.836 2.975 -19.295 1.00 97.94 329 GLU A CA 1
ATOM 2547 C C . GLU A 1 329 ? 4.406 2.003 -18.175 1.00 97.94 329 GLU A C 1
ATOM 2549 O O . GLU A 1 329 ? 5.075 0.999 -17.942 1.00 97.94 329 GLU A O 1
ATOM 2554 N N . PHE A 1 330 ? 3.231 2.225 -17.574 1.00 98.56 330 PHE A N 1
ATOM 2555 C CA . PHE A 1 330 ? 2.515 1.291 -16.699 1.00 98.56 330 PHE A CA 1
ATOM 2556 C C . PHE A 1 330 ? 2.102 0.005 -17.442 1.00 98.56 330 PHE A C 1
ATOM 2558 O O . PHE A 1 330 ? 2.487 -1.085 -17.012 1.00 98.56 330 PHE A O 1
ATOM 2565 N N . GLU A 1 331 ? 1.410 0.105 -18.592 1.00 98.19 331 GLU A N 1
ATOM 2566 C CA . GLU A 1 331 ? 1.085 -1.056 -19.449 1.00 98.19 331 GLU A CA 1
ATOM 2567 C C . GLU A 1 331 ? 2.355 -1.838 -19.855 1.00 98.19 331 GLU A C 1
ATOM 2569 O O . GLU A 1 331 ? 2.341 -3.075 -19.891 1.00 98.19 331 GLU A O 1
ATOM 2574 N N . HIS A 1 332 ? 3.467 -1.134 -20.107 1.00 98.38 332 HIS A N 1
ATOM 2575 C CA . HIS A 1 332 ? 4.750 -1.748 -20.452 1.00 98.38 332 HIS A CA 1
ATOM 2576 C C . HIS A 1 332 ? 5.428 -2.451 -19.274 1.00 98.38 332 HIS A C 1
ATOM 2578 O O . HIS A 1 332 ? 5.879 -3.585 -19.435 1.00 98.38 332 HIS A O 1
ATOM 2584 N N . PHE A 1 333 ? 5.461 -1.849 -18.084 1.00 98.56 333 PHE A N 1
ATOM 2585 C CA . PHE A 1 333 ? 6.019 -2.497 -16.892 1.00 98.56 333 PHE A CA 1
ATOM 2586 C C . PHE A 1 333 ? 5.245 -3.772 -16.546 1.00 98.56 333 PHE A C 1
ATOM 2588 O O . PHE A 1 333 ? 5.855 -4.811 -16.294 1.00 98.56 333 PHE A O 1
ATOM 2595 N N . LEU A 1 334 ? 3.912 -3.743 -16.639 1.00 98.56 334 LEU A N 1
ATOM 2596 C CA . LEU A 1 334 ? 3.098 -4.946 -16.459 1.00 98.56 334 LEU A CA 1
ATOM 2597 C C . LEU A 1 334 ? 3.364 -6.019 -17.530 1.00 98.56 334 LEU A C 1
ATOM 2599 O O . LEU A 1 334 ? 3.200 -7.205 -17.256 1.00 98.56 334 LEU A O 1
ATOM 2603 N N . SER A 1 335 ? 3.869 -5.676 -18.721 1.00 98.00 335 SER A N 1
ATOM 2604 C CA . SER A 1 335 ? 4.241 -6.694 -19.717 1.00 98.00 335 SER A CA 1
ATOM 2605 C C . SER A 1 335 ? 5.295 -7.696 -19.210 1.00 98.00 335 SER A C 1
ATOM 2607 O O . SER A 1 335 ? 5.244 -8.859 -19.613 1.00 98.00 335 SER A O 1
ATOM 2609 N N . TYR A 1 336 ? 6.155 -7.282 -18.266 1.00 97.81 336 TYR A N 1
ATOM 2610 C CA . TYR A 1 336 ? 7.169 -8.112 -17.598 1.00 97.81 336 TYR A CA 1
ATOM 2611 C C . TYR A 1 336 ? 6.626 -8.947 -16.422 1.00 97.81 336 TYR A C 1
ATOM 2613 O O . TYR A 1 336 ? 7.350 -9.773 -15.869 1.00 97.81 336 TYR A O 1
ATOM 2621 N N . THR A 1 337 ? 5.362 -8.767 -16.019 1.00 98.00 337 THR A N 1
ATOM 2622 C CA . THR A 1 337 ? 4.772 -9.443 -14.844 1.00 98.00 337 THR A CA 1
ATOM 2623 C C . THR A 1 337 ? 3.866 -10.621 -15.205 1.00 98.00 337 THR A C 1
ATOM 2625 O O . THR A 1 337 ? 3.202 -11.190 -14.337 1.00 98.00 337 THR A O 1
ATOM 2628 N N . THR A 1 338 ? 3.831 -11.039 -16.476 1.00 98.00 338 THR A N 1
ATOM 2629 C CA . THR A 1 338 ? 3.076 -12.240 -16.866 1.00 98.00 338 THR A CA 1
ATOM 2630 C C . THR A 1 338 ? 3.725 -13.515 -16.322 1.00 98.00 338 THR A C 1
ATOM 2632 O O . THR A 1 338 ? 4.945 -13.610 -16.180 1.00 98.00 338 THR A O 1
ATOM 2635 N N . GLY A 1 339 ? 2.918 -14.560 -16.119 1.00 96.44 339 GLY A N 1
ATOM 2636 C CA . GLY A 1 339 ? 3.414 -15.883 -15.718 1.00 96.44 339 GLY A CA 1
ATOM 2637 C C . GLY A 1 339 ? 4.338 -16.567 -16.743 1.00 96.44 339 GLY A C 1
ATOM 2638 O O . GLY A 1 339 ? 4.919 -17.602 -16.422 1.00 96.44 339 GLY A O 1
ATOM 2639 N N . HIS A 1 340 ? 4.488 -16.018 -17.957 1.00 96.75 340 HIS A N 1
ATOM 2640 C CA . HIS A 1 340 ? 5.516 -16.447 -18.911 1.00 96.75 340 HIS A CA 1
ATOM 2641 C C . HIS A 1 340 ? 6.868 -15.792 -18.611 1.00 96.75 340 HIS A C 1
ATOM 2643 O O . HIS A 1 340 ? 7.868 -16.498 -18.494 1.00 96.75 340 HIS A O 1
ATOM 2649 N N . GLU A 1 341 ? 6.890 -14.467 -18.431 1.00 96.00 341 GLU A N 1
ATOM 2650 C CA . GLU A 1 341 ? 8.130 -13.730 -18.159 1.00 96.00 341 GLU A CA 1
ATOM 2651 C C . GLU A 1 341 ? 8.731 -14.152 -16.811 1.00 96.00 341 GLU A C 1
ATOM 2653 O O . GLU A 1 341 ? 9.932 -14.383 -16.729 1.00 96.00 341 GLU A O 1
ATOM 2658 N N . ILE A 1 342 ? 7.905 -14.390 -15.782 1.00 95.69 342 ILE A N 1
ATOM 2659 C CA . ILE A 1 342 ? 8.364 -14.912 -14.479 1.00 95.69 342 ILE A CA 1
ATOM 2660 C C . ILE A 1 342 ? 9.082 -16.263 -14.636 1.00 95.69 342 ILE A C 1
ATOM 2662 O O . ILE A 1 342 ? 10.159 -16.462 -14.076 1.00 95.69 342 ILE A O 1
ATOM 2666 N N . LYS A 1 343 ? 8.547 -17.168 -15.467 1.00 96.06 343 LYS A N 1
ATOM 2667 C CA . LYS A 1 343 ? 9.169 -18.475 -15.750 1.00 96.06 343 LYS A CA 1
ATOM 2668 C C . LYS A 1 343 ? 10.411 -18.356 -16.642 1.00 96.06 343 LYS A C 1
ATOM 2670 O O . LYS A 1 343 ? 11.298 -19.202 -16.551 1.00 96.06 343 LYS A O 1
ATOM 2675 N N . CYS A 1 344 ? 10.523 -17.306 -17.457 1.00 95.19 344 CYS A N 1
ATOM 2676 C CA . CYS A 1 344 ? 11.767 -16.976 -18.156 1.00 95.19 344 CYS A CA 1
ATOM 2677 C C . CYS A 1 344 ? 12.831 -16.440 -17.186 1.00 95.19 344 CYS A C 1
ATOM 2679 O O . CYS A 1 344 ? 13.946 -16.950 -17.192 1.00 95.19 344 CYS A O 1
ATOM 2681 N N . MET A 1 345 ? 12.481 -15.507 -16.294 1.00 92.75 345 MET A N 1
ATOM 2682 C CA . MET A 1 345 ? 13.388 -14.980 -15.265 1.00 92.75 345 MET A CA 1
ATOM 2683 C C . MET A 1 345 ? 13.898 -16.076 -14.314 1.00 92.75 345 MET A C 1
ATOM 2685 O O . MET A 1 345 ? 15.064 -16.056 -13.917 1.00 92.75 345 MET A O 1
ATOM 2689 N N . GLU A 1 346 ? 13.051 -17.051 -13.966 1.00 94.12 346 GLU A N 1
ATOM 2690 C CA . GLU A 1 346 ? 13.454 -18.231 -13.191 1.00 94.12 346 GLU A CA 1
ATOM 2691 C C . GLU A 1 346 ? 14.420 -19.129 -13.980 1.00 94.12 346 GLU A C 1
ATOM 2693 O O . GLU A 1 346 ? 15.508 -19.435 -13.493 1.00 94.12 346 GLU A O 1
ATOM 2698 N N . ARG A 1 347 ? 14.054 -19.514 -15.214 1.00 94.88 347 ARG A N 1
ATOM 2699 C CA . ARG A 1 347 ? 14.885 -20.342 -16.110 1.00 94.88 347 ARG A CA 1
ATOM 2700 C C . ARG A 1 347 ? 16.268 -19.733 -16.345 1.00 94.88 347 ARG A C 1
ATOM 2702 O O . ARG A 1 347 ? 17.256 -20.462 -16.374 1.00 94.88 347 ARG A O 1
ATOM 2709 N N . ASP A 1 348 ? 16.326 -18.417 -16.517 1.00 91.94 348 ASP A N 1
ATOM 2710 C CA . ASP A 1 348 ? 17.550 -17.682 -16.840 1.00 91.94 348 ASP A CA 1
ATOM 2711 C C . ASP A 1 348 ? 18.371 -17.318 -15.584 1.00 91.94 348 ASP A C 1
ATOM 2713 O O . ASP A 1 348 ? 19.419 -16.683 -15.690 1.00 91.94 348 ASP A O 1
ATOM 2717 N N . GLY A 1 349 ? 17.930 -17.745 -14.391 1.00 91.94 349 GLY A N 1
ATOM 2718 C CA . GLY A 1 349 ? 18.677 -17.616 -13.136 1.00 91.94 349 GLY A CA 1
ATOM 2719 C C . GLY A 1 349 ? 18.749 -16.194 -12.571 1.00 91.94 349 GLY A C 1
ATOM 2720 O O . GLY A 1 349 ? 19.640 -15.901 -11.774 1.00 91.94 349 GLY A O 1
ATOM 2721 N N . VAL A 1 350 ? 17.841 -15.308 -12.991 1.00 91.62 350 VAL A N 1
ATOM 2722 C CA . VAL A 1 350 ? 17.823 -13.881 -12.617 1.00 91.62 350 VAL A CA 1
ATOM 2723 C C . VAL A 1 350 ? 16.716 -13.514 -11.626 1.00 91.62 350 VAL A C 1
ATOM 2725 O O . VAL A 1 350 ? 16.785 -12.438 -11.040 1.00 91.62 350 VAL A O 1
ATOM 2728 N N . LEU A 1 351 ? 15.722 -14.385 -11.420 1.00 94.62 351 LEU A N 1
ATOM 2729 C CA . LEU A 1 351 ? 14.615 -14.161 -10.485 1.00 94.62 351 LEU A CA 1
ATOM 2730 C C . LEU A 1 351 ? 15.054 -14.302 -9.017 1.00 94.62 351 LEU A C 1
ATOM 2732 O O . LEU A 1 351 ? 15.344 -15.404 -8.549 1.00 94.62 351 LEU A O 1
ATOM 2736 N N . GLU A 1 352 ? 15.005 -13.206 -8.262 1.00 95.38 352 GLU A N 1
ATOM 2737 C CA . GLU A 1 352 ? 15.016 -13.234 -6.795 1.00 95.38 352 GLU A CA 1
ATOM 2738 C C . GLU A 1 352 ? 13.577 -13.521 -6.317 1.00 95.38 352 GLU A C 1
ATOM 2740 O O . GLU A 1 352 ? 12.708 -12.649 -6.380 1.00 95.38 352 GLU A O 1
ATOM 2745 N N . LYS A 1 353 ? 13.308 -14.777 -5.928 1.00 94.56 353 LYS A N 1
ATOM 2746 C CA . LYS A 1 353 ? 11.975 -15.252 -5.507 1.00 94.56 353 LYS A CA 1
ATOM 2747 C C . LYS A 1 353 ? 11.467 -14.540 -4.253 1.00 94.56 353 LYS A C 1
ATOM 2749 O O . LYS A 1 353 ? 12.264 -14.078 -3.441 1.00 94.56 353 LYS A O 1
ATOM 2754 N N . SER A 1 354 ? 10.146 -14.499 -4.089 1.00 94.19 354 SER A N 1
ATOM 2755 C CA . SER A 1 354 ? 9.521 -14.005 -2.862 1.00 94.19 354 SER A CA 1
ATOM 2756 C C . SER A 1 354 ? 9.579 -15.021 -1.715 1.00 94.19 354 SER A C 1
ATOM 2758 O O . SER A 1 354 ? 9.409 -16.221 -1.939 1.00 94.19 354 SER A O 1
ATOM 2760 N N . ASP A 1 355 ? 9.754 -14.526 -0.487 1.00 90.31 355 ASP A N 1
ATOM 2761 C CA . ASP A 1 355 ? 9.588 -15.302 0.751 1.00 90.31 355 ASP A CA 1
ATOM 2762 C C . ASP A 1 355 ? 8.099 -15.560 1.083 1.00 90.31 355 ASP A C 1
ATOM 2764 O O . ASP A 1 355 ? 7.774 -16.559 1.720 1.00 90.31 355 ASP A O 1
ATOM 2768 N N . ASP A 1 356 ? 7.184 -14.712 0.586 1.00 93.06 356 ASP A N 1
ATOM 2769 C CA . ASP A 1 356 ? 5.733 -14.957 0.569 1.00 93.06 356 ASP A CA 1
ATOM 2770 C C . ASP A 1 356 ? 5.178 -14.709 -0.852 1.00 93.06 356 ASP A C 1
ATOM 2772 O O . ASP A 1 356 ? 4.728 -13.598 -1.174 1.00 93.06 356 ASP A O 1
ATOM 2776 N N . PRO A 1 357 ? 5.207 -15.734 -1.727 1.00 95.31 357 PRO A N 1
ATOM 2777 C CA . PRO A 1 357 ? 4.742 -15.636 -3.110 1.00 95.31 357 PRO A CA 1
ATOM 2778 C C . PRO A 1 357 ? 3.212 -15.597 -3.255 1.00 95.31 357 PRO A C 1
ATOM 2780 O O . PRO A 1 357 ? 2.725 -15.375 -4.363 1.00 95.31 357 PRO A O 1
ATOM 2783 N N . ALA A 1 358 ? 2.438 -15.757 -2.176 1.00 97.12 358 ALA A N 1
ATOM 2784 C CA . ALA A 1 358 ? 0.979 -15.661 -2.222 1.00 97.12 358 ALA A CA 1
ATOM 2785 C C . ALA A 1 358 ? 0.483 -14.232 -1.937 1.00 97.12 358 ALA A C 1
ATOM 2787 O O . ALA A 1 358 ? -0.433 -13.752 -2.606 1.00 97.12 358 ALA A O 1
ATOM 2788 N N . SER A 1 359 ? 1.116 -13.563 -0.968 1.00 97.25 359 SER A N 1
ATOM 2789 C CA . SER A 1 359 ? 0.692 -12.305 -0.340 1.00 97.25 359 SER A CA 1
ATOM 2790 C C . SER A 1 359 ? 0.324 -11.134 -1.255 1.00 97.25 359 SER A C 1
ATOM 2792 O O . SER A 1 359 ? 0.798 -10.986 -2.387 1.00 97.25 359 SER A O 1
ATOM 2794 N N . LEU A 1 360 ? -0.476 -10.215 -0.702 1.00 97.88 360 LEU A N 1
ATOM 2795 C CA . LEU A 1 360 ? -0.820 -8.950 -1.352 1.00 97.88 360 LEU A CA 1
ATOM 2796 C C . LEU A 1 360 ? 0.406 -8.062 -1.605 1.00 97.88 360 LEU A C 1
ATOM 2798 O O . LEU A 1 360 ? 0.468 -7.392 -2.633 1.00 97.88 360 LEU A O 1
ATOM 2802 N N . TRP A 1 361 ? 1.393 -8.042 -0.705 1.00 97.69 361 TRP A N 1
ATOM 2803 C CA . TRP A 1 361 ? 2.517 -7.110 -0.840 1.00 97.69 361 TRP A CA 1
ATOM 2804 C C . TRP A 1 361 ? 3.774 -7.724 -1.446 1.00 97.69 361 TRP A C 1
ATOM 2806 O O . TRP A 1 361 ? 4.477 -7.017 -2.172 1.00 97.69 361 TRP A O 1
ATOM 2816 N N . CYS A 1 362 ? 4.014 -9.024 -1.263 1.00 97.19 362 CYS A N 1
ATOM 2817 C CA . CYS A 1 362 ? 5.198 -9.715 -1.777 1.00 97.19 362 CYS A CA 1
ATOM 2818 C C . CYS A 1 362 ? 4.897 -10.808 -2.827 1.00 97.19 362 CYS A C 1
ATOM 2820 O O . CYS A 1 362 ? 5.845 -11.352 -3.387 1.00 97.19 362 CYS A O 1
ATOM 2822 N N . GLY A 1 363 ? 3.633 -11.080 -3.182 1.00 96.69 363 GLY A N 1
ATOM 2823 C CA . GLY A 1 363 ? 3.259 -12.235 -4.011 1.00 96.69 363 GLY A CA 1
ATOM 2824 C C . GLY A 1 363 ? 2.272 -11.999 -5.166 1.00 96.69 363 GLY A C 1
ATOM 2825 O O . GLY A 1 363 ? 2.067 -10.885 -5.663 1.00 96.69 363 GLY A O 1
ATOM 2826 N N . GLU A 1 364 ? 1.671 -13.103 -5.619 1.00 98.19 364 GLU A N 1
ATOM 2827 C CA . GLU A 1 364 ? 0.711 -13.199 -6.725 1.00 98.19 364 GLU A CA 1
ATOM 2828 C C . GLU A 1 364 ? -0.569 -12.386 -6.472 1.00 98.19 364 GLU A C 1
ATOM 2830 O O . GLU A 1 364 ? -1.109 -11.819 -7.420 1.00 98.19 364 GLU A O 1
ATOM 2835 N N . ALA A 1 365 ? -1.028 -12.229 -5.225 1.00 98.44 365 ALA A N 1
ATOM 2836 C CA . ALA A 1 365 ? -2.178 -11.368 -4.941 1.00 98.44 365 ALA A CA 1
ATOM 2837 C C . ALA A 1 365 ? -1.886 -9.883 -5.249 1.00 98.44 365 ALA A C 1
ATOM 2839 O O . ALA A 1 365 ? -2.719 -9.182 -5.830 1.00 98.44 365 ALA A O 1
ATOM 2840 N N . GLY A 1 366 ? -0.668 -9.409 -4.972 1.00 98.25 366 GLY A N 1
ATOM 2841 C CA . GLY A 1 366 ? -0.227 -8.067 -5.370 1.00 98.25 366 GLY A CA 1
ATOM 2842 C C . GLY A 1 366 ? -0.130 -7.871 -6.881 1.00 98.25 366 GLY A C 1
ATOM 2843 O O . GLY A 1 366 ? -0.468 -6.815 -7.422 1.00 98.25 366 GLY A O 1
ATOM 2844 N N . ARG A 1 367 ? 0.294 -8.925 -7.580 1.00 98.19 367 ARG A N 1
ATOM 2845 C CA . ARG A 1 367 ? 0.331 -9.000 -9.043 1.00 98.19 367 ARG A CA 1
ATOM 2846 C C . ARG A 1 367 ? -1.079 -8.950 -9.641 1.00 98.19 367 ARG A C 1
ATOM 2848 O O . ARG A 1 367 ? -1.292 -8.198 -10.591 1.00 98.19 367 ARG A O 1
ATOM 2855 N N . ALA A 1 368 ? -2.047 -9.653 -9.050 1.00 98.69 368 ALA A N 1
ATOM 2856 C CA . ALA A 1 368 ? -3.454 -9.591 -9.441 1.00 98.69 368 ALA A CA 1
ATOM 2857 C C . ALA A 1 368 ? -4.030 -8.172 -9.293 1.00 98.69 368 ALA A C 1
ATOM 2859 O O . ALA A 1 368 ? -4.661 -7.677 -10.227 1.00 98.69 368 ALA A O 1
ATOM 2860 N N . TRP A 1 369 ? -3.763 -7.480 -8.175 1.00 98.69 369 TRP A N 1
ATOM 2861 C CA . TRP A 1 369 ? -4.218 -6.096 -7.982 1.00 98.69 369 TRP A CA 1
ATOM 2862 C C . TRP A 1 369 ? -3.740 -5.159 -9.101 1.00 98.69 369 TRP A C 1
ATOM 2864 O O . TRP A 1 369 ? -4.545 -4.439 -9.692 1.00 98.69 369 TRP A O 1
ATOM 2874 N N . ALA A 1 370 ? -2.451 -5.205 -9.451 1.00 98.56 370 ALA A N 1
ATOM 2875 C CA . ALA A 1 370 ? -1.899 -4.342 -10.495 1.00 98.56 370 ALA A CA 1
ATOM 2876 C C . ALA A 1 370 ? -2.537 -4.597 -11.880 1.00 98.56 370 ALA A C 1
ATOM 2878 O O . ALA A 1 370 ? -2.790 -3.651 -12.629 1.00 98.56 370 ALA A O 1
ATOM 2879 N N . TRP A 1 371 ? -2.884 -5.851 -12.198 1.00 98.69 371 TRP A N 1
ATOM 2880 C CA . TRP A 1 371 ? -3.652 -6.177 -13.407 1.00 98.69 371 TRP A CA 1
ATOM 2881 C C . TRP A 1 371 ? -5.106 -5.693 -13.349 1.00 98.69 371 TRP A C 1
ATOM 2883 O O . TRP A 1 371 ? -5.628 -5.241 -14.368 1.00 98.69 371 TRP A O 1
ATOM 2893 N N . ALA A 1 372 ? -5.751 -5.723 -12.179 1.00 98.44 372 ALA A N 1
ATOM 2894 C CA . ALA A 1 372 ? -7.103 -5.191 -12.006 1.00 98.44 372 ALA A CA 1
ATOM 2895 C C . ALA A 1 372 ? -7.168 -3.660 -12.152 1.00 98.44 372 ALA A C 1
ATOM 2897 O O . ALA A 1 372 ? -8.124 -3.154 -12.743 1.00 98.44 372 ALA A O 1
ATOM 2898 N N . VAL A 1 373 ? -6.143 -2.936 -11.680 1.00 97.88 373 VAL A N 1
ATOM 2899 C CA . VAL A 1 373 ? -5.975 -1.488 -11.915 1.00 97.88 373 VAL A CA 1
ATOM 2900 C C . VAL A 1 373 ? -5.905 -1.190 -13.415 1.00 97.88 373 VAL A C 1
ATOM 2902 O O . VAL A 1 373 ? -6.598 -0.289 -13.886 1.00 97.88 373 VAL A O 1
ATOM 2905 N N . ALA A 1 374 ? -5.127 -1.968 -14.175 1.00 98.12 374 ALA A N 1
ATOM 2906 C CA . ALA A 1 374 ? -5.006 -1.806 -15.624 1.00 98.12 374 ALA A CA 1
ATOM 2907 C C . ALA A 1 374 ? -6.302 -2.137 -16.386 1.00 98.12 374 ALA A C 1
ATOM 2909 O O . ALA A 1 374 ? -6.673 -1.402 -17.299 1.00 98.12 374 ALA A O 1
ATOM 2910 N N . ASP A 1 375 ? -7.011 -3.206 -16.009 1.00 98.00 375 ASP A N 1
ATOM 2911 C CA . ASP A 1 375 ? -8.235 -3.633 -16.700 1.00 98.00 375 ASP A CA 1
ATOM 2912 C C . ASP A 1 375 ? -9.393 -2.643 -16.520 1.00 98.00 375 ASP A C 1
ATOM 2914 O O . ASP A 1 375 ? -10.003 -2.187 -17.489 1.00 98.00 375 ASP A O 1
ATOM 2918 N N . LYS A 1 376 ? -9.649 -2.243 -15.270 1.00 96.00 376 LYS A N 1
ATOM 2919 C CA . LYS A 1 376 ? -10.721 -1.300 -14.914 1.00 96.00 376 LYS A CA 1
ATOM 2920 C C . LYS A 1 376 ? -10.327 0.165 -15.124 1.00 96.00 376 LYS A C 1
ATOM 2922 O O . LYS A 1 376 ? -11.173 1.034 -14.938 1.00 96.00 376 LYS A O 1
ATOM 2927 N N . ARG A 1 377 ? -9.072 0.437 -15.514 1.00 95.38 377 ARG A N 1
ATOM 2928 C CA . ARG A 1 377 ? -8.473 1.782 -15.632 1.00 95.38 377 ARG A CA 1
ATOM 2929 C C . ARG A 1 377 ? -8.665 2.616 -14.364 1.00 95.38 377 ARG A C 1
ATOM 2931 O O . ARG A 1 377 ? -9.081 3.771 -14.420 1.00 95.38 377 ARG A O 1
ATOM 2938 N N . LEU A 1 378 ? -8.399 1.995 -13.217 1.00 93.31 378 LEU A N 1
ATOM 2939 C CA . LEU A 1 378 ? -8.481 2.665 -11.922 1.00 93.31 378 LEU A CA 1
ATOM 2940 C C . LEU A 1 378 ? -7.385 3.730 -11.805 1.00 93.31 378 LEU A C 1
ATOM 2942 O O . LEU A 1 378 ? -6.354 3.663 -12.478 1.00 93.31 378 LEU A O 1
ATOM 2946 N N . GLU A 1 379 ? -7.567 4.678 -10.886 1.00 91.94 379 GLU A N 1
ATOM 2947 C CA . GLU A 1 379 ? -6.453 5.516 -10.448 1.00 91.94 379 GLU A CA 1
ATOM 2948 C C . GLU A 1 379 ? -5.323 4.608 -9.928 1.00 91.94 379 GLU A C 1
ATOM 2950 O O . GLU A 1 379 ? -5.572 3.668 -9.169 1.00 91.94 379 GLU A O 1
ATOM 2955 N N . LYS A 1 380 ? -4.085 4.864 -10.366 1.00 93.38 380 LYS A N 1
ATOM 2956 C CA . LYS A 1 380 ? -2.930 3.975 -10.162 1.00 93.38 380 LYS A CA 1
ATOM 2957 C C . LYS A 1 380 ? -2.439 4.022 -8.714 1.00 93.38 380 LYS A C 1
ATOM 2959 O O . LYS A 1 380 ? -1.450 4.668 -8.380 1.00 93.38 380 LYS A O 1
ATOM 2964 N N . ARG A 1 381 ? -3.184 3.343 -7.844 1.00 90.12 381 ARG A N 1
ATOM 2965 C CA . ARG A 1 381 ? -2.964 3.259 -6.401 1.00 90.12 381 ARG A CA 1
ATOM 2966 C C . ARG A 1 381 ? -2.648 1.833 -5.971 1.00 90.12 381 ARG A C 1
ATOM 2968 O O . ARG A 1 381 ? -3.089 0.852 -6.571 1.00 90.12 381 ARG A O 1
ATOM 2975 N N . PHE A 1 382 ? -1.908 1.737 -4.875 1.00 93.62 382 PHE A N 1
ATOM 2976 C CA . PHE A 1 382 ? -1.791 0.508 -4.100 1.00 93.62 382 PHE A CA 1
ATOM 2977 C C . PHE A 1 382 ? -3.148 0.154 -3.484 1.00 93.62 382 PHE A C 1
ATOM 2979 O O . PHE A 1 382 ? -3.994 1.034 -3.310 1.00 93.62 382 PHE A O 1
ATOM 2986 N N . LEU A 1 383 ? -3.365 -1.127 -3.178 1.00 89.06 383 LEU A N 1
ATOM 2987 C CA . LEU A 1 383 ? -4.643 -1.581 -2.637 1.00 89.06 383 LEU A CA 1
ATOM 2988 C C . LEU A 1 383 ? -4.902 -0.876 -1.292 1.00 89.06 383 LEU A C 1
ATOM 2990 O O . LEU A 1 383 ? -4.035 -0.816 -0.415 1.00 89.06 383 LEU A O 1
ATOM 2994 N N . GLY A 1 384 ? -6.079 -0.271 -1.175 1.00 78.31 384 GLY A N 1
ATOM 2995 C CA . GLY A 1 384 ? -6.471 0.618 -0.087 1.00 78.31 384 GLY A CA 1
ATOM 2996 C C . GLY A 1 384 ? -7.989 0.727 0.021 1.00 78.31 384 GLY A C 1
ATOM 2997 O O . GLY A 1 384 ? -8.685 0.231 -0.869 1.00 78.31 384 GLY A O 1
ATOM 2998 N N . PRO A 1 385 ? -8.505 1.393 1.071 1.00 62.81 385 PRO A N 1
ATOM 2999 C CA . PRO A 1 385 ? -9.935 1.629 1.237 1.00 62.81 385 PRO A CA 1
ATOM 3000 C C . PRO A 1 385 ? -10.537 2.252 -0.030 1.00 62.81 385 PRO A C 1
ATOM 3002 O O . PRO A 1 385 ? -10.205 3.380 -0.405 1.00 62.81 385 PRO A O 1
ATOM 3005 N N . LEU A 1 386 ? -11.404 1.500 -0.714 1.00 48.31 386 LEU A N 1
ATOM 3006 C CA . LEU A 1 386 ? -12.066 1.929 -1.946 1.00 48.31 386 LEU A CA 1
ATOM 3007 C C . LEU A 1 386 ? -13.243 2.867 -1.647 1.00 48.31 386 LEU A C 1
ATOM 3009 O O . LEU A 1 386 ? -14.375 2.524 -1.952 1.00 48.31 386 LEU A O 1
ATOM 3013 N N . HIS A 1 387 ? -12.960 4.033 -1.063 1.00 43.41 387 HIS A N 1
ATOM 3014 C CA . HIS A 1 387 ? -13.677 5.297 -1.279 1.00 43.41 387 HIS A CA 1
ATOM 3015 C C . HIS A 1 387 ? -13.006 6.420 -0.473 1.00 43.41 387 HIS A C 1
ATOM 3017 O O . HIS A 1 387 ? -12.955 6.375 0.748 1.00 43.41 387 HIS A O 1
ATOM 3023 N N . TYR A 1 388 ? -12.472 7.409 -1.196 1.00 40.84 388 TYR A N 1
ATOM 3024 C CA . TYR A 1 388 ? -12.423 8.837 -0.847 1.00 40.84 388 TYR A CA 1
ATOM 3025 C C . TYR A 1 388 ? -11.762 9.550 -2.034 1.00 40.84 388 TYR A C 1
ATOM 3027 O O . TYR A 1 388 ? -10.534 9.596 -2.114 1.00 40.84 388 TYR A O 1
ATOM 3035 N N . LEU A 1 389 ? -12.579 9.989 -3.008 1.00 36.09 389 LEU A N 1
ATOM 3036 C CA . LEU A 1 389 ? -12.228 10.937 -4.094 1.00 36.09 389 LEU A CA 1
ATOM 3037 C C . LEU A 1 389 ? -13.334 11.194 -5.130 1.00 36.09 389 LEU A C 1
ATOM 3039 O O . LEU A 1 389 ? -13.196 12.137 -5.907 1.00 36.09 389 LEU A O 1
ATOM 3043 N N . SER A 1 390 ? -14.399 10.395 -5.165 1.00 32.91 390 SER A N 1
ATOM 3044 C CA . SER A 1 390 ? -15.612 10.752 -5.906 1.00 32.91 390 SER A CA 1
ATOM 3045 C C . SER A 1 390 ? -16.674 11.244 -4.928 1.00 32.91 390 SER A C 1
ATOM 3047 O O . SER A 1 390 ? -16.805 10.684 -3.845 1.00 32.91 390 SER A O 1
ATOM 3049 N N . PHE A 1 391 ? -17.402 12.280 -5.353 1.00 30.38 391 PHE A N 1
ATOM 3050 C CA . PHE A 1 391 ? -18.479 12.979 -4.641 1.00 30.38 391 PHE A CA 1
ATOM 3051 C C . PHE A 1 391 ? -18.074 13.873 -3.446 1.00 30.38 391 PHE A C 1
ATOM 3053 O O . PHE A 1 391 ? -17.055 13.694 -2.787 1.00 30.38 391 PHE A O 1
ATOM 3060 N N . HIS A 1 392 ? -18.895 14.912 -3.247 1.00 30.38 392 HIS A N 1
ATOM 3061 C CA . HIS A 1 392 ? -18.908 15.863 -2.125 1.00 30.38 392 HIS A CA 1
ATOM 3062 C C . HIS A 1 392 ? -17.735 16.851 -1.919 1.00 30.38 392 HIS A C 1
ATOM 3064 O O . HIS A 1 392 ? -17.369 17.179 -0.795 1.00 30.38 392 HIS A O 1
ATOM 3070 N N . LEU A 1 393 ? -17.299 17.507 -3.005 1.00 32.47 393 LEU A N 1
ATOM 3071 C CA . LEU A 1 393 ? -17.075 18.969 -3.001 1.00 32.47 393 LEU A CA 1
ATOM 3072 C C . LEU A 1 393 ? -17.664 19.595 -4.288 1.00 32.47 393 LEU A C 1
ATOM 3074 O O . LEU A 1 393 ? -17.715 18.919 -5.319 1.00 32.47 393 LEU A O 1
ATOM 3078 N N . PRO A 1 394 ? -18.149 20.854 -4.258 1.00 27.14 394 PRO A N 1
ATOM 3079 C CA . PRO A 1 394 ? -18.927 21.423 -5.360 1.00 27.14 394 PRO A CA 1
ATOM 3080 C C . PRO A 1 394 ? -18.066 21.742 -6.591 1.00 27.14 394 PRO A C 1
ATOM 3082 O O . PRO A 1 394 ? -17.117 22.524 -6.520 1.00 27.14 394 PRO A O 1
ATOM 3085 N N . SER A 1 395 ? -18.444 21.189 -7.748 1.00 27.70 395 SER A N 1
ATOM 3086 C CA . SER A 1 395 ? -17.869 21.591 -9.040 1.00 27.70 395 SER A CA 1
ATOM 3087 C C . SER A 1 395 ? -18.340 22.998 -9.443 1.00 27.70 395 SER A C 1
ATOM 3089 O O . SER A 1 395 ? -19.493 23.350 -9.183 1.00 27.70 395 SER A O 1
ATOM 3091 N N . PRO A 1 396 ? -17.501 23.814 -10.109 1.00 31.47 396 PRO A N 1
ATOM 3092 C CA . PRO A 1 396 ? -17.938 25.090 -10.666 1.00 31.47 396 PRO A CA 1
ATOM 3093 C C . PRO A 1 396 ? -18.932 24.868 -11.818 1.00 31.47 396 PRO A C 1
ATOM 3095 O O . PRO A 1 396 ? -18.728 23.985 -12.648 1.00 31.47 396 PRO A O 1
ATOM 3098 N N . ASN A 1 397 ? -19.985 25.695 -11.874 1.00 32.06 397 ASN A N 1
ATOM 3099 C CA . ASN A 1 397 ? -21.099 25.584 -12.827 1.00 32.06 397 ASN A CA 1
ATOM 3100 C C . ASN A 1 397 ? -20.658 25.311 -14.280 1.00 32.06 397 ASN A C 1
ATOM 3102 O O . ASN A 1 397 ? -20.158 26.204 -14.967 1.00 32.06 397 ASN A O 1
ATOM 3106 N N . LEU A 1 398 ? -20.967 24.109 -14.764 1.00 33.00 398 LEU A N 1
ATOM 3107 C CA . LEU A 1 398 ? -21.031 23.743 -16.177 1.00 33.00 398 LEU A CA 1
ATOM 3108 C C . LEU A 1 398 ? -22.401 23.090 -16.408 1.00 33.00 398 LEU A C 1
ATOM 3110 O O . LEU A 1 398 ? -22.829 22.270 -15.603 1.00 33.00 398 LEU A O 1
ATOM 3114 N N . GLY A 1 399 ? -23.117 23.557 -17.434 1.00 29.42 399 GLY A N 1
ATOM 3115 C CA . GLY A 1 399 ? -24.574 23.398 -17.542 1.00 29.42 399 GLY A CA 1
ATOM 3116 C C . GLY A 1 399 ? -25.076 22.003 -17.924 1.00 29.42 399 GLY A C 1
ATOM 3117 O O . GLY A 1 399 ? -24.338 21.183 -18.468 1.00 29.42 399 GLY A O 1
ATOM 3118 N N . ASP A 1 400 ? -26.365 21.792 -17.660 1.00 28.34 400 ASP A N 1
ATOM 3119 C CA . ASP A 1 400 ? -27.063 20.507 -17.738 1.00 28.34 400 ASP A CA 1
ATOM 3120 C C . ASP A 1 400 ? -27.036 19.851 -19.128 1.00 28.34 400 ASP A C 1
ATOM 3122 O O . ASP A 1 400 ? -27.273 20.501 -20.150 1.00 28.34 400 ASP A O 1
ATOM 3126 N N . PHE A 1 401 ? -26.851 18.527 -19.147 1.00 29.91 401 PHE A N 1
ATOM 3127 C CA . PHE A 1 401 ? -27.164 17.659 -20.285 1.00 29.91 401 PHE A CA 1
ATOM 3128 C C . PHE A 1 401 ? -27.699 16.307 -19.783 1.00 29.91 401 PHE A C 1
ATOM 3130 O O . PHE A 1 401 ? -26.931 15.406 -19.449 1.00 29.91 401 PHE A O 1
ATOM 3137 N N . ASP A 1 402 ? -29.026 16.170 -19.748 1.00 28.28 402 ASP A N 1
ATOM 3138 C CA . ASP A 1 402 ? -29.721 14.931 -19.380 1.00 28.28 402 ASP A CA 1
ATOM 3139 C C . ASP A 1 402 ? -29.449 13.776 -20.358 1.00 28.28 402 ASP A C 1
ATOM 3141 O O . ASP A 1 402 ? -29.603 13.926 -21.574 1.00 28.28 402 ASP A O 1
ATOM 3145 N N . LEU A 1 403 ? -29.194 12.577 -19.820 1.00 28.50 403 LEU A N 1
ATOM 3146 C CA . LEU A 1 403 ? -29.412 11.299 -20.508 1.00 28.50 403 LEU A CA 1
ATOM 3147 C C . LEU A 1 403 ? -30.010 10.263 -19.529 1.00 28.50 403 LEU A C 1
ATOM 3149 O O . LEU A 1 403 ? -29.534 10.152 -18.400 1.00 28.50 403 LEU A O 1
ATOM 3153 N N . PRO A 1 404 ? -31.054 9.503 -19.923 1.00 29.88 404 PRO A N 1
ATOM 3154 C CA . PRO A 1 404 ? -31.841 8.695 -18.990 1.00 29.88 404 PRO A CA 1
ATOM 3155 C C . PRO A 1 404 ? -31.230 7.324 -18.658 1.00 29.88 404 PRO A C 1
ATOM 3157 O O . PRO A 1 404 ? -30.633 6.654 -19.501 1.00 29.88 404 PRO A O 1
ATOM 3160 N N . VAL A 1 405 ? -31.474 6.877 -17.423 1.00 30.81 405 VAL A N 1
ATOM 3161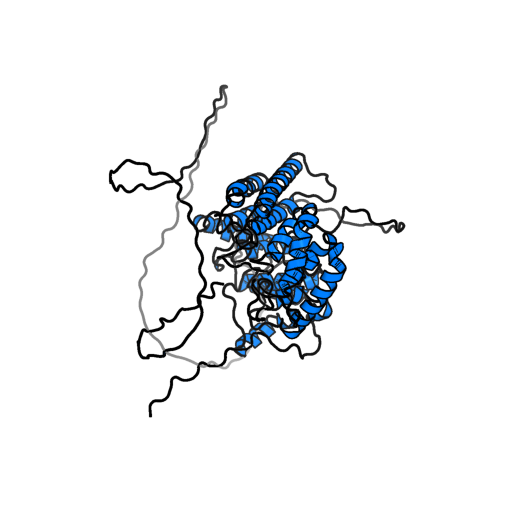 C CA . VAL A 1 405 ? -31.046 5.584 -16.863 1.00 30.81 405 VAL A CA 1
ATOM 3162 C C . VAL A 1 405 ? -32.036 4.461 -17.203 1.00 30.81 405 VAL A C 1
ATOM 3164 O O . VAL A 1 405 ? -33.247 4.671 -17.205 1.00 30.81 405 VAL A O 1
ATOM 3167 N N . HIS A 1 406 ? -31.533 3.235 -17.382 1.00 28.42 406 HIS A N 1
ATOM 3168 C CA . HIS A 1 406 ? -32.328 2.012 -17.232 1.00 28.42 406 HIS A CA 1
ATOM 3169 C C . HIS A 1 406 ? -31.521 0.918 -16.513 1.00 28.42 406 HIS A C 1
ATOM 3171 O O . HIS A 1 406 ? -30.529 0.424 -17.044 1.00 28.42 406 HIS A O 1
ATOM 3177 N N . LEU A 1 407 ? -31.987 0.511 -15.328 1.00 29.11 407 LEU A N 1
ATOM 3178 C CA . LEU A 1 407 ? -31.490 -0.640 -14.565 1.00 29.11 407 LEU A CA 1
ATOM 3179 C C . LEU A 1 407 ? -32.630 -1.664 -14.367 1.00 29.11 407 LEU A C 1
ATOM 3181 O O . LEU A 1 407 ? -33.771 -1.248 -14.146 1.00 29.11 407 LEU A O 1
ATOM 3185 N N . PRO A 1 408 ? -32.368 -2.983 -14.455 1.00 29.98 408 PRO A N 1
ATOM 3186 C CA . PRO A 1 408 ? -33.356 -4.026 -14.173 1.00 29.98 408 PRO A CA 1
ATOM 3187 C C . PRO A 1 408 ? -33.442 -4.366 -12.671 1.00 29.98 408 PRO A C 1
ATOM 3189 O O . PRO A 1 408 ? -32.468 -4.244 -11.934 1.00 29.98 408 PRO A O 1
ATOM 3192 N N . SER A 1 409 ? -34.613 -4.823 -12.219 1.00 28.70 409 SER A N 1
ATOM 3193 C CA . SER A 1 409 ? -34.888 -5.158 -10.810 1.00 28.70 409 SER A CA 1
ATOM 3194 C C . SER A 1 409 ? -34.290 -6.507 -10.352 1.00 28.70 409 SER A C 1
ATOM 3196 O O . SER A 1 409 ? -34.158 -7.419 -11.173 1.00 28.70 409 SER A O 1
ATOM 3198 N N . PRO A 1 410 ? -33.995 -6.679 -9.045 1.00 31.70 410 PRO A N 1
ATOM 3199 C CA . PRO A 1 410 ? -33.440 -7.918 -8.489 1.00 31.70 410 PRO A CA 1
ATOM 3200 C C . PRO A 1 410 ? -34.444 -9.088 -8.433 1.00 31.70 410 PRO A C 1
ATOM 3202 O O . PRO A 1 410 ? -35.661 -8.902 -8.478 1.00 31.70 410 PRO A O 1
ATOM 3205 N N . GLN A 1 411 ? -33.911 -10.307 -8.294 1.00 30.52 411 GLN A N 1
ATOM 3206 C CA . GLN A 1 411 ? -34.658 -11.559 -8.085 1.00 30.52 411 GLN A CA 1
ATOM 3207 C C . GLN A 1 411 ? -34.595 -12.011 -6.606 1.00 30.52 411 GLN A C 1
ATOM 3209 O O . GLN A 1 411 ? -33.628 -11.681 -5.918 1.00 30.52 411 GLN A O 1
ATOM 3214 N N . PRO A 1 412 ? -35.596 -12.759 -6.098 1.00 31.89 412 PRO A N 1
ATOM 3215 C CA . PRO A 1 412 ? -35.647 -13.217 -4.705 1.00 31.89 412 PRO A CA 1
ATOM 3216 C C . PRO A 1 412 ? -34.694 -14.400 -4.404 1.00 31.89 412 PRO A C 1
ATOM 3218 O O . PRO A 1 412 ? -34.286 -15.111 -5.325 1.00 31.89 412 PRO A O 1
ATOM 3221 N N . PRO A 1 413 ? -34.353 -14.644 -3.120 1.00 30.31 413 PRO A N 1
ATOM 3222 C CA . PRO A 1 413 ? -33.365 -15.648 -2.714 1.00 30.31 413 PRO A CA 1
ATOM 3223 C C . PRO A 1 413 ? -33.855 -17.102 -2.841 1.00 30.31 413 PRO A C 1
ATOM 3225 O O . PRO A 1 413 ? -35.050 -17.388 -2.772 1.00 30.31 413 PRO A O 1
ATOM 3228 N N . ILE A 1 414 ? -32.900 -18.031 -2.968 1.00 29.59 414 ILE A N 1
ATOM 3229 C CA . ILE A 1 414 ? -33.128 -19.483 -3.050 1.00 29.59 414 ILE A CA 1
ATOM 3230 C C . ILE A 1 414 ? -32.789 -20.144 -1.707 1.00 29.59 414 ILE A C 1
ATOM 3232 O O . ILE A 1 414 ? -31.700 -19.950 -1.170 1.00 29.59 414 ILE A O 1
ATOM 3236 N N . GLU A 1 415 ? -33.697 -20.971 -1.185 1.00 28.66 415 GLU A N 1
ATOM 3237 C CA . GLU A 1 415 ? -33.459 -21.769 0.022 1.00 28.66 415 GLU A CA 1
ATOM 3238 C C . GLU A 1 415 ? -32.668 -23.063 -0.260 1.00 28.66 415 GLU A C 1
ATOM 3240 O O . GLU A 1 415 ? -32.922 -23.774 -1.229 1.00 28.66 415 GLU A O 1
ATOM 3245 N N . GLN A 1 416 ? -31.744 -23.373 0.656 1.00 29.34 416 GLN A N 1
ATOM 3246 C CA . GLN A 1 416 ? -31.229 -24.700 1.040 1.00 29.34 416 GLN A CA 1
ATOM 3247 C C . GLN A 1 416 ? -31.298 -25.846 0.003 1.00 29.34 416 GLN A C 1
ATOM 3249 O O . GLN A 1 416 ? -32.298 -26.559 -0.101 1.00 29.34 416 GLN A O 1
ATOM 3254 N N . LEU A 1 417 ? -30.157 -26.172 -0.618 1.00 28.59 417 LEU A N 1
ATOM 3255 C CA . LEU A 1 417 ? -29.942 -27.466 -1.280 1.00 28.59 417 LEU A CA 1
ATOM 3256 C C . LEU A 1 417 ? -28.934 -28.325 -0.509 1.00 28.59 417 LEU A C 1
ATOM 3258 O O . LEU A 1 417 ? -27.861 -27.868 -0.125 1.00 28.59 417 LEU A O 1
ATOM 3262 N N . THR A 1 418 ? -29.293 -29.591 -0.280 1.00 29.58 418 THR A N 1
ATOM 3263 C CA . THR A 1 418 ? -28.491 -30.554 0.488 1.00 29.58 418 THR A CA 1
ATOM 3264 C C . THR A 1 418 ? -27.688 -31.499 -0.408 1.00 29.58 418 THR A C 1
ATOM 3266 O O . THR A 1 418 ? -28.095 -31.879 -1.505 1.00 29.58 418 THR A O 1
ATOM 3269 N N . TYR A 1 419 ? -26.512 -31.881 0.084 1.00 25.94 419 TYR A N 1
ATOM 3270 C CA . TYR A 1 419 ? -25.485 -32.640 -0.629 1.00 25.94 419 TYR A CA 1
ATOM 3271 C C . TYR A 1 419 ? -25.821 -34.140 -0.740 1.00 25.94 419 TYR A C 1
ATOM 3273 O O . TYR A 1 419 ? -25.860 -34.832 0.277 1.00 25.94 419 TYR A O 1
ATOM 3281 N N . GLN A 1 420 ? -25.965 -34.679 -1.961 1.00 28.25 420 GLN A N 1
ATOM 3282 C CA . GLN A 1 420 ? -25.820 -36.120 -2.244 1.00 28.25 420 GLN A CA 1
ATOM 3283 C C . GLN A 1 420 ? -25.150 -36.400 -3.603 1.00 28.25 420 GLN A C 1
ATOM 3285 O O . GLN A 1 420 ? -25.188 -35.598 -4.533 1.00 28.25 420 GLN A O 1
ATOM 3290 N N . LYS A 1 421 ? -24.474 -37.555 -3.687 1.00 29.86 421 LYS A N 1
ATOM 3291 C CA . LYS A 1 421 ? -23.491 -37.896 -4.730 1.00 29.86 421 LYS A CA 1
ATOM 3292 C C . LYS A 1 421 ? -24.133 -38.424 -6.020 1.00 29.86 421 LYS A C 1
ATOM 3294 O O . LYS A 1 421 ? -25.065 -39.223 -5.977 1.00 29.86 421 LYS A O 1
ATOM 3299 N N . ARG A 1 422 ? -23.545 -38.084 -7.176 1.00 28.48 422 ARG A N 1
ATOM 3300 C CA . ARG A 1 422 ? -23.832 -38.754 -8.460 1.00 28.48 422 ARG A CA 1
ATOM 3301 C C . ARG A 1 422 ? -23.307 -40.194 -8.450 1.00 28.48 422 ARG A C 1
ATOM 3303 O O . ARG A 1 422 ? -22.112 -40.408 -8.277 1.00 28.48 422 ARG A O 1
ATOM 3310 N N . ALA A 1 423 ? -24.173 -41.156 -8.762 1.00 26.48 423 ALA A N 1
ATOM 3311 C CA . ALA A 1 423 ? -23.785 -42.491 -9.210 1.00 26.48 423 ALA A CA 1
ATOM 3312 C C . ALA A 1 423 ? -24.828 -43.042 -10.198 1.00 26.48 423 ALA A C 1
ATOM 3314 O O . ALA A 1 423 ? -26.023 -42.877 -9.984 1.00 26.48 423 ALA A O 1
ATOM 3315 N N . ALA A 1 424 ? -24.350 -43.704 -11.257 1.00 26.72 424 ALA A N 1
ATOM 3316 C CA . ALA A 1 424 ? -25.108 -44.483 -12.245 1.00 26.72 424 ALA A CA 1
ATOM 3317 C C . ALA A 1 424 ? -26.346 -43.829 -12.912 1.00 26.72 424 ALA A C 1
ATOM 3319 O O . ALA A 1 424 ? -27.443 -43.828 -12.358 1.00 26.72 424 ALA A O 1
ATOM 3320 N N . ARG A 1 425 ? -26.217 -43.505 -14.210 1.00 28.41 425 ARG A N 1
ATOM 3321 C CA . ARG A 1 425 ? -26.927 -44.216 -15.305 1.00 28.41 425 ARG A CA 1
ATOM 3322 C C . ARG A 1 425 ? -26.648 -43.592 -16.676 1.00 28.41 425 ARG A C 1
ATOM 3324 O O . ARG A 1 425 ? -26.877 -42.408 -16.877 1.00 28.41 425 ARG A O 1
ATOM 3331 N N . ASN A 1 426 ? -26.289 -44.440 -17.637 1.00 26.66 426 ASN A N 1
ATOM 3332 C CA . ASN A 1 426 ? -26.923 -44.462 -18.956 1.00 26.66 426 ASN A CA 1
ATOM 3333 C C . ASN A 1 426 ? -26.683 -45.841 -19.581 1.00 26.66 426 ASN A C 1
ATOM 3335 O O . ASN A 1 426 ? -25.540 -46.261 -19.729 1.00 26.66 426 ASN A O 1
ATOM 3339 N N . ASN A 1 427 ? -27.762 -46.576 -19.861 1.00 27.64 427 ASN A N 1
ATOM 3340 C CA . ASN A 1 427 ? -27.713 -47.907 -20.470 1.00 27.64 427 ASN A CA 1
ATOM 3341 C C . ASN A 1 427 ? -29.093 -48.259 -21.057 1.00 27.64 427 ASN A C 1
ATOM 3343 O O . ASN A 1 427 ? -30.032 -48.506 -20.304 1.00 27.64 427 ASN A O 1
ATOM 3347 N N . THR A 1 428 ? -29.231 -48.224 -22.381 1.00 31.11 428 THR A N 1
ATOM 3348 C CA . THR A 1 428 ? -30.383 -48.708 -23.177 1.00 31.11 428 THR A CA 1
ATOM 3349 C C . THR A 1 428 ? -29.919 -48.847 -24.645 1.00 31.11 428 THR A C 1
ATOM 3351 O O . THR A 1 428 ? -28.942 -48.195 -25.016 1.00 31.11 428 THR A O 1
ATOM 3354 N N . PRO A 1 429 ? -30.475 -49.780 -25.449 1.00 41.22 429 PRO A N 1
ATOM 3355 C CA . PRO A 1 429 ? -29.564 -50.749 -26.065 1.00 41.22 429 PRO A CA 1
ATOM 3356 C C . PRO A 1 429 ? -29.817 -51.095 -27.549 1.00 41.22 429 PRO A C 1
ATOM 3358 O O . PRO A 1 429 ? -30.819 -50.716 -28.140 1.00 41.22 429 PRO A O 1
ATOM 3361 N N . CYS A 1 430 ? -28.924 -51.945 -28.073 1.00 26.53 430 CYS A N 1
ATOM 3362 C CA . CYS A 1 430 ? -29.122 -52.900 -29.176 1.00 26.53 430 CYS A CA 1
ATOM 3363 C C . CYS A 1 430 ? -29.590 -52.394 -30.557 1.00 26.53 430 CYS A C 1
ATOM 3365 O O . CYS A 1 430 ? -30.765 -52.143 -30.780 1.00 26.53 430 CYS A O 1
ATOM 3367 N N . HIS A 1 431 ? -28.716 -52.573 -31.553 1.00 30.11 431 HIS A N 1
ATOM 3368 C CA . HIS A 1 431 ? -29.009 -53.478 -32.676 1.00 30.11 431 HIS A CA 1
ATOM 3369 C C . HIS A 1 431 ? -27.714 -54.161 -33.155 1.00 30.11 431 HIS A C 1
ATOM 3371 O O . HIS A 1 431 ? -26.617 -53.745 -32.785 1.00 30.11 431 HIS A O 1
ATOM 3377 N N . SER A 1 432 ? -27.832 -55.260 -33.903 1.00 28.53 432 SER A N 1
ATOM 3378 C CA . SER A 1 432 ? -26.737 -56.189 -34.219 1.00 28.53 432 SER A CA 1
ATOM 3379 C C . SER A 1 432 ? -26.624 -56.483 -35.717 1.00 28.53 432 SER A C 1
ATOM 3381 O O . SER A 1 432 ? -27.654 -56.663 -36.352 1.00 28.53 432 SER A O 1
ATOM 3383 N N . THR A 1 433 ? -25.389 -56.637 -36.231 1.00 28.31 433 THR A N 1
ATOM 3384 C CA . THR A 1 433 ? -24.992 -57.698 -37.196 1.00 28.31 433 THR A CA 1
ATOM 3385 C C . THR A 1 433 ? -23.481 -57.710 -37.523 1.00 28.31 433 THR A C 1
ATOM 3387 O O . THR A 1 433 ? -22.980 -56.790 -38.155 1.00 28.31 433 THR A O 1
ATOM 3390 N N . SER A 1 434 ? -22.818 -58.818 -37.154 1.00 27.34 434 SER A N 1
ATOM 3391 C CA . SER A 1 434 ? -21.797 -59.602 -37.902 1.00 27.34 434 SER A CA 1
ATOM 3392 C C . SER A 1 434 ? -20.457 -59.044 -38.463 1.00 27.34 434 SER A C 1
ATOM 3394 O O . SER A 1 434 ? -20.401 -58.051 -39.177 1.00 27.34 434 SER A O 1
ATOM 3396 N N . THR A 1 435 ? -19.446 -59.932 -38.337 1.00 27.70 435 THR A N 1
ATOM 3397 C CA . THR A 1 435 ? -18.300 -60.271 -39.241 1.00 27.70 435 THR A CA 1
ATOM 3398 C C . THR A 1 435 ? -16.969 -59.481 -39.262 1.00 27.70 435 THR A C 1
ATOM 3400 O O . THR A 1 435 ? -16.904 -58.398 -39.822 1.00 27.70 435 THR A O 1
ATOM 3403 N N . SER A 1 436 ? -15.890 -60.193 -38.848 1.00 26.61 436 SER A N 1
ATOM 3404 C CA . SER A 1 436 ? -14.444 -60.109 -39.236 1.00 26.61 436 SER A CA 1
ATOM 3405 C C . SER A 1 436 ? -13.660 -58.793 -39.023 1.00 26.61 436 SER A C 1
ATOM 3407 O O . SER A 1 436 ? -14.189 -57.727 -39.286 1.00 26.61 436 SER A O 1
ATOM 3409 N N . SER A 1 437 ? -12.375 -58.773 -38.625 1.00 28.94 437 SER A N 1
ATOM 3410 C CA . SER A 1 437 ? -11.363 -59.796 -38.235 1.00 28.94 437 SER A CA 1
ATOM 3411 C C . SER A 1 437 ? -10.376 -59.158 -37.212 1.00 28.94 437 SER A C 1
ATOM 3413 O O . SER A 1 437 ? -10.288 -57.939 -37.160 1.00 28.94 437 SER A O 1
ATOM 3415 N N . ALA A 1 438 ? -9.727 -59.854 -36.261 1.00 28.00 438 ALA A N 1
ATOM 3416 C CA . ALA A 1 438 ? -8.482 -60.651 -36.395 1.00 28.00 438 ALA A CA 1
ATOM 3417 C C . ALA A 1 438 ? -7.384 -59.936 -37.237 1.00 28.00 438 ALA A C 1
ATOM 3419 O O . ALA A 1 438 ? -7.705 -59.496 -38.339 1.00 28.00 438 ALA A O 1
ATOM 3420 N N . VAL A 1 439 ? -6.100 -59.782 -36.858 1.00 28.92 439 VAL A N 1
ATOM 3421 C CA . VAL A 1 439 ? -5.178 -60.321 -35.806 1.00 28.92 439 VAL A CA 1
ATOM 3422 C C . VAL A 1 439 ? -4.099 -59.220 -35.547 1.00 28.92 439 VAL A C 1
ATOM 3424 O O . VAL A 1 439 ? -3.886 -58.435 -36.466 1.00 28.92 439 VAL A O 1
ATOM 3427 N N . SER A 1 440 ? -3.364 -59.037 -34.432 1.00 29.00 440 SER A N 1
ATOM 3428 C CA . SER A 1 440 ? -3.096 -59.743 -33.146 1.00 29.00 440 SER A CA 1
ATOM 3429 C C . SER A 1 440 ? -3.335 -58.785 -31.935 1.00 29.00 440 SER A C 1
ATOM 3431 O O . SER A 1 440 ? -4.094 -57.837 -32.112 1.00 29.00 440 SER A O 1
ATOM 3433 N N . GLN A 1 441 ? -2.888 -58.906 -30.663 1.00 26.56 441 GLN A N 1
ATOM 3434 C CA . GLN A 1 441 ? -1.996 -59.774 -29.842 1.00 26.56 441 GLN A CA 1
ATOM 3435 C C . GLN A 1 441 ? -0.448 -59.576 -29.883 1.00 26.56 441 GLN A C 1
ATOM 3437 O O . GLN A 1 441 ? 0.197 -59.937 -30.861 1.00 26.56 441 GLN A O 1
ATOM 3442 N N . GLU A 1 442 ? 0.164 -59.135 -28.771 1.00 27.75 442 GLU A N 1
ATOM 3443 C CA . GLU A 1 442 ? 1.508 -59.572 -28.323 1.00 27.75 442 GLU A CA 1
ATOM 3444 C C . GLU A 1 442 ? 1.589 -59.558 -26.776 1.00 27.75 442 GLU A C 1
ATOM 3446 O O . GLU A 1 442 ? 0.815 -58.863 -26.116 1.00 27.75 442 GLU A O 1
ATOM 3451 N N . GLU A 1 443 ? 2.437 -60.423 -26.209 1.00 29.84 443 GLU A N 1
ATOM 3452 C CA . GLU A 1 443 ? 2.319 -61.016 -24.865 1.00 29.84 443 GLU A CA 1
ATOM 3453 C C . GLU A 1 443 ? 3.668 -61.651 -24.436 1.00 29.84 443 GLU A C 1
ATOM 3455 O O . GLU A 1 443 ? 4.424 -62.064 -25.310 1.00 29.84 443 GLU A O 1
ATOM 3460 N N . ASN A 1 444 ? 4.057 -61.842 -23.162 1.00 29.23 444 ASN A N 1
ATOM 3461 C CA . ASN A 1 444 ? 3.527 -61.493 -21.822 1.00 29.23 444 ASN A CA 1
ATOM 3462 C C . ASN A 1 444 ? 4.694 -61.692 -20.789 1.00 29.23 444 ASN A C 1
ATOM 3464 O O . ASN A 1 444 ? 5.832 -61.887 -21.214 1.00 29.23 444 ASN A O 1
ATOM 3468 N N . LEU A 1 445 ? 4.408 -61.793 -19.475 1.00 28.27 445 LEU A N 1
ATOM 3469 C CA . LEU A 1 445 ? 5.282 -62.283 -18.371 1.00 28.27 445 LEU A CA 1
ATOM 3470 C C . LEU A 1 445 ? 6.333 -61.284 -17.822 1.00 28.27 445 LEU A C 1
ATOM 3472 O O . LEU A 1 445 ? 6.891 -60.491 -18.569 1.00 28.27 445 LEU A O 1
ATOM 3476 N N . LEU A 1 446 ? 6.684 -61.261 -16.524 1.00 27.17 446 LEU A N 1
ATOM 3477 C CA . LEU A 1 446 ? 6.357 -62.086 -15.326 1.00 27.17 446 LEU A CA 1
ATOM 3478 C C . LEU A 1 446 ? 5.662 -61.185 -14.245 1.00 27.17 446 LEU A C 1
ATOM 3480 O O . LEU A 1 446 ? 5.627 -59.975 -14.437 1.00 27.17 446 LEU A O 1
ATOM 3484 N N . ALA A 1 447 ? 4.987 -61.598 -13.152 1.00 27.34 447 ALA A N 1
ATOM 3485 C CA . ALA A 1 447 ? 5.123 -62.691 -12.158 1.00 27.34 447 ALA A CA 1
ATOM 3486 C C . ALA A 1 447 ? 6.366 -62.551 -11.236 1.00 27.34 447 ALA A C 1
ATOM 3488 O O . ALA A 1 447 ? 7.456 -62.287 -11.725 1.00 27.34 447 ALA A O 1
ATOM 3489 N N . GLU A 1 448 ? 6.339 -62.691 -9.902 1.00 29.75 448 GLU A N 1
ATOM 3490 C CA . GLU A 1 448 ? 5.312 -62.913 -8.845 1.00 29.75 448 GLU A CA 1
ATOM 3491 C C . GLU A 1 448 ? 5.827 -62.162 -7.554 1.00 29.75 448 GLU A C 1
ATOM 3493 O O . GLU A 1 448 ? 6.782 -61.400 -7.680 1.00 29.75 448 GLU A O 1
ATOM 3498 N N . SER A 1 449 ? 5.322 -62.209 -6.304 1.00 26.92 449 SER A N 1
ATOM 3499 C CA . SER A 1 449 ? 4.444 -63.153 -5.587 1.00 26.92 449 SER A CA 1
ATOM 3500 C C . SER A 1 449 ? 3.696 -62.541 -4.374 1.00 26.92 449 SER A C 1
ATOM 3502 O O . SER A 1 449 ? 4.245 -61.678 -3.697 1.00 26.92 449 SER A O 1
ATOM 3504 N N . LEU A 1 450 ? 2.510 -63.084 -4.055 1.00 28.61 450 LEU A N 1
ATOM 3505 C CA . LEU A 1 450 ? 2.056 -63.686 -2.763 1.00 28.61 450 LEU A CA 1
ATOM 3506 C C . LEU A 1 450 ? 2.609 -63.138 -1.402 1.00 28.61 450 LEU A C 1
ATOM 3508 O O . LEU A 1 450 ? 3.814 -62.984 -1.250 1.00 28.61 450 LEU A O 1
ATOM 3512 N N . LEU A 1 451 ? 1.836 -62.962 -0.305 1.00 27.94 451 LEU A N 1
ATOM 3513 C CA . LEU A 1 451 ? 0.462 -63.408 0.045 1.00 27.94 451 LEU A CA 1
ATOM 3514 C C . LEU A 1 451 ? -0.202 -62.566 1.191 1.00 27.94 451 LEU A C 1
ATOM 3516 O O . LEU A 1 451 ? 0.423 -61.680 1.762 1.00 27.94 451 LEU A O 1
ATOM 3520 N N . ALA A 1 452 ? -1.475 -62.875 1.503 1.00 28.16 452 ALA A N 1
ATOM 3521 C CA . ALA A 1 452 ? -2.458 -62.228 2.414 1.00 28.16 452 ALA A CA 1
ATOM 3522 C C . ALA A 1 452 ? -2.011 -61.927 3.882 1.00 28.16 452 ALA A C 1
ATOM 3524 O O . ALA A 1 452 ? -1.013 -62.468 4.343 1.00 28.16 452 ALA A O 1
ATOM 3525 N N . VAL A 1 453 ? -2.700 -61.092 4.694 1.00 29.08 453 VAL A N 1
ATOM 3526 C CA . VAL A 1 453 ? -4.026 -61.310 5.358 1.00 29.08 453 VAL A CA 1
ATOM 3527 C C . VAL A 1 453 ? -4.630 -59.988 5.912 1.00 29.08 453 VAL A C 1
ATOM 3529 O O . VAL A 1 453 ? -3.894 -59.063 6.237 1.00 29.08 453 VAL A O 1
ATOM 3532 N N . SER A 1 454 ? -5.964 -59.908 6.071 1.00 29.88 454 SER A N 1
ATOM 3533 C CA . SER A 1 454 ? -6.719 -58.743 6.601 1.00 29.88 454 SER A CA 1
ATOM 3534 C C . SER A 1 454 ? -7.306 -58.939 8.017 1.00 29.88 454 SER A C 1
ATOM 3536 O O . SER A 1 454 ? -7.645 -60.065 8.381 1.00 29.88 454 SER A O 1
ATOM 3538 N N . PRO A 1 455 ? -7.576 -57.842 8.754 1.00 36.19 455 PRO A N 1
ATOM 3539 C CA . PRO A 1 455 ? -8.671 -57.738 9.731 1.00 36.19 455 PRO A CA 1
ATOM 3540 C C . PRO A 1 455 ? -9.716 -56.642 9.355 1.00 36.19 455 PRO A C 1
ATOM 3542 O O . PRO A 1 455 ? -9.465 -55.861 8.437 1.00 36.19 455 PRO A O 1
ATOM 3545 N N . PRO A 1 456 ? -10.911 -56.599 9.994 1.00 39.78 456 PRO A N 1
ATOM 3546 C CA . PRO A 1 456 ? -12.103 -55.935 9.437 1.00 39.78 456 PRO A CA 1
ATOM 3547 C C . PRO A 1 456 ? -12.446 -54.544 10.012 1.00 39.78 456 PRO A C 1
ATOM 3549 O O . PRO A 1 456 ? -11.948 -54.138 11.060 1.00 39.78 456 PRO A O 1
ATOM 3552 N N . ALA A 1 457 ? -13.388 -53.859 9.351 1.00 32.94 457 ALA A N 1
ATOM 3553 C CA . ALA A 1 457 ? -14.052 -52.641 9.830 1.00 32.94 457 ALA A CA 1
ATOM 3554 C C . ALA A 1 457 ? -15.377 -52.938 10.580 1.00 32.94 457 ALA A C 1
ATOM 3556 O O . ALA A 1 457 ? -16.007 -53.964 10.306 1.00 32.94 457 ALA A O 1
ATOM 3557 N N . PRO A 1 458 ? -15.834 -52.046 11.484 1.00 34.25 458 PRO A N 1
ATOM 3558 C CA . PRO A 1 458 ? -17.188 -52.048 12.045 1.00 34.25 458 PRO A CA 1
ATOM 3559 C C . PRO A 1 458 ? -18.157 -51.129 11.267 1.00 34.25 458 PRO A C 1
ATOM 3561 O O . PRO A 1 458 ? -17.738 -50.132 10.684 1.00 34.25 458 PRO A O 1
ATOM 3564 N N . ASP A 1 459 ? -19.455 -51.440 11.326 1.00 30.02 459 ASP A N 1
ATOM 3565 C CA . ASP A 1 459 ? -20.580 -50.670 10.745 1.00 30.02 459 ASP A CA 1
ATOM 3566 C C . ASP A 1 459 ? -21.676 -50.458 11.849 1.00 30.02 459 ASP A C 1
ATOM 3568 O O . ASP A 1 459 ? -21.399 -50.799 13.007 1.00 30.02 459 ASP A O 1
ATOM 3572 N N . PRO A 1 460 ? -22.864 -49.836 11.650 1.00 41.22 460 PRO A N 1
ATOM 3573 C CA . PRO A 1 460 ? -23.305 -48.763 12.550 1.00 41.22 460 PRO A CA 1
ATOM 3574 C C . PRO A 1 460 ? -24.584 -49.066 13.362 1.00 41.22 460 PRO A C 1
ATOM 3576 O O . PRO A 1 460 ? -25.346 -49.981 13.053 1.00 41.22 460 PRO A O 1
ATOM 3579 N N . PHE A 1 461 ? -24.881 -48.236 14.375 1.00 25.52 461 PHE A N 1
ATOM 3580 C CA . PHE A 1 461 ? -26.084 -48.374 15.217 1.00 25.52 461 PHE A CA 1
ATOM 3581 C C . PHE A 1 461 ? -26.953 -47.103 15.328 1.00 25.52 461 PHE A C 1
ATOM 3583 O O . PHE A 1 461 ? -26.724 -46.226 16.152 1.00 25.52 461 PHE A O 1
ATOM 3590 N N . ILE A 1 462 ? -27.971 -47.067 14.462 1.00 27.55 462 ILE A N 1
ATOM 3591 C CA . ILE A 1 462 ? -29.410 -46.812 14.710 1.00 27.55 462 ILE A CA 1
ATOM 3592 C C . ILE A 1 462 ? -29.848 -45.815 15.819 1.00 27.55 462 ILE A C 1
ATOM 3594 O O . ILE A 1 462 ? -29.546 -45.948 17.000 1.00 27.55 462 ILE A O 1
ATOM 3598 N N . LEU A 1 463 ? -30.746 -44.907 15.408 1.00 26.45 463 LEU A N 1
ATOM 3599 C CA . LEU A 1 463 ? -31.545 -43.959 16.206 1.00 26.45 463 LEU A CA 1
ATOM 3600 C C . LEU A 1 463 ? -32.439 -44.589 17.296 1.00 26.45 463 LEU A C 1
ATOM 3602 O O . LEU A 1 463 ? -33.096 -45.600 17.053 1.00 26.45 463 LEU A O 1
ATOM 3606 N N . GLN A 1 464 ? -32.689 -43.837 18.378 1.00 27.06 464 GLN A N 1
ATOM 3607 C CA . GLN A 1 464 ? -34.005 -43.817 19.043 1.00 27.06 464 GLN A CA 1
ATOM 3608 C C . GLN A 1 464 ? -34.446 -42.392 19.424 1.00 27.06 464 GLN A C 1
ATOM 3610 O O . GLN A 1 464 ? -33.668 -41.592 19.936 1.00 27.06 464 GLN A O 1
ATOM 3615 N N . HIS A 1 465 ? -35.729 -42.088 19.198 1.00 26.88 465 HIS A N 1
ATOM 3616 C CA . HIS A 1 465 ? -36.403 -40.879 19.683 1.00 26.88 465 HIS A CA 1
ATOM 3617 C C . HIS A 1 465 ? -37.079 -41.134 21.035 1.00 26.88 465 HIS A C 1
ATOM 3619 O O . HIS A 1 465 ? -37.751 -42.149 21.187 1.00 26.88 465 HIS A O 1
ATOM 3625 N N . HIS A 1 466 ? -37.108 -40.128 21.914 1.00 25.97 466 HIS A N 1
ATOM 3626 C CA . HIS A 1 466 ? -38.217 -39.939 22.859 1.00 25.97 466 HIS A CA 1
ATOM 3627 C C . HIS A 1 466 ? -38.633 -38.457 22.936 1.00 25.97 466 HIS A C 1
ATOM 3629 O O . HIS A 1 466 ? -37.857 -37.558 22.620 1.00 25.97 466 HIS A O 1
ATOM 3635 N N . ARG A 1 467 ? -39.905 -38.204 23.277 1.00 25.59 467 ARG A N 1
ATOM 3636 C CA . ARG A 1 467 ? -40.568 -36.882 23.243 1.00 25.59 467 ARG A CA 1
ATOM 3637 C C . ARG A 1 467 ? -40.931 -36.373 24.647 1.00 25.59 467 ARG A C 1
ATOM 3639 O O . ARG A 1 467 ? -41.195 -37.182 25.530 1.00 25.59 467 ARG A O 1
ATOM 3646 N N . CYS A 1 468 ? -41.203 -35.059 24.720 1.00 21.84 468 CYS A N 1
ATOM 3647 C CA . CYS A 1 468 ? -42.076 -34.379 25.703 1.00 21.84 468 CYS A CA 1
ATOM 3648 C C . CYS A 1 468 ? -41.509 -34.195 27.140 1.00 21.84 468 CYS A C 1
ATOM 3650 O O . CYS A 1 468 ? -40.728 -35.010 27.600 1.00 21.84 468 CYS A O 1
ATOM 3652 N N . ARG A 1 469 ? -41.857 -33.144 27.915 1.00 25.83 469 ARG A N 1
ATOM 3653 C CA . ARG A 1 469 ? -42.879 -32.063 27.782 1.00 25.83 469 ARG A CA 1
ATOM 3654 C C . ARG A 1 469 ? -42.315 -30.663 28.139 1.00 25.83 469 ARG A C 1
ATOM 3656 O O . ARG A 1 469 ? -41.306 -30.563 28.822 1.00 25.83 469 ARG A O 1
ATOM 3663 N N . ARG A 1 470 ? -43.034 -29.591 27.760 1.00 27.70 470 ARG A N 1
ATOM 3664 C CA . ARG A 1 470 ? -42.931 -28.242 28.380 1.00 27.70 470 ARG A CA 1
ATOM 3665 C C . ARG A 1 470 ? -43.581 -28.231 29.780 1.00 27.70 470 ARG A C 1
ATOM 3667 O O . ARG A 1 470 ? -44.438 -29.079 30.039 1.00 27.70 470 ARG A O 1
ATOM 3674 N N . PRO A 1 471 ? -43.274 -27.229 30.626 1.00 27.72 471 PRO A N 1
ATOM 3675 C CA . PRO A 1 471 ? -44.257 -26.144 30.799 1.00 27.72 471 PRO A CA 1
ATOM 3676 C C . PRO A 1 471 ? -43.673 -24.709 30.722 1.00 27.72 471 PRO A C 1
ATOM 3678 O O . PRO A 1 471 ? -42.471 -24.500 30.618 1.00 27.72 471 PRO A O 1
ATOM 3681 N N . ARG A 1 472 ? -44.575 -23.720 30.752 1.00 27.53 472 ARG A N 1
ATOM 3682 C CA . ARG A 1 472 ? -44.389 -22.258 30.925 1.00 27.53 472 ARG A CA 1
ATOM 3683 C C . ARG A 1 472 ? -45.474 -21.790 31.926 1.00 27.53 472 ARG A C 1
ATOM 3685 O O . ARG A 1 472 ? -46.468 -22.509 32.043 1.00 27.53 472 ARG A O 1
ATOM 3692 N N . PRO A 1 473 ? -45.448 -20.550 32.448 1.00 42.72 473 PRO A N 1
ATOM 3693 C CA . PRO A 1 473 ? -44.314 -19.740 32.921 1.00 42.72 473 PRO A CA 1
ATOM 3694 C C . PRO A 1 473 ? -44.564 -19.223 34.366 1.00 42.72 473 PRO A C 1
ATOM 3696 O O . PRO A 1 473 ? -45.662 -19.388 34.890 1.00 42.72 473 PRO A O 1
ATOM 3699 N N . CYS A 1 474 ? -43.608 -18.522 34.990 1.00 24.09 474 CYS A N 1
ATOM 3700 C CA . CYS A 1 474 ? -43.922 -17.553 36.055 1.00 24.09 474 CYS A CA 1
ATOM 3701 C C . CYS A 1 474 ? -42.816 -16.493 36.231 1.00 24.09 474 CYS A C 1
ATOM 3703 O O . CYS A 1 474 ? -41.711 -16.658 35.720 1.00 24.09 474 CYS A O 1
ATOM 3705 N N . CYS A 1 475 ? -43.154 -15.383 36.889 1.00 26.42 475 CYS A N 1
ATOM 3706 C CA . CYS A 1 475 ? -42.430 -14.105 36.848 1.00 26.42 475 CYS A CA 1
ATOM 3707 C C . CYS A 1 475 ? -41.276 -13.974 37.864 1.00 26.42 475 CYS A C 1
ATOM 3709 O O . CYS A 1 475 ? -41.373 -14.520 38.960 1.00 26.42 475 CYS A O 1
ATOM 3711 N N . GLY A 1 476 ? -40.306 -13.085 37.587 1.00 25.09 476 GLY A N 1
ATOM 3712 C CA . GLY A 1 476 ? -39.649 -12.289 38.642 1.00 25.09 476 GLY A CA 1
ATOM 3713 C C . GLY A 1 476 ? -38.123 -12.094 38.568 1.00 25.09 476 GLY A C 1
ATOM 3714 O O . GLY A 1 476 ? -37.385 -13.054 38.413 1.00 25.09 476 GLY A O 1
ATOM 3715 N N . ALA A 1 477 ? -37.705 -10.843 38.819 1.00 26.47 477 ALA A N 1
ATOM 3716 C CA . ALA A 1 477 ? -36.376 -10.367 39.253 1.00 26.47 477 ALA A CA 1
ATOM 3717 C C . ALA A 1 477 ? -35.149 -10.446 38.300 1.00 26.47 477 ALA A C 1
ATOM 3719 O O . ALA A 1 477 ? -34.788 -11.491 37.772 1.00 26.47 477 ALA A O 1
ATOM 3720 N N . ARG A 1 478 ? -34.438 -9.306 38.195 1.00 28.14 478 ARG A N 1
ATOM 3721 C CA . ARG A 1 478 ? -32.973 -9.227 37.977 1.00 28.14 478 ARG A CA 1
ATOM 3722 C C . ARG A 1 478 ? -32.269 -9.351 39.353 1.00 28.14 478 ARG A C 1
ATOM 3724 O O . ARG A 1 478 ? -32.940 -9.136 40.365 1.00 28.14 478 ARG A O 1
ATOM 3731 N N . PRO A 1 479 ? -30.960 -9.656 39.431 1.00 35.78 479 PRO A N 1
ATOM 3732 C CA . PRO A 1 479 ? -29.933 -8.614 39.270 1.00 35.78 479 PRO A CA 1
ATOM 3733 C C . PRO A 1 479 ? -28.785 -9.038 38.328 1.00 35.78 479 PRO A C 1
ATOM 3735 O O . PRO A 1 479 ? -28.861 -10.079 37.684 1.00 35.78 479 PRO A O 1
ATOM 3738 N N . ALA A 1 480 ? -27.755 -8.196 38.201 1.00 27.00 480 ALA A N 1
ATOM 3739 C CA . ALA A 1 480 ? -26.619 -8.384 37.294 1.00 27.00 480 ALA A CA 1
ATOM 3740 C C . ALA A 1 480 ? -25.336 -8.826 38.023 1.00 27.00 480 ALA A C 1
ATOM 3742 O O . ALA A 1 480 ? -25.161 -8.506 39.198 1.00 27.00 480 ALA A O 1
ATOM 3743 N N . SER A 1 481 ? -24.407 -9.448 37.290 1.00 27.64 481 SER A N 1
ATOM 3744 C CA . SER A 1 481 ? -22.964 -9.400 37.576 1.00 27.64 481 SER A CA 1
ATOM 3745 C C . SER A 1 481 ? -22.132 -9.808 36.355 1.00 27.64 481 SER A C 1
ATOM 3747 O O . SER A 1 481 ? -22.570 -10.614 35.539 1.00 27.64 481 SER A O 1
ATOM 3749 N N . GLN A 1 482 ? -20.923 -9.253 36.283 1.00 27.41 482 GLN A N 1
ATOM 3750 C CA . GLN A 1 482 ? -19.880 -9.471 35.277 1.00 27.41 482 GLN A CA 1
ATOM 3751 C C . GLN A 1 482 ? -19.569 -10.951 34.974 1.00 27.41 482 GLN A C 1
ATOM 3753 O O . GLN A 1 482 ? -19.620 -11.798 35.867 1.00 27.41 482 GLN A O 1
ATOM 3758 N N . VAL A 1 483 ? -19.077 -11.215 33.758 1.00 29.78 483 VAL A N 1
ATOM 3759 C CA . VAL A 1 483 ? -18.167 -12.336 33.467 1.00 29.78 483 VAL A CA 1
ATOM 3760 C C . VAL A 1 483 ? -16.949 -11.770 32.737 1.00 29.78 483 VAL A C 1
ATOM 3762 O O . VAL A 1 483 ? -17.013 -11.502 31.545 1.00 29.78 483 VAL A O 1
ATOM 3765 N N . GLY A 1 484 ? -15.849 -11.568 33.463 1.00 23.95 484 GLY A N 1
ATOM 3766 C CA . GLY A 1 484 ? -14.531 -11.342 32.864 1.00 23.95 484 GLY A CA 1
ATOM 3767 C C . GLY A 1 484 ? -13.760 -12.659 32.791 1.00 23.95 484 GLY A C 1
ATOM 3768 O O . GLY A 1 484 ? -13.820 -13.453 33.736 1.00 23.95 484 GLY A O 1
ATOM 3769 N N . LEU A 1 485 ? -13.037 -12.898 31.696 1.00 28.09 485 LEU A N 1
ATOM 3770 C CA . LEU A 1 485 ? -12.093 -14.015 31.589 1.00 28.09 485 LEU A CA 1
ATOM 3771 C C . LEU A 1 485 ? -10.666 -13.575 31.950 1.00 28.09 485 LEU A C 1
ATOM 3773 O O . LEU A 1 485 ? -10.341 -12.392 31.952 1.00 28.09 485 LEU A O 1
ATOM 3777 N N . TRP A 1 486 ? -9.843 -14.540 32.356 1.00 26.66 486 TRP A N 1
ATOM 3778 C CA . TRP A 1 486 ? -8.613 -14.285 33.108 1.00 26.66 486 TRP A CA 1
ATOM 3779 C C . TRP A 1 486 ? -7.351 -14.304 32.242 1.00 26.66 486 TRP A C 1
ATOM 3781 O O . TRP A 1 486 ? -7.107 -15.268 31.518 1.00 26.66 486 TRP A O 1
ATOM 3791 N N . VAL A 1 487 ? -6.473 -13.320 32.456 1.00 25.92 487 VAL A N 1
ATOM 3792 C CA . VAL A 1 487 ? -5.043 -13.431 32.133 1.00 25.92 487 VAL A CA 1
ATOM 3793 C C . VAL A 1 487 ? -4.343 -14.193 33.262 1.00 25.92 487 VAL A C 1
ATOM 3795 O O . VAL A 1 487 ? -4.453 -13.826 34.432 1.00 25.92 487 VAL A O 1
ATOM 3798 N N . ALA A 1 488 ? -3.611 -15.255 32.927 1.00 27.88 488 ALA A N 1
ATOM 3799 C CA . ALA A 1 488 ? -2.891 -16.076 33.898 1.00 27.88 488 ALA A CA 1
ATOM 3800 C C . ALA A 1 488 ? -1.415 -15.652 34.014 1.00 27.88 488 ALA A C 1
ATOM 3802 O O . ALA A 1 488 ? -0.576 -16.081 33.225 1.00 27.88 488 ALA A O 1
ATOM 3803 N N . GLN A 1 489 ? -1.078 -14.847 35.027 1.00 27.52 489 GLN A N 1
ATOM 3804 C CA . GLN A 1 489 ? 0.319 -14.600 35.404 1.00 27.52 489 GLN A CA 1
ATOM 3805 C C . GLN A 1 489 ? 0.856 -15.725 36.303 1.00 27.52 489 GLN A C 1
ATOM 3807 O O . GLN A 1 489 ? 0.268 -16.047 37.336 1.00 27.52 489 GLN A O 1
ATOM 3812 N N . ALA A 1 490 ? 2.005 -16.296 35.935 1.00 28.36 490 ALA A N 1
ATOM 3813 C CA . ALA A 1 490 ? 2.720 -17.281 36.742 1.00 28.36 490 ALA A CA 1
ATOM 3814 C C . ALA A 1 490 ? 3.836 -16.605 37.557 1.00 28.36 490 ALA A C 1
ATOM 3816 O O . ALA A 1 490 ? 4.790 -16.081 36.987 1.00 28.36 490 ALA A O 1
ATOM 3817 N N . ASN A 1 491 ? 3.740 -16.645 38.889 1.00 29.77 491 ASN A N 1
ATOM 3818 C CA . ASN A 1 491 ? 4.771 -16.119 39.790 1.00 29.77 491 ASN A CA 1
ATOM 3819 C C . ASN A 1 491 ? 5.749 -17.218 40.239 1.00 29.77 491 ASN A C 1
ATOM 3821 O O . ASN A 1 491 ? 5.336 -18.233 40.801 1.00 29.77 491 ASN A O 1
ATOM 3825 N N . GLY A 1 492 ? 7.050 -16.976 40.055 1.00 26.19 492 GLY A N 1
ATOM 3826 C CA . GLY A 1 492 ? 8.144 -17.764 40.632 1.00 26.19 492 GLY A CA 1
ATOM 3827 C C . GLY A 1 492 ? 8.851 -16.980 41.742 1.00 26.19 492 GLY A C 1
ATOM 3828 O O . GLY A 1 492 ? 9.230 -15.832 41.541 1.00 26.19 492 GLY A O 1
ATOM 3829 N N . PHE A 1 493 ? 9.014 -17.580 42.924 1.00 28.80 493 PHE A N 1
ATOM 3830 C CA . PHE A 1 493 ? 9.584 -16.906 44.099 1.00 28.80 493 PHE A CA 1
ATOM 3831 C C . PHE A 1 493 ? 11.105 -16.677 44.001 1.00 28.80 493 PHE A C 1
ATOM 3833 O O . PHE A 1 493 ? 11.851 -17.578 43.624 1.00 28.80 493 PHE A O 1
ATOM 3840 N N . GLY A 1 494 ? 11.567 -15.518 44.485 1.00 26.58 494 GLY A N 1
ATOM 3841 C CA . GLY A 1 494 ? 12.982 -15.218 44.735 1.00 26.58 494 GLY A CA 1
ATOM 3842 C C . GLY A 1 494 ? 13.137 -14.063 45.732 1.00 26.58 494 GLY A C 1
ATOM 3843 O O . GLY A 1 494 ? 12.924 -12.909 45.383 1.00 26.58 494 GLY A O 1
ATOM 3844 N N . SER A 1 495 ? 13.457 -14.365 46.992 1.00 30.78 495 SER A N 1
ATOM 3845 C CA . SER A 1 495 ? 13.475 -13.390 48.096 1.00 30.78 495 SER A CA 1
ATOM 3846 C C . SER A 1 495 ? 14.832 -12.702 48.292 1.00 30.78 495 SER A C 1
ATOM 3848 O O . SER A 1 495 ? 15.848 -13.390 48.384 1.00 30.78 495 SER A O 1
ATOM 3850 N N . GLY A 1 496 ? 14.841 -11.383 48.512 1.00 25.89 496 GLY A N 1
ATOM 3851 C CA . GLY A 1 496 ? 16.021 -10.636 48.966 1.00 25.89 496 GLY A CA 1
ATOM 3852 C C . GLY A 1 496 ? 15.648 -9.274 49.562 1.00 25.89 496 GLY A C 1
ATOM 3853 O O . GLY A 1 496 ? 15.008 -8.468 48.898 1.00 25.89 496 GLY A O 1
ATOM 3854 N N . SER A 1 497 ? 16.014 -9.030 50.822 1.00 30.09 497 SER A N 1
ATOM 3855 C CA . SER A 1 497 ? 15.676 -7.814 51.578 1.00 30.09 497 SER A CA 1
ATOM 3856 C C . SER A 1 497 ? 16.832 -6.812 51.641 1.00 30.09 497 SER A C 1
ATOM 3858 O O . SER A 1 497 ? 17.960 -7.210 51.928 1.00 30.09 497 SER A O 1
ATOM 3860 N N . GLY A 1 498 ? 16.535 -5.519 51.517 1.00 26.00 498 GLY A N 1
ATOM 3861 C CA . GLY A 1 498 ? 17.455 -4.410 51.798 1.00 26.00 498 GLY A CA 1
ATOM 3862 C C . GLY A 1 498 ? 16.735 -3.073 51.617 1.00 26.00 498 GLY A C 1
ATOM 3863 O O . GLY A 1 498 ? 15.889 -2.969 50.732 1.00 26.00 498 GLY A O 1
ATOM 3864 N N . ALA A 1 499 ? 17.013 -2.087 52.470 1.00 29.06 499 ALA A N 1
ATOM 3865 C CA . ALA A 1 499 ? 16.288 -0.817 52.514 1.00 29.06 499 ALA A CA 1
ATOM 3866 C C . ALA A 1 499 ? 17.231 0.394 52.643 1.00 29.06 499 ALA A C 1
ATOM 3868 O O . ALA A 1 499 ? 18.412 0.233 52.945 1.00 29.06 499 ALA A O 1
ATOM 3869 N N . ASP A 1 500 ? 16.615 1.570 52.491 1.00 28.61 500 ASP A N 1
ATOM 3870 C CA . ASP A 1 500 ? 17.016 2.888 53.000 1.00 28.61 500 ASP A CA 1
ATOM 3871 C C . ASP A 1 500 ? 18.046 3.759 52.241 1.00 28.61 500 ASP A C 1
ATOM 3873 O O . ASP A 1 500 ? 18.943 3.294 51.547 1.00 28.61 500 ASP A O 1
ATOM 3877 N N . GLU A 1 501 ? 17.822 5.071 52.428 1.00 28.36 501 GLU A N 1
ATOM 3878 C CA . GLU A 1 501 ? 18.594 6.285 52.080 1.00 28.36 501 GLU A CA 1
ATOM 3879 C C . GLU A 1 501 ? 18.933 6.530 50.585 1.00 28.36 501 GLU A C 1
ATOM 3881 O O . GLU A 1 501 ? 19.656 5.783 49.942 1.00 28.36 501 GLU A O 1
ATOM 3886 N N . VAL A 1 502 ? 18.370 7.532 49.885 1.00 27.44 502 VAL A N 1
ATOM 3887 C CA . VAL A 1 502 ? 18.254 8.997 50.136 1.00 27.44 502 VAL A CA 1
ATOM 3888 C C . VAL A 1 502 ? 19.598 9.737 50.026 1.00 27.44 502 VAL A C 1
ATOM 3890 O O . VAL A 1 502 ? 20.362 9.816 50.980 1.00 27.44 502 VAL A O 1
ATOM 3893 N N . GLY A 1 503 ? 19.836 10.381 48.875 1.00 27.70 503 GLY A N 1
ATOM 3894 C CA . GLY A 1 503 ? 20.979 11.273 48.629 1.00 27.70 503 GLY A CA 1
ATOM 3895 C C . GLY A 1 503 ? 20.639 12.368 47.607 1.00 27.70 503 GLY A C 1
ATOM 3896 O O . GLY A 1 503 ? 20.018 12.091 46.584 1.00 27.70 503 GLY A O 1
ATOM 3897 N N . LYS A 1 504 ? 20.993 13.627 47.899 1.00 26.58 504 LYS A N 1
ATOM 3898 C CA . LYS A 1 504 ? 20.631 14.811 47.092 1.00 26.58 504 LYS A CA 1
ATOM 3899 C C . LYS A 1 504 ? 21.684 15.183 46.037 1.00 26.58 504 LYS A C 1
ATOM 3901 O O . LYS A 1 504 ? 22.865 15.229 46.350 1.00 26.58 504 LYS A O 1
ATOM 3906 N N . TRP A 1 505 ? 21.185 15.506 44.841 1.00 25.33 505 TRP A N 1
ATOM 3907 C CA . TRP A 1 505 ? 21.331 16.771 44.089 1.00 25.33 505 TRP A CA 1
ATOM 3908 C C . TRP A 1 505 ? 22.520 17.737 44.339 1.00 25.33 505 TRP A C 1
ATOM 3910 O O . TRP A 1 505 ? 22.882 18.030 45.475 1.00 25.33 505 TRP A O 1
ATOM 3920 N N . ASP A 1 506 ? 22.916 18.370 43.221 1.00 27.59 506 ASP A N 1
ATOM 3921 C CA . ASP A 1 506 ? 23.648 19.643 43.027 1.00 27.59 506 ASP A CA 1
ATOM 3922 C C . ASP A 1 506 ? 25.179 19.716 43.228 1.00 27.59 506 ASP A C 1
ATOM 3924 O O . ASP A 1 506 ? 25.741 19.247 44.213 1.00 27.59 506 ASP A O 1
ATOM 3928 N N . GLY A 1 507 ? 25.863 20.391 42.281 1.00 26.47 507 GLY A N 1
ATOM 3929 C CA . GLY A 1 507 ? 27.322 20.614 42.320 1.00 26.47 507 GLY A CA 1
ATOM 3930 C C . GLY A 1 507 ? 27.980 21.161 41.035 1.00 26.47 507 GLY A C 1
ATOM 3931 O O . GLY A 1 507 ? 28.894 20.535 40.509 1.00 26.47 507 GLY A O 1
ATOM 3932 N N . VAL A 1 508 ? 27.533 22.313 40.516 1.00 26.77 508 VAL A N 1
ATOM 3933 C CA . VAL A 1 508 ? 28.112 23.004 39.330 1.00 26.77 508 VAL A CA 1
ATOM 3934 C C . VAL A 1 508 ? 29.587 23.417 39.532 1.00 26.77 508 VAL A C 1
ATOM 3936 O O . VAL A 1 508 ? 29.948 23.860 40.622 1.00 26.77 508 VAL A O 1
ATOM 3939 N N . GLY A 1 509 ? 30.418 23.392 38.475 1.00 25.97 509 GLY A N 1
ATOM 3940 C CA . GLY A 1 509 ? 31.743 24.039 38.492 1.00 25.97 509 GLY A CA 1
ATOM 3941 C C . GLY A 1 509 ? 32.541 24.005 37.176 1.00 25.97 509 GLY A C 1
ATOM 3942 O O . GLY A 1 509 ? 33.104 22.974 36.823 1.00 25.97 509 GLY A O 1
ATOM 3943 N N . ASP A 1 510 ? 32.654 25.150 36.492 1.00 27.22 510 ASP A N 1
ATOM 3944 C CA . ASP A 1 510 ? 33.455 25.330 35.265 1.00 27.22 510 ASP A CA 1
ATOM 3945 C C . ASP A 1 510 ? 34.978 25.260 35.480 1.00 27.22 510 ASP A C 1
ATOM 3947 O O . ASP A 1 510 ? 35.495 25.817 36.462 1.00 27.22 510 ASP A O 1
ATOM 3951 N N . ARG A 1 511 ? 35.705 24.795 34.445 1.00 30.12 511 ARG A N 1
ATOM 3952 C CA . ARG A 1 511 ? 36.642 25.678 33.707 1.00 30.12 511 ARG A CA 1
ATOM 3953 C C . ARG A 1 511 ? 37.240 25.092 32.423 1.00 30.12 511 ARG A C 1
ATOM 3955 O O . ARG A 1 511 ? 37.577 23.915 32.354 1.00 30.12 511 ARG A O 1
ATOM 3962 N N . ASP A 1 512 ? 37.453 25.976 31.450 1.00 27.72 512 ASP A N 1
ATOM 3963 C CA . ASP A 1 512 ? 38.225 25.748 30.226 1.00 27.72 512 ASP A CA 1
ATOM 3964 C C . ASP A 1 512 ? 39.728 25.538 30.483 1.00 27.72 512 ASP A C 1
ATOM 3966 O O . ASP A 1 512 ? 40.277 26.030 31.470 1.00 27.72 512 ASP A O 1
ATOM 3970 N N . VAL A 1 513 ? 40.417 24.951 29.496 1.00 30.75 513 VAL A N 1
ATOM 3971 C CA . VAL A 1 513 ? 41.548 25.599 28.792 1.00 30.75 513 VAL A CA 1
ATOM 3972 C C . VAL A 1 513 ? 41.870 24.815 27.509 1.00 30.75 513 VAL A C 1
ATOM 3974 O O . VAL A 1 513 ? 41.891 23.586 27.512 1.00 30.75 513 VAL A O 1
ATOM 3977 N N . ALA A 1 514 ? 42.134 25.521 26.406 1.00 27.69 514 ALA A N 1
ATOM 3978 C CA . ALA A 1 514 ? 42.583 24.927 25.143 1.00 27.69 514 ALA A CA 1
ATOM 3979 C C . ALA A 1 514 ? 44.123 24.842 25.067 1.00 27.69 514 ALA A C 1
ATOM 3981 O O . ALA A 1 514 ? 44.816 25.715 25.589 1.00 27.69 514 ALA A O 1
ATOM 3982 N N . GLY A 1 515 ? 44.667 23.831 24.378 1.00 26.53 515 GLY A N 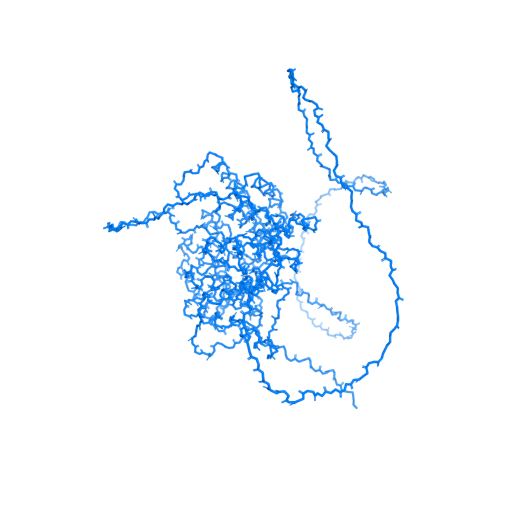1
ATOM 3983 C CA . GLY A 1 515 ? 46.117 23.647 24.219 1.00 26.53 515 GLY A CA 1
ATOM 3984 C C . GLY A 1 515 ? 46.478 22.719 23.055 1.00 26.53 515 GLY A C 1
ATOM 3985 O O . GLY A 1 515 ? 46.140 21.540 23.072 1.00 26.53 515 GLY A O 1
ATOM 3986 N N . MET A 1 516 ? 47.134 23.274 22.036 1.00 27.02 516 MET A N 1
ATOM 3987 C CA . MET A 1 516 ? 47.461 22.635 20.753 1.00 27.02 516 MET A CA 1
ATOM 3988 C C . MET A 1 516 ? 48.713 21.726 20.775 1.00 27.02 516 MET A C 1
ATOM 3990 O O . MET A 1 516 ? 49.570 21.835 21.646 1.00 27.02 516 MET A O 1
ATOM 3994 N N . ASP A 1 517 ? 48.820 20.921 19.712 1.00 28.14 517 ASP A N 1
ATOM 3995 C CA . ASP A 1 517 ? 50.048 20.492 19.018 1.00 28.14 517 ASP A CA 1
ATOM 3996 C C . ASP A 1 517 ? 51.028 19.447 19.613 1.00 28.14 517 ASP A C 1
ATOM 3998 O O . ASP A 1 517 ? 52.056 19.760 20.210 1.00 28.14 517 ASP A O 1
ATOM 4002 N N . SER A 1 518 ? 50.877 18.224 19.078 1.00 27.20 518 SER A N 1
ATOM 4003 C CA . SER A 1 518 ? 51.820 17.628 18.092 1.00 27.20 518 SER A CA 1
ATOM 4004 C C . SER A 1 518 ? 52.789 16.490 18.487 1.00 27.20 518 SER A C 1
ATOM 4006 O O . SER A 1 518 ? 53.344 16.432 19.577 1.00 27.20 518 SER A O 1
ATOM 4008 N N . ALA A 1 519 ? 53.057 15.663 17.459 1.00 28.56 519 ALA A N 1
ATOM 4009 C CA . ALA A 1 519 ? 54.195 14.753 17.249 1.00 28.56 519 ALA A CA 1
ATOM 4010 C C . ALA A 1 519 ? 54.350 13.487 18.129 1.00 28.56 519 ALA A C 1
ATOM 4012 O O . ALA A 1 519 ? 53.967 13.434 19.289 1.00 28.56 519 ALA A O 1
ATOM 4013 N N . GLY A 1 520 ? 54.997 12.463 17.544 1.00 26.95 520 GLY A N 1
ATOM 4014 C CA . GLY A 1 520 ? 55.491 11.268 18.251 1.00 26.95 520 GLY A CA 1
ATOM 4015 C C . GLY A 1 520 ? 54.811 9.950 17.861 1.00 26.95 520 GLY A C 1
ATOM 4016 O O . GLY A 1 520 ? 53.900 9.493 18.540 1.00 26.95 520 GLY A O 1
ATOM 4017 N N . GLY A 1 521 ? 55.276 9.301 16.787 1.00 25.27 521 GLY A N 1
ATOM 4018 C CA . GLY A 1 521 ? 54.827 7.951 16.423 1.00 25.27 521 GLY A CA 1
ATOM 4019 C C . GLY A 1 521 ? 55.567 6.845 17.190 1.00 25.27 521 GLY A C 1
ATOM 4020 O O . GLY A 1 521 ? 56.782 6.918 17.364 1.00 25.27 521 GLY A O 1
ATOM 4021 N N . GLY A 1 522 ? 54.843 5.794 17.581 1.00 27.20 522 GLY A N 1
ATOM 4022 C CA . GLY A 1 522 ? 55.363 4.541 18.141 1.00 27.20 522 GLY A CA 1
ATOM 4023 C C . GLY A 1 522 ? 54.401 3.398 17.797 1.00 27.20 522 GLY A C 1
ATOM 4024 O O . GLY A 1 522 ? 53.191 3.606 17.820 1.00 27.20 522 GLY A O 1
ATOM 4025 N N . GLY A 1 523 ? 54.924 2.244 17.374 1.00 26.03 523 GLY A N 1
ATOM 4026 C CA . GLY A 1 523 ? 54.139 1.202 16.696 1.00 26.03 523 GLY A CA 1
ATOM 4027 C C . GLY A 1 523 ? 53.763 -0.029 17.531 1.00 26.03 523 GLY A C 1
ATOM 4028 O O . GLY A 1 523 ? 54.091 -0.128 18.708 1.00 26.03 523 GLY A O 1
ATOM 4029 N N . ASP A 1 524 ? 53.125 -0.975 16.834 1.00 27.44 524 ASP A N 1
ATOM 4030 C CA . ASP A 1 524 ? 52.804 -2.363 17.205 1.00 27.44 524 ASP A CA 1
ATOM 4031 C C . ASP A 1 524 ? 51.953 -2.628 18.465 1.00 27.44 524 ASP A C 1
ATOM 4033 O O . ASP A 1 524 ? 52.426 -2.691 19.597 1.00 27.44 524 ASP A O 1
ATOM 4037 N N . GLY A 1 525 ? 50.683 -2.974 18.222 1.00 26.48 525 GLY A N 1
ATOM 4038 C CA . GLY A 1 525 ? 49.773 -3.572 19.202 1.00 26.48 525 GLY A CA 1
ATOM 4039 C C . GLY A 1 525 ? 48.644 -4.339 18.510 1.00 26.48 525 GLY A C 1
ATOM 4040 O O . GLY A 1 525 ? 47.684 -3.741 18.036 1.00 26.48 525 GLY A O 1
ATOM 4041 N N . ARG A 1 526 ? 48.757 -5.672 18.411 1.00 26.88 526 ARG A N 1
ATOM 4042 C CA . ARG A 1 526 ? 47.729 -6.518 17.774 1.00 26.88 526 ARG A CA 1
ATOM 4043 C C . ARG A 1 526 ? 46.505 -6.694 18.679 1.00 26.88 526 ARG A C 1
ATOM 4045 O O . ARG A 1 526 ? 46.625 -7.277 19.753 1.00 26.88 526 ARG A O 1
ATOM 4052 N N . SER A 1 527 ? 45.321 -6.380 18.168 1.00 27.12 527 SER A N 1
ATOM 4053 C CA . SER A 1 527 ? 44.054 -6.994 18.585 1.00 27.12 527 SER A CA 1
ATOM 4054 C C . SER A 1 527 ? 43.137 -7.136 17.363 1.00 27.12 527 SER A C 1
ATOM 4056 O O . SER A 1 527 ? 43.298 -6.427 16.370 1.00 27.12 527 SER A O 1
ATOM 4058 N N . GLY A 1 528 ? 42.269 -8.150 17.360 1.00 25.44 528 GLY A N 1
ATOM 4059 C CA . GLY A 1 528 ? 41.533 -8.552 16.158 1.00 25.44 528 GLY A CA 1
ATOM 4060 C C . GLY A 1 528 ? 40.197 -7.833 15.996 1.00 25.44 528 GLY A C 1
ATOM 4061 O O . GLY A 1 528 ? 39.409 -7.788 16.938 1.00 25.44 528 GLY A O 1
ATOM 4062 N N . CYS A 1 529 ? 39.899 -7.364 14.783 1.00 22.91 529 CYS A N 1
ATOM 4063 C CA . CYS A 1 529 ? 38.533 -7.008 14.406 1.00 22.91 529 CYS A CA 1
ATOM 4064 C C . CYS A 1 529 ? 37.679 -8.280 14.335 1.00 22.91 529 CYS A C 1
ATOM 4066 O O . CYS A 1 529 ? 37.883 -9.122 13.457 1.00 22.91 529 CYS A O 1
ATOM 4068 N N . SER A 1 530 ? 36.713 -8.416 15.240 1.00 25.11 530 SER A N 1
ATOM 4069 C CA . SER A 1 530 ? 35.603 -9.351 15.070 1.00 25.11 530 SER A CA 1
ATOM 4070 C C . SER A 1 530 ? 34.729 -8.913 13.890 1.00 25.11 530 SER A C 1
ATOM 4072 O O . SER A 1 530 ? 34.552 -7.723 13.626 1.00 25.11 530 SER A O 1
ATOM 4074 N N . LEU A 1 531 ? 34.186 -9.885 13.154 1.00 24.36 531 LEU A N 1
ATOM 4075 C CA . LEU A 1 531 ? 33.303 -9.622 12.020 1.00 24.36 531 LEU A CA 1
ATOM 4076 C C . LEU A 1 531 ? 31.934 -9.153 12.529 1.00 24.36 531 LEU A C 1
ATOM 4078 O O . LEU A 1 531 ? 31.133 -9.960 12.999 1.00 24.36 531 LEU A O 1
ATOM 4082 N N . GLY A 1 532 ? 31.662 -7.853 12.417 1.00 22.08 532 GLY A N 1
ATOM 4083 C CA . GLY A 1 532 ? 30.315 -7.311 12.576 1.00 22.08 532 GLY A CA 1
ATOM 4084 C C . GLY A 1 532 ? 29.453 -7.712 11.382 1.00 22.08 532 GLY A C 1
ATOM 4085 O O . GLY A 1 532 ? 29.600 -7.145 10.302 1.00 22.08 532 GLY A O 1
ATOM 4086 N N . GLY A 1 533 ? 28.581 -8.704 11.562 1.00 22.22 533 GLY A N 1
ATOM 4087 C CA . GLY A 1 533 ? 27.602 -9.085 10.546 1.00 22.22 533 GLY A CA 1
ATOM 4088 C C . GLY A 1 533 ? 26.488 -8.044 10.441 1.00 22.22 533 GLY A C 1
ATOM 4089 O O . GLY A 1 533 ? 25.760 -7.827 11.409 1.00 22.22 533 GLY A O 1
ATOM 4090 N N . GLU A 1 534 ? 26.339 -7.421 9.271 1.00 24.17 534 GLU A N 1
ATOM 4091 C CA . GLU A 1 534 ? 25.142 -6.643 8.941 1.00 24.17 534 GLU A CA 1
ATOM 4092 C C . GLU A 1 534 ? 23.953 -7.601 8.787 1.00 24.17 534 GLU A C 1
ATOM 4094 O O . GLU A 1 534 ? 23.855 -8.333 7.803 1.00 24.17 534 GLU A O 1
ATOM 4099 N N . TRP A 1 535 ? 23.037 -7.586 9.755 1.00 22.03 535 TRP A N 1
ATOM 4100 C CA . TRP A 1 535 ? 21.726 -8.207 9.600 1.00 22.03 535 TRP A CA 1
ATOM 4101 C C . TRP A 1 535 ? 20.813 -7.227 8.842 1.00 22.03 535 TRP A C 1
ATOM 4103 O O . TRP A 1 535 ? 20.240 -6.315 9.442 1.00 22.03 535 TRP A O 1
ATOM 4113 N N . GLU A 1 536 ? 20.694 -7.387 7.516 1.00 27.09 536 GLU A N 1
ATOM 4114 C CA . GLU A 1 536 ? 19.549 -6.854 6.754 1.00 27.09 536 GLU A CA 1
ATOM 4115 C C . GLU A 1 536 ? 18.301 -7.635 7.226 1.00 27.09 536 GLU A C 1
ATOM 4117 O O . GLU A 1 536 ? 18.013 -8.720 6.729 1.00 27.09 536 GLU A O 1
ATOM 4122 N N . VAL A 1 537 ? 17.612 -7.121 8.254 1.00 26.39 537 VAL A N 1
ATOM 4123 C CA . VAL A 1 537 ? 16.306 -7.627 8.710 1.00 26.39 537 VAL A CA 1
ATOM 4124 C C . VAL A 1 537 ? 15.220 -6.933 7.890 1.00 26.39 537 VAL A C 1
ATOM 4126 O O . VAL A 1 537 ? 14.880 -5.792 8.197 1.00 26.39 537 VAL A O 1
ATOM 4129 N N . TRP A 1 538 ? 14.752 -7.660 6.870 1.00 35.50 538 TRP A N 1
ATOM 4130 C CA . TRP A 1 538 ? 13.583 -7.420 6.007 1.00 35.50 538 TRP A CA 1
ATOM 4131 C C . TRP A 1 538 ? 13.509 -6.040 5.321 1.00 35.50 538 TRP A C 1
ATOM 4133 O O . TRP A 1 538 ? 12.872 -5.115 5.865 1.00 35.50 538 TRP A O 1
#

pLDDT: mean 76.16, std 30.72, range [21.84, 98.88]